Protein AF-A0A3M1SMJ6-F1 (afdb_monomer_lite)

pLDDT: mean 77.77, std 19.12, range [27.77, 97.88]

Structure (mmCIF, N/CA/C/O backbone):
data_AF-A0A3M1SMJ6-F1
#
_entry.id   AF-A0A3M1SMJ6-F1
#
loop_
_atom_site.group_PDB
_atom_site.id
_atom_site.type_symbol
_atom_site.label_atom_id
_atom_site.label_alt_id
_atom_site.label_comp_id
_atom_site.label_asym_id
_atom_site.label_entity_id
_atom_site.label_seq_id
_atom_site.pdbx_PDB_ins_code
_atom_site.Cartn_x
_atom_site.Cartn_y
_atom_site.Cartn_z
_atom_site.occupancy
_atom_site.B_iso_or_equiv
_atom_site.auth_seq_id
_atom_site.auth_comp_id
_atom_site.auth_asym_id
_atom_site.auth_atom_id
_atom_site.pdbx_PDB_model_num
ATOM 1 N N . MET A 1 1 ? 0.626 -76.929 36.426 1.00 35.59 1 MET A N 1
ATOM 2 C CA . MET A 1 1 ? 2.002 -77.373 36.125 1.00 35.59 1 MET A CA 1
ATOM 3 C C . MET A 1 1 ? 2.353 -76.855 34.733 1.00 35.59 1 MET A C 1
ATOM 5 O O . MET A 1 1 ? 1.593 -77.122 33.821 1.00 35.59 1 MET A O 1
ATOM 9 N N . LEU A 1 2 ? 3.442 -76.086 34.631 1.00 34.38 2 LEU A N 1
ATOM 10 C CA . LEU A 1 2 ? 4.240 -75.743 33.435 1.00 34.38 2 LEU A CA 1
ATOM 11 C C . LEU A 1 2 ? 3.667 -74.936 32.231 1.00 34.38 2 LEU A C 1
ATOM 13 O O . LEU A 1 2 ? 2.905 -75.424 31.413 1.00 34.38 2 LEU A O 1
ATOM 17 N N . ARG A 1 3 ? 4.197 -73.700 32.164 1.00 37.91 3 ARG A N 1
ATOM 18 C CA . ARG A 1 3 ? 4.734 -72.826 31.086 1.00 37.91 3 ARG A CA 1
ATOM 19 C C . ARG A 1 3 ? 4.827 -73.254 29.591 1.00 37.91 3 ARG A C 1
ATOM 21 O O . ARG A 1 3 ? 5.002 -74.424 29.286 1.00 37.91 3 ARG A O 1
ATOM 28 N N . LEU A 1 4 ? 5.032 -72.183 28.783 1.00 33.09 4 LEU A N 1
ATOM 29 C CA . LEU A 1 4 ? 5.666 -71.989 27.445 1.00 33.09 4 LEU A CA 1
ATOM 30 C C . LEU A 1 4 ? 4.659 -71.783 26.285 1.00 33.09 4 LEU A C 1
ATOM 32 O O . LEU A 1 4 ? 3.707 -72.534 26.190 1.00 33.09 4 LEU A O 1
ATOM 36 N N . ALA A 1 5 ? 4.769 -70.815 25.361 1.00 33.12 5 ALA A N 1
ATOM 37 C CA . ALA A 1 5 ? 5.815 -69.848 25.009 1.00 33.12 5 ALA A CA 1
ATOM 38 C C . ALA A 1 5 ? 5.204 -68.622 24.277 1.00 33.12 5 ALA A C 1
ATOM 40 O O . ALA A 1 5 ? 4.214 -68.747 23.560 1.00 33.12 5 ALA A O 1
ATOM 41 N N . PHE A 1 6 ? 5.820 -67.449 24.453 1.00 33.47 6 PHE A N 1
ATOM 42 C CA . PHE A 1 6 ? 5.532 -66.186 23.761 1.00 33.47 6 PHE A CA 1
ATOM 43 C C . PHE A 1 6 ? 6.417 -66.077 22.506 1.00 33.47 6 PHE A C 1
ATOM 45 O O . PHE A 1 6 ? 7.632 -66.230 22.624 1.00 33.47 6 PHE A O 1
ATOM 52 N N . TYR A 1 7 ? 5.843 -65.746 21.344 1.00 33.38 7 TYR A N 1
ATOM 53 C CA . TYR A 1 7 ? 6.586 -65.274 20.168 1.00 33.38 7 TYR A CA 1
ATOM 54 C C . TYR A 1 7 ? 5.977 -63.970 19.629 1.00 33.38 7 TYR A C 1
ATOM 56 O O . TYR A 1 7 ? 4.842 -63.931 19.171 1.00 33.38 7 TYR A O 1
ATOM 64 N N . SER A 1 8 ? 6.784 -62.915 19.758 1.00 31.23 8 SER A N 1
ATOM 65 C CA . SER A 1 8 ? 6.988 -61.750 18.886 1.00 31.23 8 SER A CA 1
ATOM 66 C C . SER A 1 8 ? 6.019 -61.498 17.715 1.00 31.23 8 SER A C 1
ATOM 68 O O . SER A 1 8 ? 6.020 -62.236 16.732 1.00 31.23 8 SER A O 1
ATOM 70 N N . LEU A 1 9 ? 5.365 -60.330 17.736 1.00 29.20 9 LEU A N 1
ATOM 71 C CA . LEU A 1 9 ? 5.218 -59.497 16.539 1.00 29.20 9 LEU A CA 1
ATOM 72 C C . LEU A 1 9 ? 5.309 -58.015 16.941 1.00 29.20 9 LEU A C 1
ATOM 74 O O . LEU A 1 9 ? 4.413 -57.463 17.576 1.00 29.20 9 LEU A O 1
ATOM 78 N N . VAL A 1 10 ? 6.435 -57.385 16.611 1.00 29.53 10 VAL A N 1
ATOM 79 C CA . VAL A 1 10 ? 6.681 -55.949 16.790 1.00 29.53 10 VAL A CA 1
ATOM 80 C C . VAL A 1 10 ? 5.998 -55.205 15.643 1.00 29.53 10 VAL A C 1
ATOM 82 O O . VAL A 1 10 ? 6.420 -55.322 14.496 1.00 29.53 10 VAL A O 1
ATOM 85 N N . PHE A 1 11 ? 4.956 -54.430 15.948 1.00 28.05 11 PHE A N 1
ATOM 86 C CA . PHE A 1 11 ? 4.379 -53.452 15.026 1.00 28.05 11 PHE A CA 1
ATOM 87 C C . PHE A 1 11 ? 4.959 -52.076 15.376 1.00 28.05 11 PHE A C 1
ATOM 89 O O . PHE A 1 11 ? 4.617 -51.480 16.396 1.00 28.05 11 PHE A O 1
ATOM 96 N N . ILE A 1 12 ? 5.893 -51.592 14.556 1.00 31.84 12 ILE A N 1
ATOM 97 C CA . ILE A 1 12 ? 6.416 -50.226 14.646 1.00 31.84 12 ILE A CA 1
ATOM 98 C C . ILE A 1 12 ? 5.337 -49.301 14.075 1.00 31.84 12 ILE A C 1
ATOM 100 O O . ILE A 1 12 ? 5.213 -49.148 12.862 1.00 31.84 12 ILE A O 1
ATOM 104 N N . CYS A 1 13 ? 4.530 -48.695 14.948 1.00 27.77 13 CYS A N 1
ATOM 105 C CA . CYS A 1 13 ? 3.693 -47.561 14.571 1.00 27.77 13 CYS A CA 1
ATOM 106 C C . CYS A 1 13 ? 4.581 -46.322 14.421 1.00 27.77 13 CYS A C 1
ATOM 108 O O . CYS A 1 13 ? 4.999 -45.704 15.399 1.00 27.77 13 CYS A O 1
ATOM 110 N N . LEU A 1 14 ? 4.860 -45.975 13.166 1.00 28.61 14 LEU A N 1
ATOM 111 C CA . LEU A 1 14 ? 5.422 -44.700 12.748 1.00 28.61 14 LEU A CA 1
ATOM 112 C C . LEU A 1 14 ? 4.406 -43.593 13.095 1.00 28.61 14 LEU A C 1
ATOM 114 O O . LEU A 1 14 ? 3.403 -43.424 12.402 1.00 28.61 14 LEU A O 1
ATOM 118 N N . VAL A 1 15 ? 4.619 -42.872 14.197 1.00 28.95 15 VAL A N 1
ATOM 119 C CA . VAL A 1 15 ? 3.814 -41.690 14.531 1.00 28.95 15 VAL A CA 1
ATOM 120 C C . VAL A 1 15 ? 4.232 -40.575 13.580 1.00 28.95 15 VAL A C 1
ATOM 122 O O . VAL A 1 15 ? 5.287 -39.966 13.736 1.00 28.95 15 VAL A O 1
ATOM 125 N N . ALA A 1 16 ? 3.411 -40.335 12.559 1.00 30.50 16 ALA A N 1
ATOM 126 C CA . ALA A 1 16 ? 3.499 -39.133 11.751 1.00 30.50 16 ALA A CA 1
ATOM 127 C C . ALA A 1 16 ? 3.252 -37.921 12.661 1.00 30.50 16 ALA A C 1
ATOM 129 O O . ALA A 1 16 ? 2.170 -37.771 13.232 1.00 30.50 16 ALA A O 1
ATOM 130 N N . SER A 1 17 ? 4.266 -37.071 12.811 1.00 28.66 17 SER A N 1
ATOM 131 C CA . SER A 1 17 ? 4.164 -35.780 13.485 1.00 28.66 17 SER A CA 1
ATOM 132 C C . SER A 1 17 ? 3.227 -34.869 12.694 1.00 28.66 17 SER A C 1
ATOM 134 O O . SER A 1 17 ? 3.645 -34.151 11.789 1.00 28.66 17 SER A O 1
ATOM 136 N N . ILE A 1 18 ? 1.938 -34.916 13.024 1.00 31.45 18 ILE A N 1
ATOM 137 C CA . ILE A 1 18 ? 0.978 -33.892 12.623 1.00 31.45 18 ILE A CA 1
ATOM 138 C C . ILE A 1 18 ? 1.419 -32.606 13.336 1.00 31.45 18 ILE A C 1
ATOM 140 O O . ILE A 1 18 ? 1.542 -32.629 14.565 1.00 31.45 18 ILE A O 1
ATOM 144 N N . PRO A 1 19 ? 1.688 -31.493 12.629 1.00 28.81 19 PRO A N 1
ATOM 145 C CA . PRO A 1 19 ? 1.978 -30.234 13.291 1.00 28.81 19 PRO A CA 1
ATOM 146 C C . PRO A 1 19 ? 0.753 -29.862 14.125 1.00 28.81 19 PRO A C 1
ATOM 148 O O . PRO A 1 19 ? -0.332 -29.617 13.598 1.00 28.81 19 PRO A O 1
ATOM 151 N N . SER A 1 20 ? 0.917 -29.872 15.445 1.00 29.42 20 SER A N 1
ATOM 152 C CA . SER A 1 20 ? -0.087 -29.388 16.378 1.00 29.42 20 SER A CA 1
ATOM 153 C C . SER A 1 20 ? -0.352 -27.923 16.051 1.00 29.42 20 SER A C 1
ATOM 155 O O . SER A 1 20 ? 0.459 -27.055 16.378 1.00 29.42 20 SER A O 1
ATOM 157 N N . GLN A 1 21 ? -1.476 -27.641 15.390 1.00 34.31 21 GLN A N 1
ATOM 158 C CA . GLN A 1 21 ? -2.043 -26.301 15.385 1.00 34.31 21 GLN A CA 1
ATOM 159 C C . GLN A 1 21 ? -2.190 -25.889 16.849 1.00 34.31 21 GLN A C 1
ATOM 161 O O . GLN A 1 21 ? -2.944 -26.507 17.603 1.00 34.31 21 GLN A O 1
ATOM 166 N N . VAL A 1 22 ? -1.430 -24.877 17.266 1.00 34.28 22 VAL A N 1
ATOM 167 C CA . VAL A 1 22 ? -1.629 -24.216 18.554 1.00 34.28 22 VAL A CA 1
ATOM 168 C C . VAL A 1 22 ? -3.014 -23.583 18.484 1.00 34.28 22 VAL A C 1
ATOM 170 O O . VAL A 1 22 ? -3.205 -22.520 17.901 1.00 34.28 22 VAL A O 1
ATOM 173 N N . ARG A 1 23 ? -4.019 -24.301 18.985 1.00 36.84 23 ARG A N 1
ATOM 174 C CA . ARG A 1 23 ? -5.397 -23.827 19.043 1.00 36.84 23 ARG A CA 1
ATOM 175 C C . ARG A 1 23 ? -5.422 -22.735 20.108 1.00 36.84 23 ARG A C 1
ATOM 177 O O . ARG A 1 23 ? -5.239 -23.041 21.285 1.00 36.84 23 ARG A O 1
ATOM 184 N N . ALA A 1 24 ? -5.580 -21.476 19.697 1.00 47.72 24 ALA A N 1
ATOM 185 C CA . ALA A 1 24 ? -5.833 -20.382 20.629 1.00 47.72 24 ALA A CA 1
ATOM 186 C C . ALA A 1 24 ? -7.001 -20.796 21.537 1.00 47.72 24 ALA A C 1
ATOM 188 O O . ALA A 1 24 ? -8.055 -21.205 21.045 1.00 47.72 24 ALA A O 1
ATOM 189 N N . GLN A 1 25 ? -6.785 -20.789 22.852 1.00 59.69 25 GLN A N 1
ATOM 190 C CA . GLN A 1 25 ? -7.841 -21.134 23.798 1.00 59.69 25 GLN A CA 1
ATOM 191 C C . GLN A 1 25 ? -8.764 -19.925 23.942 1.00 59.69 25 GLN A C 1
ATOM 193 O O . GLN A 1 25 ? -8.299 -18.792 24.088 1.00 59.69 25 GLN A O 1
ATOM 198 N N . GLN A 1 26 ? -10.069 -20.174 23.845 1.00 69.50 26 GLN A N 1
ATOM 199 C CA . GLN A 1 26 ? -11.104 -19.147 23.824 1.00 69.50 26 GLN A CA 1
ATOM 200 C C . GLN A 1 26 ? -12.073 -19.381 24.982 1.00 69.50 26 GLN A C 1
ATOM 202 O O . GLN A 1 26 ? -12.584 -20.488 25.153 1.00 69.50 26 GLN A O 1
ATOM 207 N N . LEU A 1 27 ? -12.329 -18.336 25.766 1.00 72.75 27 LEU A N 1
ATOM 208 C CA . LEU A 1 27 ? -13.382 -18.317 26.777 1.00 72.75 27 LEU A CA 1
ATOM 209 C C . LEU A 1 27 ? -14.567 -17.534 26.214 1.00 72.75 27 LEU A C 1
ATOM 211 O O . LEU A 1 27 ? -14.405 -16.375 25.839 1.00 72.75 27 LEU A O 1
ATOM 215 N N . GLN A 1 28 ? -15.745 -18.155 26.167 1.00 78.56 28 GLN A N 1
ATOM 216 C CA . GLN A 1 28 ? -16.986 -17.481 25.787 1.00 78.56 28 GLN A CA 1
ATOM 217 C C . GLN A 1 28 ? -17.879 -17.306 27.012 1.00 78.56 28 GLN A C 1
ATOM 219 O O . GLN A 1 28 ? -18.221 -18.280 27.683 1.00 78.56 28 GLN A O 1
ATOM 224 N N . ILE A 1 29 ? -18.296 -16.074 27.287 1.00 77.88 29 ILE A N 1
ATOM 225 C CA . ILE A 1 29 ? -19.291 -15.759 28.313 1.00 77.88 29 ILE A CA 1
ATOM 226 C C . ILE A 1 29 ? -20.512 -15.185 27.604 1.00 77.88 29 ILE A C 1
ATOM 228 O O . ILE A 1 29 ? -20.439 -14.125 26.985 1.00 77.88 29 ILE A O 1
ATOM 232 N N . LYS A 1 30 ? -21.644 -15.884 27.714 1.00 80.62 30 LYS A N 1
ATOM 233 C CA . LYS A 1 30 ? -22.942 -15.431 27.206 1.00 80.62 30 LYS A CA 1
ATOM 234 C C . LYS A 1 30 ? -23.867 -15.131 28.375 1.00 80.62 30 LYS A C 1
ATOM 236 O O . LYS A 1 30 ? -24.077 -15.992 29.229 1.00 80.62 30 LYS A O 1
ATOM 241 N N . LYS A 1 31 ? -24.431 -13.925 28.415 1.00 77.50 31 LYS A N 1
ATOM 242 C CA . LYS A 1 31 ? -25.447 -13.563 29.409 1.00 77.50 31 LYS A CA 1
ATOM 243 C C . LYS A 1 31 ? -26.421 -12.533 28.858 1.00 77.50 31 LYS A C 1
ATOM 245 O O . LYS A 1 31 ? -26.033 -11.693 28.051 1.00 77.50 31 LYS A O 1
ATOM 250 N N . GLU A 1 32 ? -27.656 -12.578 29.337 1.00 73.19 32 GLU A N 1
ATOM 251 C CA . GLU A 1 32 ? -28.673 -11.599 28.965 1.00 73.19 32 GLU A CA 1
ATOM 252 C C . GLU A 1 32 ? -28.319 -10.208 29.502 1.00 73.19 32 GLU A C 1
ATOM 254 O O . GLU A 1 32 ? -27.952 -10.042 30.671 1.00 73.19 32 GLU A O 1
ATOM 259 N N . LEU A 1 33 ? -28.450 -9.211 28.634 1.00 73.62 33 LEU A N 1
ATOM 260 C CA . LEU A 1 33 ? -28.314 -7.799 28.943 1.00 73.62 33 LEU A CA 1
ATOM 261 C C . LEU A 1 33 ? -29.363 -7.024 28.117 1.00 73.62 33 LEU A C 1
ATOM 263 O O . LEU A 1 33 ? -29.384 -7.148 26.892 1.00 73.62 33 LEU A O 1
ATOM 267 N N . PRO A 1 34 ? -30.239 -6.226 28.745 1.00 67.88 34 PRO A N 1
ATOM 268 C CA . PRO A 1 34 ? -31.211 -5.399 28.034 1.00 67.88 34 PRO A CA 1
ATOM 269 C C . PRO A 1 34 ? -30.559 -4.380 27.087 1.00 67.88 34 PRO A C 1
ATOM 271 O O . PRO A 1 34 ? -29.404 -3.988 27.273 1.00 67.88 34 PRO A O 1
ATOM 274 N N . GLU A 1 35 ? -31.330 -3.877 26.120 1.00 66.38 35 GLU A N 1
ATOM 275 C CA . GLU A 1 35 ? -30.943 -2.705 25.320 1.00 66.38 35 GLU A CA 1
ATOM 276 C C . GLU A 1 35 ? -30.608 -1.496 26.211 1.00 66.38 35 GLU A C 1
ATOM 278 O O . GLU A 1 35 ? -31.182 -1.325 27.286 1.00 66.38 35 GLU A O 1
ATOM 283 N N . ALA A 1 36 ? -29.692 -0.640 25.747 1.00 66.06 36 ALA A N 1
ATOM 284 C CA . ALA A 1 36 ? -29.244 0.566 26.458 1.00 66.06 36 ALA A CA 1
ATOM 285 C C . ALA A 1 36 ? -28.570 0.334 27.831 1.00 66.06 36 ALA A C 1
ATOM 287 O O . ALA A 1 36 ? -28.514 1.240 28.668 1.00 66.06 36 ALA A O 1
ATOM 288 N N . SER A 1 37 ? -28.015 -0.856 28.051 1.00 80.25 37 SER A N 1
ATOM 289 C CA . SER A 1 37 ? -27.259 -1.190 29.262 1.00 80.25 37 SER A CA 1
ATOM 290 C C . SER A 1 37 ? -25.849 -0.587 29.281 1.00 80.25 37 SER A C 1
ATOM 292 O O . SER A 1 37 ? -25.329 -0.137 28.258 1.00 80.25 37 SER A O 1
ATOM 294 N N . GLU A 1 38 ? -25.219 -0.571 30.459 1.00 87.69 38 GLU A N 1
ATOM 295 C CA . GLU A 1 38 ? -23.864 -0.039 30.649 1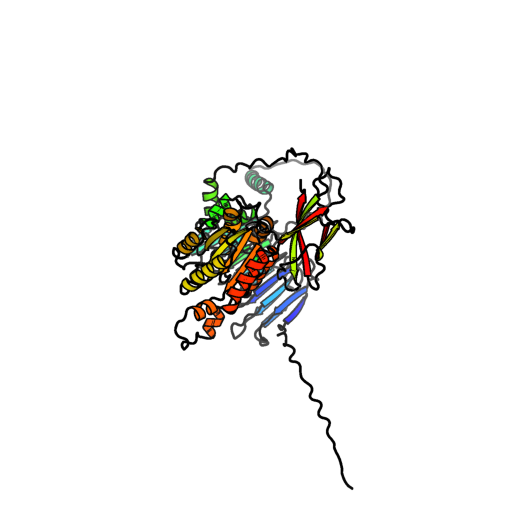.00 87.69 38 GLU A CA 1
ATOM 296 C C . GLU A 1 38 ? -22.808 -1.153 30.617 1.00 87.69 38 GLU A C 1
ATOM 298 O O . GLU A 1 38 ? -22.949 -2.182 31.278 1.00 87.69 38 GLU A O 1
ATOM 303 N N . VAL A 1 39 ? -21.734 -0.946 29.860 1.00 89.75 39 VAL A N 1
ATOM 304 C CA . VAL A 1 39 ? -20.641 -1.906 29.690 1.00 89.75 39 VAL A CA 1
ATOM 305 C C . VAL A 1 39 ? -19.322 -1.223 30.018 1.00 89.75 39 VAL A C 1
ATOM 307 O O . VAL A 1 39 ? -18.928 -0.267 29.355 1.00 89.75 39 VAL A O 1
ATOM 310 N N . GLU A 1 40 ? -18.634 -1.709 31.044 1.00 93.12 40 GLU A N 1
ATOM 311 C CA . GLU A 1 40 ? -17.325 -1.214 31.462 1.00 93.12 40 GLU A CA 1
ATOM 312 C C . GLU A 1 40 ? -16.253 -2.268 31.201 1.00 93.12 40 GLU A C 1
ATOM 314 O O . GLU A 1 40 ? -16.401 -3.426 31.590 1.00 93.12 40 GLU A O 1
ATOM 319 N N . ILE A 1 41 ? -15.179 -1.873 30.524 1.00 92.75 41 ILE A N 1
ATOM 320 C CA . ILE A 1 41 ? -14.096 -2.762 30.115 1.00 92.75 41 ILE A CA 1
ATOM 321 C C . ILE A 1 41 ? -12.769 -2.143 30.537 1.00 92.75 41 ILE A C 1
ATOM 323 O O . ILE A 1 41 ? -12.451 -1.016 30.161 1.00 92.75 41 ILE A O 1
ATOM 327 N N . GLU A 1 42 ? -11.965 -2.899 31.271 1.00 92.25 42 GLU A N 1
ATOM 328 C CA . GLU A 1 42 ? -10.582 -2.557 31.581 1.00 92.25 42 GLU A CA 1
ATOM 329 C C . GLU A 1 42 ? -9.676 -3.669 31.058 1.00 92.25 42 GLU A C 1
ATOM 331 O O . GLU A 1 42 ? -9.690 -4.786 31.571 1.00 92.25 42 GLU A O 1
ATOM 336 N N . ASN A 1 43 ? -8.896 -3.374 30.019 1.00 90.06 43 ASN A N 1
ATOM 337 C CA . ASN A 1 43 ? -7.865 -4.276 29.517 1.00 90.06 43 ASN A CA 1
ATOM 338 C C . ASN A 1 43 ? -6.654 -3.465 29.062 1.00 90.06 43 ASN A C 1
ATOM 340 O O . ASN A 1 43 ? -6.696 -2.734 28.072 1.00 90.06 43 ASN A O 1
ATOM 344 N N . PHE A 1 44 ? -5.565 -3.586 29.814 1.00 86.81 44 PHE A N 1
ATOM 345 C CA . PHE A 1 44 ? -4.384 -2.755 29.621 1.00 86.81 44 PHE A CA 1
ATOM 346 C C . PHE A 1 44 ? -3.476 -3.218 28.476 1.00 86.81 44 PHE A C 1
ATOM 348 O O . PHE A 1 44 ? -2.702 -2.396 27.984 1.00 86.81 44 PHE A O 1
ATOM 355 N N . TYR A 1 45 ? -3.557 -4.488 28.060 1.00 84.56 45 TYR A N 1
ATOM 356 C CA . TYR A 1 45 ? -2.639 -5.075 27.081 1.00 84.56 45 TYR A CA 1
ATOM 357 C C . TYR A 1 45 ? -3.375 -5.974 26.083 1.00 84.56 45 TYR A C 1
ATOM 359 O O . TYR A 1 45 ? -3.819 -7.067 26.428 1.00 84.56 45 TYR A O 1
ATOM 367 N N . GLY A 1 46 ? -3.417 -5.552 24.821 1.00 84.69 46 GLY A N 1
ATOM 368 C CA . GLY A 1 46 ? -3.968 -6.337 23.716 1.00 84.69 46 GLY A CA 1
ATOM 369 C C . GLY A 1 46 ? -5.086 -5.611 22.988 1.00 84.69 46 GLY A C 1
ATOM 370 O O . GLY A 1 46 ? -5.170 -4.384 23.021 1.00 84.69 46 GLY A O 1
ATOM 371 N N . LYS A 1 47 ? -5.912 -6.364 22.267 1.00 90.19 47 LYS A N 1
ATOM 372 C CA . LYS A 1 47 ? -7.011 -5.798 21.481 1.00 90.19 47 LYS A CA 1
ATOM 373 C C . LYS A 1 47 ? -8.322 -5.818 22.257 1.00 90.19 47 LYS A C 1
ATOM 375 O O . LYS A 1 47 ? -8.599 -6.753 22.998 1.00 90.19 47 LYS A O 1
ATOM 380 N N . ILE A 1 48 ? -9.150 -4.801 22.063 1.00 92.88 48 ILE A N 1
ATOM 381 C CA . ILE A 1 48 ? -10.525 -4.729 22.553 1.00 92.88 48 ILE A CA 1
ATOM 382 C C . ILE A 1 48 ? -11.400 -4.389 21.354 1.00 92.88 48 ILE A C 1
ATOM 384 O O . ILE A 1 48 ? -11.406 -3.249 20.907 1.00 92.88 48 ILE A O 1
ATOM 388 N N . ALA A 1 49 ? -12.131 -5.358 20.822 1.00 92.62 49 ALA A N 1
ATOM 389 C CA . ALA A 1 49 ? -13.126 -5.134 19.785 1.00 92.62 49 ALA A CA 1
ATOM 390 C C . ALA A 1 49 ? -14.520 -5.184 20.411 1.00 92.62 49 ALA A C 1
ATOM 392 O O . ALA A 1 49 ? -14.885 -6.195 21.006 1.00 92.62 49 ALA A O 1
ATOM 393 N N . ILE A 1 50 ? -15.298 -4.111 20.291 1.00 93.19 50 ILE A N 1
ATOM 394 C CA . ILE A 1 50 ? -16.685 -4.060 20.743 1.00 93.19 50 ILE A CA 1
ATOM 395 C C . ILE A 1 50 ? -17.638 -3.787 19.581 1.00 93.19 50 ILE A C 1
ATOM 397 O O . ILE A 1 50 ? -17.417 -2.877 18.781 1.00 93.19 50 ILE A O 1
ATOM 401 N N . PHE A 1 51 ? -18.710 -4.571 19.514 1.00 91.94 51 PHE A N 1
ATOM 402 C CA . PHE A 1 51 ? -19.710 -4.530 18.454 1.00 91.94 51 PHE A CA 1
ATOM 403 C C . PHE A 1 51 ? -21.099 -4.270 19.042 1.00 91.94 51 PHE A C 1
ATOM 405 O O . PHE A 1 51 ? -21.571 -5.059 19.858 1.00 91.94 51 PHE A O 1
ATOM 412 N N . GLY A 1 52 ? -21.736 -3.167 18.649 1.00 88.56 52 GLY A N 1
ATOM 413 C CA . GLY A 1 52 ? -23.108 -2.814 19.015 1.00 88.56 52 GLY A CA 1
ATOM 414 C C . GLY A 1 52 ? -24.078 -3.287 17.938 1.00 88.56 52 GLY A C 1
ATOM 415 O O . GLY A 1 52 ? -24.238 -2.613 16.921 1.00 88.56 52 GLY A O 1
ATOM 416 N N . ASP A 1 53 ? -24.702 -4.442 18.147 1.00 82.06 53 ASP A N 1
ATOM 417 C CA . ASP A 1 53 ? -25.495 -5.135 17.128 1.00 82.06 53 ASP A CA 1
ATOM 418 C C . ASP A 1 53 ? -27.006 -4.929 17.350 1.00 82.06 53 ASP A C 1
ATOM 420 O O . ASP A 1 53 ? -27.489 -4.934 18.487 1.00 82.06 53 ASP A O 1
ATOM 424 N N . ARG A 1 54 ? -27.764 -4.730 16.264 1.00 74.31 54 ARG A N 1
ATOM 425 C CA . ARG A 1 54 ? -29.236 -4.644 16.306 1.00 74.31 54 ARG A CA 1
ATOM 426 C C . ARG A 1 54 ? -29.881 -6.028 16.383 1.00 74.31 54 ARG A C 1
ATOM 428 O O . ARG A 1 54 ? -30.949 -6.144 16.972 1.00 74.31 54 ARG A O 1
ATOM 435 N N . ASP A 1 55 ? -29.205 -7.055 15.866 1.00 66.44 55 ASP A N 1
ATOM 436 C CA . ASP A 1 55 ? -29.754 -8.407 15.709 1.00 66.44 55 ASP A CA 1
ATOM 437 C C . ASP A 1 55 ? -29.390 -9.351 16.867 1.00 66.44 55 ASP A C 1
ATOM 439 O O . ASP A 1 55 ? -29.740 -10.531 16.869 1.00 66.44 55 ASP A O 1
ATOM 443 N N . THR A 1 56 ? -28.691 -8.861 17.894 1.00 61.41 56 THR A N 1
ATOM 444 C CA . THR A 1 56 ? -28.448 -9.657 19.105 1.00 61.41 56 THR A CA 1
ATOM 445 C C . THR A 1 56 ? -29.740 -9.896 19.892 1.00 61.41 56 THR A C 1
ATOM 447 O O . THR A 1 56 ? -30.434 -8.943 20.238 1.00 61.41 56 THR A O 1
ATOM 450 N N . ASP A 1 57 ? -29.988 -11.155 20.289 1.00 61.22 57 ASP A N 1
ATOM 451 C CA . ASP A 1 57 ? -31.082 -11.620 21.171 1.00 61.22 57 ASP A CA 1
ATOM 452 C C . ASP A 1 57 ? -31.017 -11.044 22.612 1.00 61.22 57 ASP A C 1
ATOM 454 O O . ASP A 1 57 ? -31.096 -11.791 23.588 1.00 61.22 57 ASP A O 1
ATOM 458 N N . LYS A 1 58 ? -30.774 -9.738 22.797 1.00 65.50 58 LYS A N 1
ATOM 459 C CA . LYS A 1 58 ? -30.555 -9.089 24.108 1.00 65.50 58 LYS A CA 1
ATOM 460 C C . LYS A 1 58 ? -29.489 -9.802 24.950 1.00 65.50 58 LYS A C 1
ATOM 462 O O . LYS A 1 58 ? -29.595 -9.912 26.168 1.00 65.50 58 LYS A O 1
ATOM 467 N N . ASN A 1 59 ? -28.466 -10.334 24.289 1.00 69.94 59 ASN A N 1
ATOM 468 C CA . ASN A 1 59 ? -27.371 -11.058 24.916 1.00 69.94 59 ASN A CA 1
ATOM 469 C C . ASN A 1 59 ? -26.070 -10.289 24.727 1.00 69.94 59 ASN A C 1
ATOM 471 O O . ASN A 1 59 ? -25.784 -9.802 23.636 1.00 69.94 59 ASN A O 1
ATOM 475 N N . VAL A 1 60 ? -25.254 -10.250 25.775 1.00 72.88 60 VAL A N 1
ATOM 476 C CA . VAL A 1 60 ? -23.838 -9.915 25.655 1.00 72.88 60 VAL A CA 1
ATOM 477 C C . VAL A 1 60 ? -23.071 -11.198 25.411 1.00 72.88 60 VAL A C 1
ATOM 479 O O . VAL A 1 60 ? -23.226 -12.177 26.149 1.00 72.88 60 VAL A O 1
ATOM 482 N N . LEU A 1 61 ? -22.230 -11.166 24.385 1.00 77.94 61 LEU A N 1
ATOM 483 C CA . LEU A 1 61 ? -21.262 -12.212 24.089 1.00 77.94 61 LEU A CA 1
ATOM 484 C C . LEU A 1 61 ? -19.875 -11.638 24.331 1.00 77.94 61 LEU A C 1
ATOM 486 O O . LEU A 1 61 ? -19.481 -10.680 23.675 1.00 77.94 61 LEU A O 1
ATOM 490 N N . ILE A 1 62 ? -19.156 -12.201 25.292 1.00 78.38 62 ILE A N 1
ATOM 491 C CA . ILE A 1 62 ? -17.766 -11.853 25.579 1.00 78.38 62 ILE A CA 1
ATOM 492 C C . ILE A 1 62 ? -16.927 -13.038 25.128 1.00 78.38 62 ILE A C 1
ATOM 494 O O . ILE A 1 62 ? -16.924 -14.085 25.772 1.00 78.38 62 ILE A O 1
ATOM 498 N N . ASP A 1 63 ? -16.233 -12.855 24.019 1.00 76.25 63 ASP A N 1
ATOM 499 C CA . ASP A 1 63 ? -15.221 -13.751 23.494 1.00 76.25 63 ASP A CA 1
ATOM 500 C C . ASP A 1 63 ? -13.852 -13.260 23.951 1.00 76.25 63 ASP A C 1
ATOM 502 O O . ASP A 1 63 ? -13.447 -12.138 23.643 1.00 76.25 63 ASP A O 1
ATOM 506 N N . ILE A 1 64 ? -13.120 -14.096 24.682 1.00 78.00 64 ILE A N 1
ATOM 507 C CA . ILE A 1 64 ? -11.768 -13.761 25.119 1.00 78.00 64 ILE A CA 1
ATOM 508 C C . ILE A 1 64 ? -10.777 -14.764 24.552 1.00 78.00 64 ILE A C 1
ATOM 510 O O . ILE A 1 64 ? -10.902 -15.966 24.787 1.00 78.00 64 ILE A O 1
ATOM 514 N N . ALA A 1 65 ? -9.796 -14.251 23.814 1.00 71.88 65 ALA A N 1
ATOM 515 C CA . ALA A 1 65 ? -8.721 -15.015 23.207 1.00 71.88 65 ALA A CA 1
ATOM 516 C C . ALA A 1 65 ? -7.386 -14.699 23.895 1.00 71.88 65 ALA A C 1
ATOM 518 O O . ALA A 1 65 ? -7.027 -13.536 24.106 1.00 71.88 65 ALA A O 1
ATOM 519 N N . PHE A 1 66 ? -6.634 -15.751 24.223 1.00 71.31 66 PHE A N 1
ATOM 520 C CA . PHE A 1 66 ? -5.362 -15.644 24.936 1.00 71.31 66 PHE A CA 1
ATOM 521 C C . PHE A 1 66 ? -4.268 -16.455 24.245 1.00 71.31 66 PHE A C 1
ATOM 523 O O . PHE A 1 66 ? -4.508 -17.559 23.754 1.00 71.31 66 PHE A O 1
ATOM 530 N N . GLU A 1 67 ? -3.042 -15.931 24.261 1.00 59.84 67 GLU A N 1
ATOM 531 C CA . GLU A 1 67 ? -1.863 -16.613 23.708 1.00 59.84 67 GLU A CA 1
ATOM 532 C C . GLU A 1 67 ? -1.375 -17.762 24.621 1.00 59.84 67 GLU A C 1
ATOM 534 O O . GLU A 1 67 ? -0.807 -18.747 24.152 1.00 59.84 67 GLU A O 1
ATOM 539 N N . LYS A 1 68 ? -1.635 -17.664 25.935 1.00 59.34 68 LYS A N 1
ATOM 540 C CA . LYS A 1 68 ? -1.403 -18.700 26.960 1.00 59.34 68 LYS A CA 1
ATOM 541 C C . LYS A 1 68 ? -2.512 -18.652 28.011 1.00 59.34 68 LYS A C 1
ATOM 543 O O . LYS A 1 68 ? -3.033 -17.570 28.270 1.00 59.34 68 LYS A O 1
ATOM 548 N N . ASN A 1 69 ? -2.817 -19.789 28.645 1.00 59.47 69 ASN A N 1
ATOM 549 C CA . ASN A 1 69 ? -3.910 -19.882 29.616 1.00 59.47 69 ASN A CA 1
ATOM 550 C C . ASN A 1 69 ? -3.756 -18.859 30.748 1.00 59.47 69 ASN A C 1
ATOM 552 O O . ASN A 1 69 ? -2.747 -18.903 31.462 1.00 59.47 69 ASN A O 1
ATOM 556 N N . PRO A 1 70 ? -4.724 -17.941 30.900 1.00 64.25 70 PRO A N 1
ATOM 557 C CA . PRO A 1 70 ? -4.765 -17.041 32.039 1.00 64.25 70 PRO A CA 1
ATOM 558 C C . PRO A 1 70 ? -5.067 -17.834 33.317 1.00 64.25 70 PRO A C 1
ATOM 560 O O . PRO A 1 70 ? -5.681 -18.900 33.271 1.00 64.25 70 PRO A O 1
ATOM 563 N N . SER A 1 71 ? -4.630 -17.316 34.461 1.00 65.00 71 SER A N 1
ATOM 564 C CA . SER A 1 71 ? -5.103 -17.780 35.767 1.00 65.00 71 SER A CA 1
ATOM 565 C C . SER A 1 71 ? -6.557 -17.335 35.966 1.00 65.00 71 SER A C 1
ATOM 567 O O . SER A 1 71 ? -6.928 -16.263 35.488 1.00 65.00 71 SER A O 1
ATOM 569 N N . ASP A 1 72 ? -7.358 -18.080 36.734 1.00 61.12 72 ASP A N 1
ATOM 570 C CA . ASP A 1 72 ? -8.748 -17.699 37.069 1.00 61.12 72 ASP A CA 1
ATOM 571 C C . ASP A 1 72 ? -8.846 -16.306 37.733 1.00 61.12 72 ASP A C 1
ATOM 573 O O . ASP A 1 72 ? -9.869 -15.633 37.653 1.00 61.12 72 ASP A O 1
ATOM 577 N N . ASP A 1 73 ? -7.755 -15.834 38.343 1.00 65.94 73 ASP A N 1
ATOM 578 C CA . ASP A 1 73 ? -7.647 -14.496 38.939 1.00 65.94 73 ASP A CA 1
ATOM 579 C C . ASP A 1 73 ? -7.417 -13.354 37.931 1.00 65.94 73 ASP A C 1
ATOM 581 O O . ASP A 1 73 ? -7.612 -12.188 38.289 1.00 65.94 73 ASP A O 1
ATOM 585 N N . ASP A 1 74 ? -6.965 -13.657 36.709 1.00 73.19 74 ASP A N 1
ATOM 586 C CA . ASP A 1 74 ? -6.531 -12.652 35.727 1.00 73.19 74 ASP A CA 1
ATOM 587 C C . ASP A 1 74 ? -7.718 -11.984 35.010 1.00 73.19 74 ASP A C 1
ATOM 589 O O . ASP A 1 74 ? -7.575 -10.873 34.490 1.00 73.19 74 ASP A O 1
ATOM 593 N N . ILE A 1 75 ? -8.890 -12.633 34.980 1.00 78.00 75 ILE A N 1
ATOM 594 C CA . ILE A 1 75 ? -10.102 -12.127 34.323 1.00 78.00 75 ILE A CA 1
ATOM 595 C C . ILE A 1 75 ? -11.266 -12.134 35.299 1.00 78.00 75 ILE A C 1
ATOM 597 O O . ILE A 1 75 ? -11.654 -13.165 35.839 1.00 78.00 75 ILE A O 1
ATOM 601 N N . ARG A 1 76 ? -11.896 -10.974 35.460 1.00 81.12 76 ARG A N 1
ATOM 602 C CA . ARG A 1 76 ? -13.116 -10.818 36.247 1.00 81.12 76 ARG A CA 1
ATOM 603 C C . ARG A 1 76 ? -14.206 -10.246 35.360 1.00 81.12 76 ARG A C 1
ATOM 605 O O . ARG A 1 76 ? -14.169 -9.071 35.004 1.00 81.12 76 ARG A O 1
ATOM 612 N N . ALA A 1 77 ? -15.176 -11.084 35.012 1.00 79.62 77 ALA A N 1
ATOM 613 C CA . ALA A 1 77 ? -16.344 -10.689 34.240 1.00 79.62 77 ALA A CA 1
ATOM 614 C C . ALA A 1 77 ? -17.601 -10.796 35.110 1.00 79.62 77 ALA A C 1
ATOM 616 O O . ALA A 1 77 ? -18.005 -11.884 35.523 1.00 79.62 77 ALA A O 1
ATOM 617 N N . PHE A 1 78 ? -18.233 -9.658 35.380 1.00 80.19 78 PHE A N 1
ATOM 618 C CA . PHE 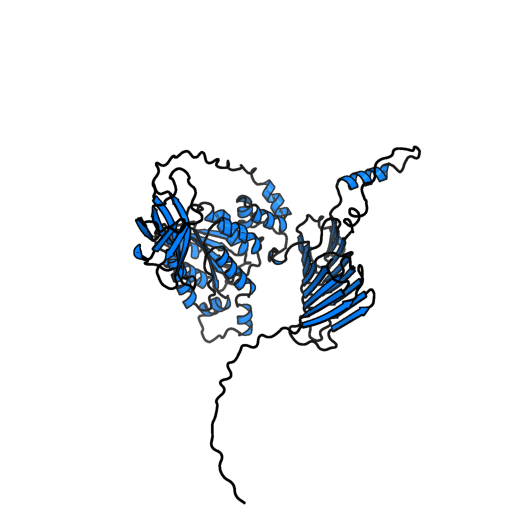A 1 78 ? -19.478 -9.572 36.129 1.00 80.19 78 PHE A CA 1
ATOM 619 C C . PHE A 1 78 ? -20.568 -9.028 35.224 1.00 80.19 78 PHE A C 1
ATOM 621 O O . PHE A 1 78 ? -20.424 -7.963 34.635 1.00 80.19 78 PHE A O 1
ATOM 628 N N . VAL A 1 79 ? -21.686 -9.738 35.143 1.00 77.56 79 VAL A N 1
ATOM 629 C CA . VAL A 1 79 ? -22.858 -9.263 34.407 1.00 77.56 79 VAL A CA 1
ATOM 630 C C . VAL A 1 79 ? -24.071 -9.353 35.322 1.00 77.56 79 VAL A C 1
ATOM 632 O O . VAL A 1 79 ? -24.423 -10.443 35.796 1.00 77.56 79 VAL A O 1
ATOM 635 N N . ASN A 1 80 ? -24.663 -8.188 35.583 1.00 77.00 80 ASN A N 1
ATOM 636 C CA . ASN A 1 80 ? -25.909 -7.976 36.315 1.00 77.00 80 ASN A CA 1
ATOM 637 C C . ASN A 1 80 ? -26.972 -7.400 35.357 1.00 77.00 80 ASN A C 1
ATOM 639 O O . ASN A 1 80 ? -26.645 -7.003 34.243 1.00 77.00 80 ASN A O 1
ATOM 643 N N . LYS A 1 81 ? -28.233 -7.305 35.799 1.00 71.88 81 LYS A N 1
ATOM 644 C CA . LYS A 1 81 ? -29.410 -6.984 34.970 1.00 71.88 81 LYS A CA 1
ATOM 645 C C . LYS A 1 81 ? -29.279 -5.769 34.044 1.00 71.88 81 LYS A C 1
ATOM 647 O O . LYS A 1 81 ? -29.997 -5.735 33.062 1.00 71.88 81 LYS A O 1
ATOM 652 N N . ASN A 1 82 ? -28.437 -4.780 34.351 1.00 80.38 82 ASN A N 1
ATOM 653 C CA . ASN A 1 82 ? -28.287 -3.570 33.529 1.00 80.38 82 ASN A CA 1
ATOM 654 C C . ASN A 1 82 ? -26.827 -3.114 33.354 1.00 80.38 82 ASN A C 1
ATOM 656 O O . ASN A 1 82 ? -26.575 -2.006 32.879 1.00 80.38 82 ASN A O 1
ATOM 660 N N . ARG A 1 83 ? -25.862 -3.925 33.813 1.00 85.19 83 ARG A N 1
ATOM 661 C CA . ARG A 1 83 ? -24.440 -3.568 33.794 1.00 85.19 83 ARG A CA 1
ATOM 662 C C . ARG A 1 83 ? -23.564 -4.794 33.581 1.00 85.19 83 ARG A C 1
ATOM 664 O O . ARG A 1 83 ? -23.681 -5.770 34.326 1.00 85.19 83 ARG A O 1
ATOM 671 N N . ALA A 1 84 ? -22.658 -4.704 32.617 1.00 85.56 84 ALA A N 1
ATOM 672 C CA . ALA A 1 84 ? -21.567 -5.646 32.410 1.00 85.56 84 ALA A CA 1
ATOM 673 C C . ALA A 1 84 ? -20.235 -4.967 32.752 1.00 85.56 84 ALA A C 1
ATOM 675 O O . ALA A 1 84 ? -19.997 -3.828 32.364 1.00 85.56 84 ALA A O 1
ATOM 676 N N . VAL A 1 85 ? -19.374 -5.655 33.493 1.00 86.94 85 VAL A N 1
ATOM 677 C CA . VAL A 1 85 ? -18.033 -5.193 33.859 1.00 86.94 85 VAL A CA 1
ATOM 678 C C . VAL A 1 85 ? -17.045 -6.298 33.521 1.00 86.94 85 VAL A C 1
ATOM 680 O O . VAL A 1 85 ? -17.195 -7.421 33.999 1.00 86.94 85 VAL A O 1
ATOM 683 N N . VAL A 1 86 ? -16.042 -5.982 32.709 1.00 87.06 86 VAL A N 1
ATOM 684 C CA . VAL A 1 86 ? -14.975 -6.898 32.301 1.00 87.06 86 VAL A CA 1
ATOM 685 C C . VAL A 1 86 ? -13.643 -6.276 32.684 1.00 87.06 86 VAL A C 1
ATOM 687 O O . VAL A 1 86 ? -13.246 -5.264 32.119 1.00 87.06 86 VAL A O 1
ATOM 690 N N . ILE A 1 87 ? -12.951 -6.875 33.646 1.00 85.88 87 ILE A N 1
ATOM 691 C CA . ILE A 1 87 ? -11.631 -6.427 34.093 1.00 85.88 87 ILE A CA 1
ATOM 692 C C . ILE A 1 87 ? -10.629 -7.529 33.781 1.00 85.88 87 ILE A C 1
ATOM 694 O O . ILE A 1 87 ? -10.779 -8.663 34.239 1.00 85.88 87 ILE A O 1
ATOM 698 N N . VAL A 1 88 ? -9.601 -7.178 33.019 1.00 84.75 88 VAL A N 1
ATOM 699 C CA . VAL A 1 88 ? -8.492 -8.046 32.636 1.00 84.75 88 VAL A CA 1
ATOM 700 C C . VAL A 1 88 ? -7.210 -7.470 33.227 1.00 84.75 88 VAL A C 1
ATOM 702 O O . VAL A 1 88 ? -6.747 -6.399 32.829 1.00 84.75 88 VAL A O 1
ATOM 705 N N . ASN A 1 89 ? -6.639 -8.177 34.202 1.00 79.62 89 ASN A N 1
ATOM 706 C CA . ASN A 1 89 ? -5.427 -7.768 34.907 1.00 79.62 89 ASN A CA 1
ATOM 707 C C . ASN A 1 89 ? -4.418 -8.927 34.976 1.00 79.62 89 ASN A C 1
ATOM 709 O O . ASN A 1 89 ? -4.279 -9.565 36.022 1.00 79.62 89 ASN A O 1
ATOM 713 N N . PRO A 1 90 ? -3.717 -9.226 33.870 1.00 69.44 90 PRO A N 1
ATOM 714 C CA . PRO A 1 90 ? -2.803 -10.353 33.813 1.00 69.44 90 PRO A CA 1
ATOM 715 C C . PRO A 1 90 ? -1.540 -10.055 34.626 1.00 69.44 90 PRO A C 1
ATOM 717 O O . PRO A 1 90 ? -0.864 -9.049 34.387 1.00 69.44 90 PRO A O 1
ATOM 720 N N . ARG A 1 91 ? -1.159 -10.969 35.530 1.00 66.75 91 ARG A N 1
ATOM 721 C CA . ARG A 1 91 ? 0.024 -10.817 36.411 1.00 66.75 91 ARG A CA 1
ATOM 722 C C . ARG A 1 91 ? 1.343 -10.520 35.673 1.00 66.75 91 ARG A C 1
ATOM 724 O O . ARG A 1 91 ? 2.225 -9.881 36.235 1.00 66.75 91 ARG A O 1
ATOM 731 N N . GLU A 1 92 ? 1.478 -10.945 34.415 1.00 66.75 92 GLU A N 1
ATOM 732 C CA . GLU A 1 92 ? 2.718 -10.849 33.619 1.00 66.75 92 GLU A CA 1
ATOM 733 C C . GLU A 1 92 ? 2.637 -9.873 32.423 1.00 66.75 92 GLU A C 1
ATOM 735 O O . GLU A 1 92 ? 3.404 -10.014 31.475 1.00 66.75 92 GLU A O 1
ATOM 740 N N . LYS A 1 93 ? 1.714 -8.893 32.412 1.00 68.06 93 LYS A N 1
ATOM 741 C CA . LYS A 1 93 ? 1.483 -8.001 31.242 1.00 68.06 93 LYS A CA 1
ATOM 742 C C . LYS A 1 93 ? 1.281 -8.769 29.921 1.00 68.06 93 LYS A C 1
ATOM 744 O O . LYS A 1 93 ? 1.710 -8.334 28.853 1.00 68.06 93 LYS A O 1
ATOM 749 N N . LYS A 1 94 ? 0.659 -9.946 29.999 1.00 73.88 94 LYS A N 1
ATOM 750 C CA . LYS A 1 94 ? 0.376 -10.788 28.832 1.00 73.88 94 LYS A CA 1
ATOM 751 C C . LYS A 1 94 ? -0.668 -10.129 27.941 1.00 73.88 94 LYS A C 1
ATOM 753 O O . LYS A 1 94 ? -1.583 -9.481 28.444 1.00 73.88 94 LYS A O 1
ATOM 758 N N . ARG A 1 95 ? -0.543 -10.337 26.629 1.00 81.38 95 ARG A N 1
ATOM 759 C CA . ARG A 1 95 ? -1.533 -9.890 25.650 1.00 81.38 95 ARG A CA 1
ATOM 760 C C . ARG A 1 95 ? -2.824 -10.693 25.807 1.00 81.38 95 ARG A C 1
ATOM 762 O O . ARG A 1 95 ? -2.798 -11.923 25.750 1.00 81.38 95 ARG A O 1
ATOM 769 N N . VAL A 1 96 ? -3.935 -9.980 25.961 1.00 82.38 96 VAL A N 1
ATOM 770 C CA . VAL A 1 96 ? -5.286 -10.539 25.991 1.00 82.38 96 VAL A CA 1
ATOM 771 C C . VAL A 1 96 ? -6.130 -9.815 24.957 1.00 82.38 96 VAL A C 1
ATOM 773 O O . VAL A 1 96 ? -6.291 -8.597 25.038 1.00 82.38 96 VAL A O 1
ATOM 776 N N . ASP A 1 97 ? -6.683 -10.562 24.007 1.00 86.75 97 ASP A N 1
ATOM 777 C CA . ASP A 1 97 ? -7.559 -10.001 22.988 1.00 86.75 97 ASP A CA 1
ATOM 778 C C . ASP A 1 97 ? -9.022 -10.269 23.380 1.00 86.75 97 ASP A C 1
ATOM 780 O O . ASP A 1 97 ? -9.442 -11.408 23.590 1.00 86.75 97 ASP A O 1
ATOM 784 N N . LEU A 1 98 ? -9.799 -9.197 23.504 1.00 87.75 98 LEU A N 1
ATOM 785 C CA . LEU A 1 98 ? -11.217 -9.202 23.841 1.00 87.75 98 LEU A CA 1
ATOM 786 C C . LEU A 1 98 ? -12.046 -8.895 22.599 1.00 87.75 98 LEU A C 1
ATOM 788 O O . LEU A 1 98 ? -11.785 -7.921 21.897 1.00 87.75 98 LEU A O 1
ATOM 792 N N . THR A 1 99 ? -13.086 -9.684 22.370 1.00 89.94 99 THR A N 1
ATOM 793 C CA . THR A 1 99 ? -14.159 -9.398 21.421 1.00 89.94 99 THR A CA 1
ATOM 794 C C . THR A 1 99 ? -15.483 -9.426 22.170 1.00 89.94 99 THR A C 1
ATOM 796 O O . THR A 1 99 ? -15.826 -10.411 22.809 1.00 89.94 99 THR A O 1
ATOM 799 N N . ILE A 1 100 ? -16.225 -8.325 22.147 1.00 89.00 100 ILE A N 1
ATOM 800 C CA . ILE A 1 100 ? -17.428 -8.146 22.955 1.00 89.00 100 ILE A CA 1
ATOM 801 C C . ILE A 1 100 ? -18.557 -7.706 22.034 1.00 89.00 100 ILE A C 1
ATOM 803 O O . ILE A 1 100 ? -18.475 -6.661 21.400 1.00 89.00 100 ILE A O 1
ATOM 807 N N . LYS A 1 101 ? -19.632 -8.482 21.961 1.00 88.88 101 LYS A N 1
ATOM 808 C CA . LYS A 1 101 ? -20.871 -8.072 21.296 1.00 88.88 101 LYS A CA 1
ATOM 809 C C . LYS A 1 101 ? -21.868 -7.626 22.349 1.00 88.88 101 LYS A C 1
ATOM 811 O O . LYS A 1 101 ? -22.083 -8.339 23.330 1.00 88.88 101 LYS A O 1
ATOM 816 N N . VAL A 1 102 ? -22.452 -6.454 22.149 1.00 88.94 102 VAL A N 1
ATOM 817 C CA . VAL A 1 102 ? -23.419 -5.838 23.057 1.00 88.94 102 VAL A CA 1
ATOM 818 C C . VAL A 1 102 ? -24.682 -5.452 22.291 1.00 88.94 102 VAL A C 1
ATOM 820 O O . VAL A 1 102 ? -24.597 -5.166 21.095 1.00 88.94 102 VAL A O 1
ATOM 823 N N . PRO A 1 103 ? -25.840 -5.387 22.969 1.00 86.31 103 PRO A N 1
ATOM 824 C CA . PRO A 1 103 ? -27.057 -4.866 22.362 1.00 86.31 103 PRO A CA 1
ATOM 825 C C . PRO A 1 103 ? -26.864 -3.442 21.834 1.00 86.31 103 PRO A C 1
ATOM 827 O O . PRO A 1 103 ? -26.163 -2.630 22.455 1.00 86.31 103 PRO A O 1
ATOM 830 N N . ALA A 1 104 ? -27.538 -3.114 20.734 1.00 86.00 104 ALA A N 1
ATOM 831 C CA . ALA A 1 104 ? -27.553 -1.769 20.178 1.00 86.00 104 ALA A CA 1
ATOM 832 C C . ALA A 1 104 ? -27.895 -0.698 21.231 1.00 86.00 104 ALA A C 1
ATOM 834 O O . ALA A 1 104 ? -28.670 -0.904 22.172 1.00 86.00 104 ALA A O 1
ATOM 835 N N . TYR A 1 105 ? -27.304 0.483 21.053 1.00 87.38 105 TYR A N 1
ATOM 836 C CA . TYR A 1 105 ? -27.483 1.663 21.904 1.00 87.38 105 TYR A CA 1
ATOM 837 C C . TYR A 1 105 ? -26.979 1.513 23.346 1.00 87.38 105 TYR A C 1
ATOM 839 O O . TYR A 1 105 ? -27.259 2.372 24.186 1.00 87.38 105 TYR A O 1
ATOM 847 N N . SER A 1 106 ? -26.191 0.479 23.641 1.00 90.06 106 SER A N 1
ATOM 848 C CA . SER A 1 106 ? -25.489 0.355 24.922 1.00 90.06 106 SER A CA 1
ATOM 849 C C . SER A 1 106 ? -24.537 1.534 25.164 1.00 90.06 106 SER A C 1
ATOM 851 O O . SER A 1 106 ? -24.045 2.169 24.224 1.00 90.06 106 SER A O 1
ATOM 853 N N . LYS A 1 107 ? -24.294 1.837 26.442 1.00 93.31 107 LYS A N 1
ATOM 854 C CA . LYS A 1 107 ? -23.270 2.792 26.882 1.00 93.31 107 LYS A CA 1
ATOM 855 C C . LYS A 1 107 ? -22.004 2.031 27.213 1.00 93.31 107 LYS A C 1
ATOM 857 O O . LYS A 1 107 ? -22.059 1.067 27.969 1.00 93.31 107 LYS A O 1
ATOM 862 N N . VAL A 1 108 ? -20.873 2.474 26.689 1.00 94.50 108 VAL A N 1
ATOM 863 C CA . VAL A 1 108 ? -19.610 1.753 26.813 1.00 94.50 108 VAL A CA 1
ATOM 864 C C . VAL A 1 108 ? -18.552 2.662 27.419 1.00 94.50 108 VAL A C 1
ATOM 866 O O . VAL A 1 108 ? -18.381 3.796 26.978 1.00 94.50 108 VAL A O 1
ATOM 869 N N . ARG A 1 109 ? -17.824 2.147 28.409 1.00 96.94 109 ARG A N 1
ATOM 870 C CA . ARG A 1 109 ? -16.641 2.767 29.005 1.00 96.94 109 ARG A CA 1
ATOM 871 C C . ARG A 1 109 ? -15.469 1.801 28.886 1.00 96.94 109 ARG A C 1
ATOM 873 O O . ARG A 1 109 ? -15.524 0.705 29.432 1.00 96.94 109 ARG A O 1
ATOM 880 N N . ILE A 1 110 ? -14.409 2.201 28.197 1.00 96.31 110 ILE A N 1
ATOM 881 C CA . ILE A 1 110 ? -13.228 1.369 27.959 1.00 96.31 110 ILE A CA 1
ATOM 882 C C . ILE A 1 110 ? -11.994 2.073 28.506 1.00 96.31 110 ILE A C 1
ATOM 884 O O . ILE A 1 110 ? -11.735 3.235 28.189 1.00 96.31 110 ILE A O 1
ATOM 888 N N . LYS A 1 111 ? -11.197 1.354 29.292 1.00 95.75 111 LYS A N 1
ATOM 889 C CA . LYS A 1 111 ? -9.849 1.766 29.673 1.00 95.75 111 LYS A CA 1
ATOM 890 C C . LYS A 1 111 ? -8.842 0.759 29.155 1.00 95.75 111 LYS A C 1
ATOM 892 O O . LYS A 1 111 ? -8.964 -0.445 29.377 1.00 95.75 111 LYS A O 1
ATOM 897 N N . SER A 1 112 ? -7.822 1.283 28.501 1.00 93.12 112 SER A N 1
ATOM 898 C CA . SER A 1 112 ? -6.671 0.523 28.055 1.00 93.12 112 SER A CA 1
ATOM 899 C C . SER A 1 112 ? -5.397 1.331 28.279 1.00 93.12 112 SER A C 1
ATOM 901 O O . SER A 1 112 ? -5.442 2.532 28.541 1.00 93.12 112 SER A O 1
ATOM 903 N N . ARG A 1 113 ? -4.241 0.676 28.210 1.00 89.06 113 ARG A N 1
ATOM 904 C CA . ARG A 1 113 ? -2.941 1.354 28.181 1.00 89.06 113 ARG A CA 1
ATOM 905 C C . ARG A 1 113 ? -2.429 1.349 26.747 1.00 89.06 113 ARG A C 1
ATOM 907 O O . ARG A 1 113 ? -2.227 2.424 26.182 1.00 89.06 113 ARG A O 1
ATOM 914 N N . ASP A 1 114 ? -2.299 0.164 26.162 1.00 83.50 114 ASP A N 1
ATOM 915 C CA . ASP A 1 114 ? -1.740 -0.046 24.830 1.00 83.50 114 ASP A CA 1
ATOM 916 C C . ASP A 1 114 ? -2.562 -1.052 24.008 1.00 83.50 114 ASP A C 1
ATOM 918 O O . ASP A 1 114 ? -3.404 -1.767 24.549 1.00 83.50 114 ASP A O 1
ATOM 922 N N . GLY A 1 115 ? -2.298 -1.119 22.703 1.00 85.94 115 GLY A N 1
ATOM 923 C CA . GLY A 1 115 ? -2.994 -1.995 21.763 1.00 85.94 115 GLY A CA 1
ATOM 924 C C . GLY A 1 115 ? -4.060 -1.270 20.945 1.00 85.94 115 GLY A C 1
ATOM 925 O O . GLY A 1 115 ? -3.895 -0.105 20.585 1.00 85.94 115 GLY A O 1
ATOM 926 N N . GLU A 1 116 ? -5.136 -1.970 20.599 1.00 90.31 116 GLU A N 1
ATOM 927 C CA . GLU A 1 116 ? -6.193 -1.465 19.715 1.00 90.31 116 GLU A CA 1
ATOM 928 C C . GLU A 1 116 ? -7.546 -1.544 20.422 1.00 90.31 116 GLU A C 1
ATOM 930 O O . GLU A 1 116 ? -7.929 -2.611 20.894 1.00 90.31 116 GLU A O 1
ATOM 935 N N . VAL A 1 117 ? -8.284 -0.437 20.463 1.00 94.44 117 VAL A N 1
ATOM 936 C CA . VAL A 1 117 ? -9.683 -0.389 20.888 1.00 94.44 117 VAL A CA 1
ATOM 937 C C . VAL A 1 117 ? -10.537 -0.107 19.662 1.00 94.44 117 VAL A C 1
ATOM 939 O O . VAL A 1 117 ? -10.563 1.021 19.181 1.00 94.44 117 VAL A O 1
ATOM 942 N N . ARG A 1 118 ? -11.231 -1.126 19.160 1.00 94.88 118 ARG A N 1
ATOM 943 C CA . ARG A 1 118 ? -12.126 -1.036 18.008 1.00 94.88 118 ARG A CA 1
ATOM 944 C C . ARG A 1 118 ? -13.577 -0.993 18.463 1.00 94.88 118 ARG A C 1
ATOM 946 O O . ARG A 1 118 ? -14.032 -1.907 19.142 1.00 94.88 118 ARG A O 1
ATOM 953 N N . ILE A 1 119 ? -14.306 0.036 18.055 1.00 94.56 119 ILE A N 1
ATOM 954 C CA . ILE A 1 119 ? -15.735 0.220 18.331 1.00 94.56 119 ILE A CA 1
ATOM 955 C C . ILE A 1 119 ? -16.487 0.181 17.006 1.00 94.56 119 ILE A C 1
ATOM 957 O O . ILE A 1 119 ? -16.205 0.988 16.128 1.00 94.56 119 ILE A O 1
ATOM 961 N N . SER A 1 120 ? -17.454 -0.719 16.851 1.00 93.56 120 SER A N 1
ATOM 962 C CA . SER A 1 120 ? -18.231 -0.825 15.611 1.00 93.56 120 SER A CA 1
ATOM 963 C C . SER A 1 120 ? -19.719 -1.040 15.878 1.00 93.56 120 SER A C 1
ATOM 965 O O . SER A 1 120 ? -20.088 -1.758 16.806 1.00 93.56 120 SER A O 1
ATOM 967 N N . GLY A 1 121 ? -20.582 -0.402 15.089 1.00 90.88 121 GLY A N 1
ATOM 968 C CA . GLY A 1 121 ? -22.037 -0.539 15.186 1.00 90.88 121 GLY A CA 1
ATOM 969 C C . GLY A 1 121 ? -22.730 0.570 15.984 1.00 90.88 121 GLY A C 1
ATOM 970 O O . GLY A 1 121 ? -22.300 1.723 15.997 1.00 90.88 121 GLY A O 1
ATOM 971 N N . TYR A 1 122 ? -23.856 0.234 16.616 1.00 89.88 122 TYR A N 1
ATOM 972 C CA . TYR A 1 122 ? -24.796 1.205 17.184 1.00 89.88 122 TYR A CA 1
ATOM 973 C C . TYR A 1 122 ? -24.632 1.354 18.699 1.00 89.88 122 TYR A C 1
ATOM 975 O O . TYR A 1 122 ? -24.933 0.436 19.462 1.00 89.88 122 TYR A O 1
ATOM 983 N N . PHE A 1 123 ? -24.260 2.551 19.155 1.00 91.94 123 PHE A N 1
ATOM 984 C CA . PHE A 1 123 ? -24.077 2.874 20.575 1.00 91.94 123 PHE A CA 1
ATOM 985 C C . PHE A 1 123 ? -24.790 4.173 20.947 1.00 91.94 123 PHE A C 1
ATOM 987 O O . PHE A 1 123 ? -25.026 5.018 20.091 1.00 91.94 123 PHE A O 1
ATOM 994 N N . SER A 1 124 ? -25.127 4.352 22.228 1.00 92.12 124 SER A N 1
ATOM 995 C CA . SER A 1 124 ? -25.611 5.654 22.720 1.00 92.12 124 SER A CA 1
ATOM 996 C C . SER A 1 124 ? -24.459 6.542 23.188 1.00 92.12 124 SER A C 1
ATOM 998 O O . SER A 1 124 ? -24.454 7.748 22.937 1.00 92.12 124 SER A O 1
ATOM 1000 N N . SER A 1 125 ? -23.455 5.955 23.841 1.00 94.81 125 SER A N 1
ATOM 1001 C CA . SER A 1 125 ? -22.210 6.644 24.171 1.00 94.81 125 SER A CA 1
ATOM 1002 C C . SER A 1 125 ? -21.032 5.685 24.270 1.00 94.81 125 SER A C 1
ATOM 1004 O O . SER A 1 125 ? -21.168 4.629 24.888 1.00 94.81 125 SER A O 1
ATOM 1006 N N . CYS A 1 126 ? -19.874 6.097 23.769 1.00 96.75 126 CYS A N 1
ATOM 1007 C CA . CYS A 1 126 ? -18.610 5.385 23.896 1.00 96.75 126 CYS A CA 1
ATOM 1008 C C . CYS A 1 126 ? -17.561 6.306 24.517 1.00 96.75 126 CYS A C 1
ATOM 1010 O O . CYS A 1 126 ? -17.124 7.265 23.885 1.00 96.75 126 CYS A O 1
ATOM 1012 N N . GLU A 1 127 ? -17.144 5.993 25.739 1.00 97.88 127 GLU A N 1
ATOM 1013 C CA . GLU A 1 127 ? -16.048 6.659 26.434 1.00 97.88 127 GLU A CA 1
ATOM 1014 C C . GLU A 1 127 ? -14.814 5.754 26.404 1.00 97.88 127 GLU A C 1
ATOM 1016 O O . GLU A 1 127 ? -14.850 4.642 26.931 1.00 97.88 127 GLU A O 1
ATOM 1021 N N . VAL A 1 128 ? -13.716 6.204 25.797 1.00 97.38 128 VAL A N 1
ATOM 1022 C CA . VAL A 1 128 ? -12.483 5.409 25.679 1.00 97.38 128 VAL A CA 1
ATOM 1023 C C . VAL A 1 128 ? -11.303 6.190 26.222 1.00 97.38 128 VAL A C 1
ATOM 1025 O O . VAL A 1 128 ? -11.066 7.325 25.821 1.00 97.38 128 VAL A O 1
ATOM 1028 N N . THR A 1 129 ? -10.527 5.572 27.110 1.00 97.06 129 THR A N 1
ATOM 1029 C CA . THR A 1 129 ? -9.267 6.126 27.612 1.00 97.06 129 THR A CA 1
ATOM 1030 C C . THR A 1 129 ? -8.103 5.188 27.301 1.00 97.06 129 THR A C 1
ATOM 1032 O O . THR A 1 129 ? -8.132 4.032 27.719 1.00 97.06 129 THR A O 1
ATOM 1035 N N . THR A 1 130 ? -7.073 5.685 26.609 1.00 94.94 130 THR A N 1
ATOM 1036 C CA . THR A 1 130 ? -5.824 4.950 26.320 1.00 94.94 130 THR A CA 1
ATOM 1037 C C . THR A 1 130 ? -4.569 5.748 26.704 1.00 94.94 130 THR A C 1
ATOM 1039 O O . THR A 1 130 ? -4.617 6.971 26.830 1.00 94.94 130 THR A O 1
ATOM 1042 N N . GLU A 1 131 ? -3.416 5.095 26.897 1.00 92.00 131 GLU A N 1
ATOM 1043 C CA . GLU A 1 131 ? -2.125 5.801 26.990 1.00 92.00 131 GLU A CA 1
ATOM 1044 C C . GLU A 1 131 ? -1.499 5.929 25.592 1.00 92.00 131 GLU A C 1
ATOM 1046 O O . GLU A 1 131 ? -1.368 7.037 25.071 1.00 92.00 131 GLU A O 1
ATOM 1051 N N . THR A 1 132 ? -1.150 4.804 24.964 1.00 89.69 132 THR A N 1
ATOM 1052 C CA . THR A 1 132 ? -0.500 4.729 23.639 1.00 89.69 132 THR A CA 1
ATOM 1053 C C . THR A 1 132 ? -1.333 4.006 22.586 1.00 89.69 132 THR A C 1
ATOM 1055 O O . THR A 1 132 ? -1.001 4.088 21.406 1.00 89.69 132 THR A O 1
ATOM 1058 N N . GLY A 1 133 ? -2.409 3.328 22.994 1.00 86.38 133 GLY A N 1
ATOM 1059 C CA . GLY A 1 133 ? -3.223 2.503 22.104 1.00 86.38 133 GLY A CA 1
ATOM 1060 C C . GLY A 1 133 ? -3.981 3.285 21.026 1.00 86.38 133 GLY A C 1
ATOM 1061 O O . GLY A 1 133 ? -4.322 4.458 21.203 1.00 86.38 133 GLY A O 1
ATOM 1062 N N . THR A 1 134 ? -4.273 2.603 19.920 1.00 91.62 134 THR A N 1
ATOM 1063 C CA . THR A 1 134 ? -5.088 3.109 18.806 1.00 91.62 134 THR A CA 1
ATOM 1064 C C . THR A 1 134 ? -6.568 2.921 19.113 1.00 91.62 134 THR A C 1
ATOM 1066 O O . THR A 1 134 ? -6.981 1.831 19.495 1.00 91.62 134 THR A O 1
ATOM 1069 N N . ILE A 1 135 ? -7.371 3.964 18.931 1.00 94.44 135 ILE A N 1
ATOM 1070 C CA . ILE A 1 135 ? -8.828 3.922 19.044 1.00 94.44 135 ILE A CA 1
ATOM 1071 C C . ILE A 1 135 ? -9.381 3.968 17.623 1.00 94.44 135 ILE A C 1
ATOM 1073 O O . ILE A 1 135 ? -9.217 4.978 16.945 1.00 94.44 135 ILE A O 1
ATOM 1077 N N . SER A 1 136 ? -10.007 2.892 17.158 1.00 94.38 136 SER A N 1
ATOM 1078 C CA . SER A 1 136 ? -10.658 2.823 15.851 1.00 94.38 136 SER A CA 1
ATOM 1079 C C . SER A 1 136 ? -12.170 2.737 16.009 1.00 94.38 136 SER A C 1
ATOM 1081 O O . SER A 1 136 ? -12.692 2.094 16.921 1.00 94.38 136 SER A O 1
ATOM 1083 N N . THR A 1 137 ? -12.889 3.419 15.128 1.00 94.69 137 THR A N 1
ATOM 1084 C CA . THR A 1 137 ? -14.352 3.450 15.143 1.00 94.69 137 THR A CA 1
ATOM 1085 C C . THR A 1 137 ? -14.917 3.173 13.768 1.00 94.69 137 THR A C 1
ATOM 1087 O O . THR A 1 137 ? -14.295 3.505 12.762 1.00 94.69 137 THR A O 1
ATOM 1090 N N . ASP A 1 138 ? -16.090 2.562 13.764 1.00 93.44 138 ASP A N 1
ATOM 1091 C CA . ASP A 1 138 ? -16.912 2.297 12.595 1.00 93.44 138 ASP A CA 1
ATOM 1092 C C . ASP A 1 138 ? -18.383 2.396 13.022 1.00 93.44 138 ASP A C 1
ATOM 1094 O O . ASP A 1 138 ? -19.030 1.405 13.374 1.00 93.44 138 ASP A O 1
ATOM 1098 N N . VAL A 1 139 ? -18.857 3.635 13.153 1.00 92.25 139 VAL A N 1
ATOM 1099 C CA . VAL A 1 139 ? -20.182 3.978 13.681 1.00 92.25 139 VAL A CA 1
ATOM 1100 C C . VAL A 1 139 ? -20.971 4.829 12.681 1.00 92.25 139 VAL A C 1
ATOM 1102 O O . VAL A 1 139 ? -20.374 5.598 11.928 1.00 92.25 139 VAL A O 1
ATOM 1105 N N . PRO A 1 140 ? -22.310 4.755 12.682 1.00 90.31 140 PRO A N 1
ATOM 1106 C CA . PRO A 1 140 ? -23.147 5.607 11.834 1.00 90.31 140 PRO A CA 1
ATOM 1107 C C . PRO A 1 140 ? -22.896 7.108 12.076 1.00 90.31 140 PRO A C 1
ATOM 1109 O O . PRO A 1 140 ? -22.624 7.508 13.210 1.00 90.31 140 PRO A O 1
ATOM 1112 N N . THR A 1 141 ? -22.955 7.940 11.029 1.00 87.81 141 THR A N 1
ATOM 1113 C CA . THR A 1 141 ? -22.568 9.371 11.067 1.00 87.81 141 THR A CA 1
ATOM 1114 C C . THR A 1 141 ? -23.743 10.352 11.041 1.00 87.81 141 THR A C 1
ATOM 1116 O O . THR A 1 141 ? -23.524 11.563 11.019 1.00 87.81 141 THR A O 1
ATOM 1119 N N . GLU A 1 142 ? -24.986 9.869 11.078 1.00 87.12 142 GLU A N 1
ATOM 1120 C CA . GLU A 1 142 ? -26.196 10.676 10.864 1.00 87.12 142 GLU A CA 1
ATOM 1121 C C . GLU A 1 142 ? -26.518 11.623 12.027 1.00 87.12 142 GLU A C 1
ATOM 1123 O O . GLU A 1 142 ? -27.217 12.613 11.831 1.00 87.12 142 GLU A O 1
ATOM 1128 N N . ASN A 1 143 ? -26.062 11.321 13.246 1.00 89.81 143 ASN A N 1
ATOM 1129 C CA . ASN A 1 143 ? -26.198 12.199 14.411 1.00 89.81 143 ASN A CA 1
ATOM 1130 C C . ASN A 1 143 ? -25.129 11.856 15.456 1.00 89.81 143 ASN A C 1
ATOM 1132 O O . ASN A 1 143 ? -25.384 11.126 16.418 1.00 89.81 143 ASN A O 1
ATOM 1136 N N . VAL A 1 144 ? -23.908 12.352 15.253 1.00 93.31 144 VAL A N 1
ATOM 1137 C CA . VAL A 1 144 ? -22.763 12.044 16.123 1.00 93.31 144 VAL A CA 1
ATOM 1138 C C . VAL A 1 144 ? -22.253 13.306 16.786 1.00 93.31 144 VAL A C 1
ATOM 1140 O O . VAL A 1 144 ? -21.944 14.287 16.117 1.00 93.31 144 VAL A O 1
ATOM 1143 N N . ARG A 1 145 ? -22.077 13.260 18.104 1.00 95.81 145 ARG A N 1
ATOM 1144 C CA . ARG A 1 145 ? -21.301 14.242 18.861 1.00 95.81 145 ARG A CA 1
ATOM 1145 C C . ARG A 1 145 ? -19.984 13.609 19.274 1.00 95.81 145 ARG A C 1
ATOM 1147 O O . ARG A 1 145 ? -19.993 12.572 19.932 1.00 95.81 145 ARG A O 1
ATOM 1154 N N . TYR A 1 146 ? -18.871 14.246 18.938 1.00 96.69 146 TYR A N 1
ATOM 1155 C CA . TYR A 1 146 ? -17.544 13.706 19.221 1.00 96.69 146 TYR A CA 1
ATOM 1156 C C . TYR A 1 146 ? -16.675 14.682 20.024 1.00 96.69 146 TYR A C 1
ATOM 1158 O O . TYR A 1 146 ? -16.766 15.903 19.866 1.00 96.69 146 TYR A O 1
ATOM 1166 N N . SER A 1 147 ? -15.820 14.131 20.885 1.00 97.38 147 SER A N 1
ATOM 1167 C CA . SER A 1 147 ? -14.802 14.833 21.662 1.00 97.38 147 SER A CA 1
ATOM 1168 C C . SER A 1 147 ? -13.555 13.960 21.797 1.00 97.38 147 SER A C 1
ATOM 1170 O O . SER A 1 147 ? -13.565 12.949 22.494 1.00 97.38 147 SER A O 1
ATOM 1172 N N . PHE A 1 148 ? -12.473 14.335 21.120 1.00 97.38 148 PHE A N 1
ATOM 1173 C CA . PHE A 1 148 ? -11.208 13.602 21.103 1.00 97.38 148 PHE A CA 1
ATOM 1174 C C . PHE A 1 148 ? -10.105 14.449 21.737 1.00 97.38 148 PHE A C 1
ATOM 1176 O O . PHE A 1 148 ? -9.804 15.548 21.266 1.00 97.38 148 PHE A O 1
ATOM 1183 N N . LEU A 1 149 ? -9.507 13.947 22.815 1.00 96.81 149 LEU A N 1
ATOM 1184 C CA . LEU A 1 149 ? -8.534 14.663 23.632 1.00 96.81 149 LEU A CA 1
ATOM 1185 C C . LEU A 1 149 ? -7.188 13.932 23.665 1.00 96.81 149 LEU A C 1
ATOM 1187 O O . LEU A 1 149 ? -7.092 12.829 24.204 1.00 96.81 149 LEU A O 1
ATOM 1191 N N . TRP A 1 150 ? -6.134 14.607 23.209 1.00 96.50 150 TRP A N 1
ATOM 1192 C CA . TRP A 1 150 ? -4.747 14.190 23.411 1.00 96.50 150 TRP A CA 1
ATOM 1193 C C . TRP A 1 150 ? -4.135 14.936 24.592 1.00 96.50 150 TRP A C 1
ATOM 1195 O O . TRP A 1 150 ? -4.257 16.160 24.682 1.00 96.50 150 TRP A O 1
ATOM 1205 N N . THR A 1 151 ? -3.480 14.222 25.513 1.00 95.50 151 THR A N 1
ATOM 1206 C CA . THR A 1 151 ? -2.927 14.839 26.734 1.00 95.50 151 THR A CA 1
ATOM 1207 C C . THR A 1 151 ? -1.411 14.973 26.774 1.00 95.50 151 THR A C 1
ATOM 1209 O O . THR A 1 151 ? -0.899 15.604 27.696 1.00 95.50 151 THR A O 1
ATOM 1212 N N . SER A 1 152 ? -0.676 14.332 25.864 1.00 90.94 152 SER A N 1
ATOM 1213 C CA . SER A 1 152 ? 0.795 14.280 25.916 1.00 90.94 152 SER A CA 1
ATOM 1214 C C . SER A 1 152 ? 1.472 14.201 24.541 1.00 90.94 152 SER A C 1
ATOM 1216 O O . SER A 1 152 ? 2.670 13.910 24.464 1.00 90.94 152 SER A O 1
ATOM 1218 N N . SER A 1 153 ? 0.728 14.440 23.460 1.00 88.69 153 SER A N 1
ATOM 1219 C CA . SER A 1 153 ? 1.246 14.588 22.099 1.00 88.69 153 SER A CA 1
ATOM 1220 C C . SER A 1 153 ? 0.336 15.494 21.278 1.00 88.69 153 SER A C 1
ATOM 1222 O O . SER A 1 153 ? -0.849 15.620 21.586 1.00 88.69 153 SER A O 1
ATOM 1224 N N . TYR A 1 154 ? 0.870 16.046 20.189 1.00 87.94 154 TYR A N 1
ATOM 1225 C CA . TYR A 1 154 ? 0.032 16.580 19.116 1.00 87.94 154 TYR A CA 1
ATOM 1226 C C . TYR A 1 154 ? -0.924 15.478 18.605 1.00 87.94 154 TYR A C 1
ATOM 1228 O O . TYR A 1 154 ? -0.535 14.298 18.646 1.00 87.94 154 TYR A O 1
ATOM 1236 N N . PRO A 1 155 ? -2.156 15.805 18.169 1.00 88.88 155 PRO A N 1
ATOM 1237 C CA . PRO A 1 155 ? -3.109 14.806 17.708 1.00 88.88 155 PRO A CA 1
ATOM 1238 C C . PRO A 1 155 ? -2.563 13.982 16.553 1.00 88.88 155 PRO A C 1
ATOM 1240 O O . PRO A 1 155 ? -1.989 14.514 15.606 1.00 88.88 155 PRO A O 1
ATOM 1243 N N . ARG A 1 156 ? -2.779 12.671 16.632 1.00 89.06 156 ARG A N 1
ATOM 1244 C CA . ARG A 1 156 ? -2.539 11.731 15.537 1.00 89.06 156 ARG A CA 1
ATOM 1245 C C . ARG A 1 156 ? -3.866 11.074 15.222 1.00 89.06 156 ARG A C 1
ATOM 1247 O O . ARG A 1 156 ? -4.356 10.277 16.022 1.00 89.06 156 ARG A O 1
ATOM 1254 N N . PHE A 1 157 ? -4.479 11.456 14.113 1.00 90.62 157 PHE A N 1
ATOM 1255 C CA . PHE A 1 157 ? -5.802 10.970 13.759 1.00 90.62 157 PHE A CA 1
ATOM 1256 C C . PHE A 1 157 ? -5.986 10.899 12.251 1.00 90.62 157 PHE A C 1
ATOM 1258 O O . PHE A 1 157 ? -5.286 11.570 11.500 1.00 90.62 157 PHE A O 1
ATOM 1265 N N . LEU A 1 158 ? -6.948 10.088 11.830 1.00 88.50 158 LEU A N 1
ATOM 1266 C CA . LEU A 1 158 ? -7.424 10.032 10.456 1.00 88.50 158 LEU A CA 1
ATOM 1267 C C . LEU A 1 158 ? -8.943 9.863 10.504 1.00 88.50 158 LEU A C 1
ATOM 1269 O O . LEU A 1 158 ? -9.450 9.140 11.362 1.00 88.50 158 LEU A O 1
ATOM 1273 N N . SER A 1 159 ? -9.671 10.533 9.614 1.00 88.31 159 SER A N 1
ATOM 1274 C CA . SER A 1 159 ? -11.136 10.511 9.600 1.00 88.31 159 SER A CA 1
ATOM 1275 C C . SER A 1 159 ? -11.680 10.454 8.178 1.00 88.31 159 SER A C 1
ATOM 1277 O O . SER A 1 159 ? -11.164 11.151 7.305 1.00 88.31 159 SER A O 1
ATOM 1279 N N . SER A 1 160 ? -12.694 9.619 7.936 1.00 84.25 160 SER A N 1
ATOM 1280 C CA . SER A 1 160 ? -13.379 9.551 6.633 1.00 84.25 160 SER A CA 1
ATOM 1281 C C . SER A 1 160 ? -14.368 10.696 6.428 1.00 84.25 160 SER A C 1
ATOM 1283 O O . SER A 1 160 ? -14.797 10.958 5.308 1.00 84.25 160 SER A O 1
ATOM 1285 N N . VAL A 1 161 ? -14.701 11.410 7.503 1.00 85.56 161 VAL A N 1
ATOM 1286 C CA . VAL A 1 161 ? -15.531 12.615 7.485 1.00 85.56 161 VAL A CA 1
ATOM 1287 C C . VAL A 1 161 ? -14.721 13.832 7.929 1.00 85.56 161 VAL A C 1
ATOM 1289 O O . VAL A 1 161 ? -13.794 13.690 8.734 1.00 85.56 161 VAL A O 1
ATOM 1292 N N . PRO A 1 162 ? -15.042 15.039 7.438 1.00 82.19 162 PRO A N 1
ATOM 1293 C CA . PRO A 1 162 ? -14.358 16.246 7.877 1.00 82.19 162 PRO A CA 1
ATOM 1294 C C . PRO A 1 162 ? -14.558 16.451 9.382 1.00 82.19 162 PRO A C 1
ATOM 1296 O O . PRO A 1 162 ? -15.681 16.399 9.883 1.00 82.19 162 PRO A O 1
ATOM 1299 N N . LEU A 1 163 ? -13.456 16.679 10.096 1.00 88.00 163 LEU A N 1
ATOM 1300 C CA . LEU A 1 163 ? -13.464 17.047 11.508 1.00 88.00 163 LEU A CA 1
ATOM 1301 C C . LEU A 1 163 ? -13.107 18.525 11.662 1.00 88.00 163 LEU A C 1
ATOM 1303 O O . LEU A 1 163 ? -12.348 19.085 10.875 1.00 88.00 163 LEU A O 1
ATOM 1307 N N . GLU A 1 164 ? -13.642 19.125 12.719 1.00 89.62 164 GLU A N 1
ATOM 1308 C CA . GLU A 1 164 ? -13.257 20.450 13.212 1.00 89.62 164 GLU A CA 1
ATOM 1309 C C . GLU A 1 164 ? -11.746 20.579 13.470 1.00 89.62 164 GLU A C 1
ATOM 1311 O O . GLU A 1 164 ? -11.059 19.605 13.790 1.00 89.62 164 GLU A O 1
ATOM 1316 N N . GLU A 1 165 ? -11.240 21.811 13.396 1.00 87.31 165 GLU A N 1
ATOM 1317 C CA . GLU A 1 165 ? -9.824 22.107 13.612 1.00 87.31 165 GLU A CA 1
ATOM 1318 C C . GLU A 1 165 ? -9.342 21.745 15.028 1.00 87.31 165 GLU A C 1
ATOM 1320 O O . GLU A 1 165 ? -10.072 21.830 16.026 1.00 87.31 165 GLU A O 1
ATOM 1325 N N . VAL A 1 166 ? -8.058 21.388 15.122 1.00 91.12 166 VAL A N 1
ATOM 1326 C CA . VAL A 1 166 ? -7.389 21.073 16.386 1.00 91.12 166 VAL A CA 1
ATOM 1327 C C . VAL A 1 166 ? -7.309 22.319 17.269 1.00 91.12 166 VAL A C 1
ATOM 1329 O O . VAL A 1 166 ? -6.652 23.301 16.932 1.00 91.12 166 VAL A O 1
ATOM 1332 N N . LYS A 1 167 ? -7.910 22.252 18.460 1.00 92.62 167 LYS A N 1
ATOM 1333 C CA . LYS A 1 167 ? -7.841 23.309 19.477 1.00 92.62 167 LYS A CA 1
ATOM 1334 C C . LYS A 1 167 ? -6.784 22.964 20.520 1.00 92.62 167 LYS A C 1
ATOM 1336 O O . LYS A 1 167 ? -6.978 22.046 21.321 1.00 92.62 167 LYS A O 1
ATOM 1341 N N . GLU A 1 168 ? -5.693 23.724 20.553 1.00 92.81 168 GLU A N 1
ATOM 1342 C CA . GLU A 1 168 ? -4.687 23.628 21.615 1.00 92.81 168 GLU A CA 1
ATOM 1343 C C . GLU A 1 168 ? -5.240 24.172 22.947 1.00 92.81 168 GLU A C 1
ATOM 1345 O O . GLU A 1 168 ? -5.971 25.165 23.007 1.00 92.81 168 GLU A O 1
ATOM 1350 N N . LYS A 1 169 ? -4.937 23.472 24.039 1.00 91.31 169 LYS A N 1
ATOM 1351 C CA . LYS A 1 169 ? -5.359 23.761 25.412 1.00 91.31 169 LYS A CA 1
ATOM 1352 C C . LYS A 1 169 ? -4.128 23.841 26.317 1.00 91.31 169 LYS A C 1
ATOM 1354 O O . LYS A 1 169 ? -3.045 23.369 25.982 1.00 91.31 169 LYS A O 1
ATOM 1359 N N . ALA A 1 170 ? -4.316 24.398 27.513 1.00 87.38 170 ALA A N 1
ATOM 1360 C CA . ALA A 1 170 ? -3.254 24.510 28.510 1.00 87.38 170 ALA A CA 1
ATOM 1361 C C . ALA A 1 170 ? -2.575 23.156 28.812 1.00 87.38 170 ALA A C 1
ATOM 1363 O O . ALA A 1 170 ? -3.225 22.105 28.812 1.00 87.38 170 ALA A O 1
ATOM 1364 N N . ALA A 1 171 ? -1.279 23.219 29.133 1.00 85.38 171 ALA A N 1
ATOM 1365 C CA . ALA A 1 171 ? -0.418 22.071 29.433 1.00 85.38 171 ALA A CA 1
ATOM 1366 C C . ALA A 1 171 ? -0.217 21.085 28.261 1.00 85.38 171 ALA A C 1
ATOM 1368 O O . ALA A 1 171 ? -0.102 19.883 28.491 1.00 85.38 171 ALA A O 1
ATOM 1369 N N . GLY A 1 172 ? -0.181 21.584 27.017 1.00 85.31 172 GLY A N 1
ATOM 1370 C CA . GLY A 1 172 ? 0.121 20.770 25.831 1.00 85.31 172 GLY A CA 1
ATOM 1371 C C . GLY A 1 172 ? -0.959 19.734 25.509 1.00 85.31 172 GLY A C 1
ATOM 1372 O O . GLY A 1 172 ? -0.652 18.642 25.033 1.00 85.31 172 GLY A O 1
ATOM 1373 N N . LYS A 1 173 ? -2.220 20.051 25.829 1.00 92.38 173 LYS A N 1
ATOM 1374 C CA . LYS A 1 173 ? -3.381 19.210 25.519 1.00 92.38 173 LYS A CA 1
ATOM 1375 C C . LYS A 1 173 ? -4.015 19.679 24.216 1.00 92.38 173 LYS A C 1
ATOM 1377 O O . LYS A 1 173 ? -4.089 20.877 23.972 1.00 92.38 173 LYS A O 1
ATOM 1382 N N . PHE A 1 174 ? -4.548 18.761 23.423 1.00 94.88 174 PHE A N 1
ATOM 1383 C CA . PHE A 1 174 ? -5.148 19.080 22.128 1.00 94.88 174 PHE A CA 1
ATOM 1384 C C . PHE A 1 174 ? -6.527 18.444 22.010 1.00 94.88 174 PHE A C 1
ATOM 1386 O O . PHE A 1 174 ? -6.697 17.274 22.349 1.00 94.88 174 PHE A O 1
ATOM 1393 N N . LEU A 1 175 ? -7.509 19.222 21.559 1.00 95.62 175 LEU A N 1
ATOM 1394 C CA . LEU A 1 175 ? -8.913 18.827 21.504 1.00 95.62 175 LEU A CA 1
ATOM 1395 C C . LEU A 1 175 ? -9.466 18.974 20.087 1.00 95.62 175 LEU A C 1
ATOM 1397 O O . LEU A 1 175 ? -9.373 20.049 19.500 1.00 95.62 175 LEU A O 1
ATOM 1401 N N . ILE A 1 176 ? -10.135 17.931 19.608 1.00 94.94 176 ILE A N 1
ATOM 1402 C CA . ILE A 1 176 ? -10.981 17.956 18.412 1.00 94.94 176 ILE A CA 1
ATOM 1403 C C . ILE A 1 176 ? -12.398 17.617 18.868 1.00 94.94 176 ILE A C 1
ATOM 1405 O O . ILE A 1 176 ? -12.618 16.560 19.454 1.00 94.94 176 ILE A O 1
ATOM 1409 N N . ALA A 1 177 ? -13.359 18.516 18.673 1.00 95.44 177 ALA A N 1
ATOM 1410 C CA . ALA A 1 177 ? -14.733 18.292 19.120 1.00 95.44 177 ALA A CA 1
ATOM 1411 C C . ALA A 1 177 ? -15.734 18.995 18.208 1.00 95.44 177 ALA A C 1
ATOM 1413 O O . ALA A 1 177 ? -15.487 20.128 17.795 1.00 95.44 177 ALA A O 1
ATOM 1414 N N . GLY A 1 178 ? -16.865 18.343 17.946 1.00 94.00 178 GLY A N 1
ATOM 1415 C CA . GLY A 1 178 ? -17.885 18.834 17.025 1.00 94.00 178 GLY A CA 1
ATOM 1416 C C . GLY A 1 178 ? -19.108 17.924 16.947 1.00 94.00 178 GLY A C 1
ATOM 1417 O O . GLY A 1 178 ? -19.338 17.078 17.822 1.00 94.00 178 GLY A O 1
ATOM 1418 N N . ARG A 1 179 ? -19.912 18.134 15.903 1.00 93.00 179 ARG A N 1
ATOM 1419 C CA . ARG A 1 179 ? -21.109 17.350 15.593 1.00 93.00 179 ARG A CA 1
ATOM 1420 C C . ARG A 1 179 ? -21.182 17.024 14.107 1.00 93.00 179 ARG A C 1
ATOM 1422 O O . ARG A 1 179 ? -20.709 17.802 13.289 1.00 93.00 179 ARG A O 1
ATOM 1429 N N . LEU A 1 180 ? -21.801 15.896 13.782 1.00 88.56 180 LEU A N 1
ATOM 1430 C CA . LEU A 1 180 ? -22.053 15.427 12.420 1.00 88.56 180 LEU A CA 1
ATOM 1431 C C . LEU A 1 180 ? -23.541 15.142 12.231 1.00 88.56 180 LEU A C 1
ATOM 1433 O O . LEU A 1 180 ? -24.207 14.716 13.177 1.00 88.56 180 LEU A O 1
ATOM 1437 N N . GLY A 1 181 ? -24.029 15.360 11.007 1.00 76.88 181 GLY A N 1
ATOM 1438 C CA . GLY A 1 181 ? -25.405 15.048 10.618 1.00 76.88 181 GLY A CA 1
ATOM 1439 C C . GLY A 1 181 ? -26.459 16.100 10.991 1.00 76.88 181 GLY A C 1
ATOM 1440 O O . GLY A 1 181 ? -27.657 15.823 10.939 1.00 76.88 181 GLY A O 1
ATOM 1441 N N . GLU A 1 182 ? -26.048 17.326 11.336 1.00 62.59 182 GLU A N 1
ATOM 1442 C CA . GLU A 1 182 ? -26.985 18.453 11.409 1.00 62.59 182 GLU A CA 1
ATOM 1443 C C . GLU A 1 182 ? -27.415 18.856 9.982 1.00 62.59 182 GLU A C 1
ATOM 1445 O O . GLU A 1 182 ? -26.596 19.273 9.164 1.00 62.59 182 GLU A O 1
ATOM 1450 N N . ASP A 1 183 ? -28.712 18.731 9.675 1.00 51.56 183 ASP A N 1
ATOM 1451 C CA . ASP A 1 183 ? -29.317 19.310 8.471 1.00 51.56 183 ASP A CA 1
ATOM 1452 C C . ASP A 1 183 ? -29.045 20.826 8.462 1.00 51.56 183 ASP A C 1
ATOM 1454 O O . ASP A 1 183 ? -29.454 21.534 9.388 1.00 51.56 183 ASP A O 1
ATOM 1458 N N . GLU A 1 184 ? -28.466 21.372 7.385 1.00 45.38 184 GLU A N 1
ATOM 1459 C CA . GLU A 1 184 ? -28.248 22.826 7.211 1.00 45.38 184 GLU A CA 1
ATOM 1460 C C . GLU A 1 184 ? -29.540 23.659 7.400 1.00 45.38 184 GLU A C 1
ATOM 1462 O O . GLU A 1 184 ? -29.509 24.862 7.677 1.00 45.38 184 GLU A O 1
ATOM 1467 N N . ARG A 1 185 ? -30.711 23.013 7.293 1.00 45.28 185 ARG A N 1
ATOM 1468 C CA . ARG A 1 185 ? -32.033 23.608 7.533 1.00 45.28 185 ARG A CA 1
ATOM 1469 C C . ARG A 1 185 ? -32.362 23.813 9.019 1.00 45.28 185 ARG A C 1
ATOM 1471 O O . ARG A 1 185 ? -33.126 24.728 9.333 1.00 45.28 185 ARG A O 1
ATOM 1478 N N . GLU A 1 186 ? -31.805 23.022 9.938 1.00 45.62 186 GLU A N 1
ATOM 1479 C CA . GLU A 1 186 ? -32.013 23.202 11.385 1.00 45.62 186 GLU A CA 1
ATOM 1480 C C . GLU A 1 186 ? -31.141 24.313 11.977 1.00 45.62 186 GLU A C 1
ATOM 1482 O O . GLU A 1 186 ? -31.593 25.011 12.887 1.00 45.62 186 GLU A O 1
ATOM 1487 N N . VAL A 1 187 ? -29.963 24.574 11.400 1.00 46.47 187 VAL A N 1
ATOM 1488 C CA . VAL A 1 187 ? -29.095 25.697 11.799 1.00 46.47 187 VAL A CA 1
ATOM 1489 C C . VAL A 1 187 ? -29.817 27.037 11.599 1.00 46.47 187 VAL A C 1
ATOM 1491 O O . VAL A 1 187 ? -29.842 27.864 12.512 1.00 46.47 187 VAL A O 1
ATOM 1494 N N . LYS A 1 188 ? -30.518 27.209 10.465 1.00 41.28 188 LYS A N 1
ATOM 1495 C CA . LYS A 1 188 ? -31.354 28.398 10.201 1.00 41.28 188 LYS A CA 1
ATOM 1496 C C . LYS A 1 188 ? -32.589 28.482 11.103 1.00 41.28 188 LYS A C 1
ATOM 1498 O O . LYS A 1 188 ? -32.960 29.565 11.549 1.00 41.28 188 LYS A O 1
ATOM 1503 N N . LYS A 1 189 ? -33.223 27.350 11.432 1.00 43.41 189 LYS A N 1
ATOM 1504 C CA . LYS A 1 189 ? -34.384 27.328 12.343 1.00 43.41 189 LYS A CA 1
ATOM 1505 C C . LYS A 1 189 ? -34.006 27.645 13.791 1.00 43.41 189 LYS A C 1
ATOM 1507 O O . LYS A 1 189 ? -34.798 28.281 14.484 1.00 43.41 189 LYS A O 1
ATOM 1512 N N . ASN A 1 190 ? -32.824 27.230 14.249 1.00 42.59 190 ASN A N 1
ATOM 1513 C CA . ASN A 1 190 ? -32.332 27.565 15.585 1.00 42.59 190 ASN A CA 1
ATOM 1514 C C . ASN A 1 190 ? -31.820 29.007 15.674 1.00 42.59 190 ASN A C 1
ATOM 1516 O O . ASN A 1 190 ? -32.088 29.653 16.685 1.00 42.59 190 ASN A O 1
ATOM 1520 N N . SER A 1 191 ? -31.194 29.552 14.623 1.00 45.00 191 SER A N 1
ATOM 1521 C CA . SER A 1 191 ? -30.860 30.983 14.586 1.00 45.00 191 SER A CA 1
ATOM 1522 C C . SER A 1 191 ? -32.119 31.860 14.565 1.00 45.00 191 SER A C 1
ATOM 1524 O O . SER A 1 191 ? -32.207 32.824 15.316 1.00 45.00 191 SER A O 1
ATOM 1526 N N . GLU A 1 192 ? -33.156 31.478 13.811 1.00 46.34 192 GLU A N 1
ATOM 1527 C CA . GLU A 1 192 ? -34.425 32.222 13.772 1.00 46.34 192 GLU A CA 1
ATOM 1528 C C . GLU A 1 192 ? -35.297 32.047 15.029 1.00 46.34 192 GLU A C 1
ATOM 1530 O O . GLU A 1 192 ? -36.116 32.915 15.337 1.00 46.34 192 GLU A O 1
ATOM 1535 N N . ARG A 1 193 ? -35.156 30.944 15.780 1.00 44.31 193 ARG A N 1
ATOM 1536 C CA . ARG A 1 193 ? -35.851 30.755 17.070 1.00 44.31 193 ARG A CA 1
ATOM 1537 C C . ARG A 1 193 ? -35.265 31.612 18.190 1.00 44.31 193 ARG A C 1
ATOM 1539 O O . ARG A 1 193 ? -36.008 31.979 19.097 1.00 44.31 193 ARG A O 1
ATOM 1546 N N . ILE A 1 194 ? -33.978 31.955 18.120 1.00 47.28 194 ILE A N 1
ATOM 1547 C CA . ILE A 1 194 ? -33.335 32.855 19.088 1.00 47.28 194 ILE A CA 1
ATOM 1548 C C . ILE A 1 194 ? -33.834 34.300 18.896 1.00 47.28 194 ILE A C 1
ATOM 1550 O O . ILE A 1 194 ? -34.062 34.992 19.888 1.00 47.28 194 ILE A O 1
ATOM 1554 N N . ASP A 1 195 ? -34.151 34.709 17.663 1.00 45.19 195 ASP A N 1
ATOM 1555 C CA . ASP A 1 195 ? -34.679 36.053 17.372 1.00 45.19 195 ASP A CA 1
ATOM 1556 C C . ASP A 1 195 ? -36.197 36.213 17.592 1.00 45.19 195 ASP A C 1
ATOM 1558 O O . ASP A 1 195 ? -36.681 37.325 17.813 1.00 45.19 195 ASP A O 1
ATOM 1562 N N . ARG A 1 196 ? -36.981 35.125 17.611 1.00 40.66 196 ARG A N 1
ATOM 1563 C CA . ARG A 1 196 ? -38.453 35.193 17.769 1.00 40.66 196 ARG A CA 1
ATOM 1564 C C . ARG A 1 196 ? -38.968 35.203 19.213 1.00 40.66 196 ARG A C 1
ATOM 1566 O O . ARG A 1 196 ? -40.168 35.365 19.415 1.00 40.66 196 ARG A O 1
ATOM 1573 N N . ASN A 1 197 ? -38.104 35.116 20.229 1.00 39.38 197 ASN A N 1
ATOM 1574 C CA . ASN A 1 197 ? -38.528 35.216 21.638 1.00 39.38 197 ASN A CA 1
ATOM 1575 C C . ASN A 1 197 ? -38.767 36.662 22.136 1.00 39.38 197 ASN A C 1
ATOM 1577 O O . ASN A 1 197 ? -39.027 36.877 23.320 1.00 39.38 197 ASN A O 1
ATOM 1581 N N . LYS A 1 198 ? -38.767 37.654 21.236 1.00 41.31 198 LYS A N 1
ATOM 1582 C CA . LYS A 1 198 ? -39.338 38.993 21.456 1.00 41.31 198 LYS A CA 1
ATOM 1583 C C . LYS A 1 198 ? -40.566 39.210 20.563 1.00 41.31 198 LYS A C 1
ATOM 1585 O O . LYS A 1 198 ? -40.476 39.954 19.599 1.00 41.31 198 LYS A O 1
ATOM 1590 N N . SER A 1 199 ? -41.693 38.561 20.871 1.00 32.38 199 SER A N 1
ATOM 1591 C CA . SER A 1 199 ? -43.066 39.033 20.573 1.00 32.38 199 SER A CA 1
ATOM 1592 C C . SER A 1 199 ? -44.087 37.900 20.793 1.00 32.38 199 SER A C 1
ATOM 1594 O O . SER A 1 199 ? -44.035 36.874 20.121 1.00 32.38 199 SER A O 1
ATOM 1596 N N . LYS A 1 200 ? -45.023 38.080 21.737 1.00 32.75 200 LYS A N 1
ATOM 1597 C CA . LYS A 1 200 ? -46.330 37.376 21.777 1.00 32.75 200 LYS A CA 1
ATOM 1598 C C . LYS A 1 200 ? -47.254 38.092 20.762 1.00 32.75 200 LYS A C 1
ATOM 1600 O O . LYS A 1 200 ? -47.109 39.298 20.616 1.00 32.75 200 LYS A O 1
ATOM 1605 N N . THR A 1 201 ? -48.249 37.523 20.069 1.00 29.02 201 THR A N 1
ATOM 1606 C CA . THR A 1 201 ? -49.392 36.675 20.487 1.00 29.02 201 THR A CA 1
ATOM 1607 C C . THR A 1 201 ? -50.240 36.324 19.232 1.00 29.02 201 THR A C 1
ATOM 1609 O O . THR A 1 201 ? -50.194 37.110 18.291 1.00 29.02 201 THR A O 1
ATOM 1612 N N . THR A 1 202 ? -51.059 35.247 19.291 1.00 31.56 202 THR A N 1
ATOM 1613 C CA . THR A 1 202 ? -52.253 34.872 18.450 1.00 31.56 202 THR A CA 1
ATOM 1614 C C . THR A 1 202 ? -52.038 34.703 16.928 1.00 31.56 202 THR A C 1
ATOM 1616 O O . THR A 1 202 ? -51.397 35.528 16.304 1.00 31.56 202 THR A O 1
ATOM 1619 N N . ASP A 1 203 ? -52.493 33.651 16.236 1.00 29.23 203 ASP A N 1
ATOM 1620 C CA . ASP A 1 203 ? -53.860 33.109 16.170 1.00 29.23 203 ASP A CA 1
ATOM 1621 C C . ASP A 1 203 ? -53.899 31.659 15.607 1.00 29.23 203 ASP A C 1
ATOM 1623 O O . ASP A 1 203 ? -52.879 31.125 15.167 1.00 29.23 203 ASP A O 1
ATOM 1627 N N . LYS A 1 204 ? -55.076 31.023 15.666 1.00 33.03 204 LYS A N 1
ATOM 1628 C CA . LYS A 1 204 ? -55.370 29.613 15.327 1.00 33.03 204 LYS A CA 1
ATOM 1629 C C . LYS A 1 204 ? -55.630 29.321 13.830 1.00 33.03 204 LYS A C 1
ATOM 1631 O O . LYS A 1 204 ? -55.970 30.207 13.060 1.00 33.03 204 LYS A O 1
ATOM 1636 N N . ASP A 1 205 ? -55.588 28.011 13.542 1.00 28.30 205 ASP A N 1
ATOM 1637 C CA . ASP A 1 205 ? -56.217 27.229 12.455 1.00 28.30 205 ASP A CA 1
ATOM 1638 C C . ASP A 1 205 ? -55.475 27.031 11.116 1.00 28.30 205 ASP A C 1
ATOM 1640 O O . ASP A 1 205 ? -55.363 27.935 10.297 1.00 28.30 205 ASP A O 1
ATOM 1644 N N . ALA A 1 206 ? -55.075 25.773 10.853 1.00 30.02 206 ALA A N 1
ATOM 1645 C CA . ALA A 1 206 ? -55.407 25.027 9.628 1.00 30.02 206 ALA A CA 1
ATOM 1646 C C . ALA A 1 206 ? -54.959 23.549 9.714 1.00 30.02 206 ALA A C 1
ATOM 1648 O O . ALA A 1 206 ? -53.895 23.214 10.230 1.00 30.02 206 ALA A O 1
ATOM 1649 N N . ILE A 1 207 ? -55.826 22.683 9.191 1.00 33.22 207 ILE A N 1
ATOM 1650 C CA . ILE A 1 207 ? -55.799 21.215 9.143 1.00 33.22 207 ILE A CA 1
ATOM 1651 C C . ILE A 1 207 ? -54.872 20.718 8.019 1.00 33.22 207 ILE A C 1
ATOM 1653 O O . ILE A 1 207 ? -54.863 21.301 6.939 1.00 33.22 207 ILE A O 1
ATOM 1657 N N . GLY A 1 208 ? -54.167 19.596 8.224 1.00 28.05 208 GLY A N 1
ATOM 1658 C CA . GLY A 1 208 ? -53.395 18.947 7.157 1.00 28.05 208 GLY A CA 1
ATOM 1659 C C . GLY A 1 208 ? -52.802 17.584 7.523 1.00 28.05 208 GLY A C 1
ATOM 1660 O O . GLY A 1 208 ? -51.666 17.522 7.965 1.00 28.05 208 GLY A O 1
ATOM 1661 N N . VAL A 1 209 ? -53.616 16.541 7.323 1.00 31.31 209 VAL A N 1
ATOM 1662 C CA . VAL A 1 209 ? -53.320 15.148 6.909 1.00 31.31 209 VAL A CA 1
ATOM 1663 C C . VAL A 1 209 ? -52.160 14.396 7.584 1.00 31.31 209 VAL A C 1
ATOM 1665 O O . VAL A 1 209 ? -50.989 14.736 7.471 1.00 31.31 209 VAL A O 1
ATOM 1668 N N . SER A 1 210 ? -52.529 13.290 8.234 1.00 33.28 210 SER A N 1
ATOM 1669 C CA . SER A 1 210 ? -51.633 12.338 8.881 1.00 33.28 210 SER A CA 1
ATOM 1670 C C . SER A 1 210 ? -50.887 11.471 7.862 1.00 33.28 210 SER A C 1
ATOM 1672 O O . SER A 1 210 ? -51.519 10.741 7.099 1.00 33.28 210 SER A O 1
ATOM 1674 N N . GLU A 1 211 ? -49.563 11.446 7.947 1.00 36.66 211 GLU A N 1
ATOM 1675 C CA . GLU A 1 211 ? -48.756 10.301 7.525 1.00 36.66 211 GLU A CA 1
ATOM 1676 C C . GLU A 1 211 ? -48.106 9.708 8.779 1.00 36.66 211 GLU A C 1
ATOM 1678 O O . GLU A 1 211 ? -47.655 10.436 9.666 1.00 36.66 211 GLU A O 1
ATOM 1683 N N . ASN A 1 212 ? -48.172 8.381 8.899 1.00 33.16 212 ASN A N 1
ATOM 1684 C CA . ASN A 1 212 ? -47.784 7.604 10.076 1.00 33.16 212 ASN A CA 1
ATOM 1685 C C . ASN A 1 212 ? -46.412 8.033 10.649 1.00 33.16 212 ASN A C 1
ATOM 1687 O O . ASN A 1 212 ? -45.390 7.774 10.016 1.00 33.16 212 ASN A O 1
ATOM 1691 N N . PRO A 1 213 ? -46.340 8.604 11.870 1.00 35.75 213 PRO A N 1
ATOM 1692 C CA . PRO A 1 213 ? -45.078 9.093 12.440 1.00 35.75 213 PRO A CA 1
ATOM 1693 C C . PRO A 1 213 ? -44.154 7.982 12.964 1.00 35.75 213 PRO A C 1
ATOM 1695 O O . PRO A 1 213 ? -43.042 8.261 13.404 1.00 35.75 213 PRO A O 1
ATOM 1698 N N . THR A 1 214 ? -44.615 6.733 13.008 1.00 36.69 214 THR A N 1
ATOM 1699 C CA . THR A 1 214 ? -44.035 5.738 13.921 1.00 36.69 214 THR A CA 1
ATOM 1700 C C . THR A 1 214 ? -42.756 5.074 13.392 1.00 36.69 214 THR A C 1
ATOM 1702 O O . THR A 1 214 ? -41.952 4.620 14.201 1.00 36.69 214 THR A O 1
ATOM 1705 N N . GLU A 1 215 ? -42.504 5.084 12.079 1.00 32.59 215 GLU A N 1
ATOM 1706 C CA . GLU A 1 215 ? -41.280 4.502 11.490 1.00 32.59 215 GLU A CA 1
ATOM 1707 C C . GLU A 1 215 ? -40.170 5.546 11.253 1.00 32.59 215 GLU A C 1
ATOM 1709 O O . GLU A 1 215 ? -39.005 5.273 11.527 1.00 32.59 215 GLU A O 1
ATOM 1714 N N . ALA A 1 216 ? -40.513 6.790 10.894 1.00 34.19 216 ALA A N 1
ATOM 1715 C CA . ALA A 1 216 ? -39.536 7.860 10.634 1.00 34.19 216 ALA A CA 1
ATOM 1716 C C . ALA A 1 216 ? -38.875 8.457 11.902 1.00 34.19 216 ALA A C 1
ATOM 1718 O O . ALA A 1 216 ? -37.897 9.198 11.818 1.00 34.19 216 ALA A O 1
ATOM 1719 N N . LEU A 1 217 ? -39.395 8.159 13.100 1.00 39.56 217 LEU A N 1
ATOM 1720 C CA . LEU A 1 217 ? -38.891 8.705 14.371 1.00 39.56 217 LEU A CA 1
ATOM 1721 C C . LEU A 1 217 ? -37.814 7.837 15.048 1.00 39.56 217 LEU A C 1
ATOM 1723 O O . LEU A 1 217 ? -37.213 8.278 16.031 1.00 39.56 217 LEU A O 1
ATOM 1727 N N . GLN A 1 218 ? -37.532 6.627 14.551 1.00 40.94 218 GLN A N 1
ATOM 1728 C CA . GLN A 1 218 ? -36.481 5.770 15.122 1.00 40.94 218 GLN A CA 1
ATOM 1729 C C . GLN A 1 218 ? -35.063 6.100 14.609 1.00 40.94 218 GLN A C 1
ATOM 1731 O O . GLN A 1 218 ? -34.085 5.666 15.219 1.00 40.94 218 GLN A O 1
ATOM 1736 N N . GLU A 1 219 ? -34.928 6.927 13.565 1.00 49.38 219 GLU A N 1
ATOM 1737 C CA . GLU A 1 219 ? -33.676 7.108 12.806 1.00 49.38 219 GLU A CA 1
ATOM 1738 C C . GLU A 1 219 ? -32.723 8.224 13.289 1.00 49.38 219 GLU A C 1
ATOM 1740 O O . GLU A 1 219 ? -31.624 8.342 12.760 1.00 49.38 219 GLU A O 1
ATOM 1745 N N . LYS A 1 220 ? -33.051 9.018 14.322 1.00 56.28 220 LYS A N 1
ATOM 1746 C CA . LYS A 1 220 ? -32.190 10.141 14.785 1.00 56.28 220 LYS A CA 1
ATOM 1747 C C . LYS A 1 220 ? -31.739 10.045 16.251 1.00 56.28 220 LYS A C 1
ATOM 1749 O O . LYS A 1 220 ? -31.828 11.018 17.001 1.00 56.28 220 LYS A O 1
ATOM 1754 N N . ARG A 1 221 ? -31.242 8.891 16.706 1.00 76.31 221 ARG A N 1
ATOM 1755 C CA . ARG A 1 221 ? -30.622 8.791 18.047 1.00 76.31 221 ARG A CA 1
ATOM 1756 C C . ARG A 1 221 ? -29.183 9.323 18.014 1.00 76.31 221 ARG A C 1
ATOM 1758 O O . ARG A 1 221 ? -28.380 8.840 17.229 1.00 76.31 221 ARG A O 1
ATOM 1765 N N . GLU A 1 222 ? -28.874 10.302 18.870 1.00 88.12 222 GLU A N 1
ATOM 1766 C CA . GLU A 1 222 ? -27.521 10.877 18.999 1.00 88.12 222 GLU A CA 1
ATOM 1767 C C . GLU A 1 222 ? -26.533 9.836 19.555 1.00 88.12 222 GLU A C 1
ATOM 1769 O O . GLU A 1 222 ? -26.784 9.244 20.608 1.00 88.12 222 GLU A O 1
ATOM 1774 N N . ILE A 1 223 ? -25.393 9.669 18.882 1.00 92.62 223 ILE A N 1
ATOM 1775 C CA . ILE A 1 223 ? -24.245 8.876 19.340 1.00 92.62 223 ILE A CA 1
ATOM 1776 C C . ILE A 1 223 ? -23.211 9.826 19.951 1.00 92.62 223 ILE A C 1
ATOM 1778 O O . ILE A 1 223 ? -22.795 10.791 19.310 1.00 92.62 223 ILE A O 1
ATOM 1782 N N . LYS A 1 224 ? -22.765 9.560 21.183 1.00 96.31 224 LYS A N 1
ATOM 1783 C CA . LYS A 1 224 ? -21.706 10.344 21.847 1.00 96.31 224 LYS A CA 1
ATOM 1784 C C . LYS A 1 224 ? -20.380 9.593 21.857 1.00 96.31 224 LYS A C 1
ATOM 1786 O O . LYS A 1 224 ? -20.316 8.486 22.379 1.00 96.31 224 LYS A O 1
ATOM 1791 N N . LEU A 1 225 ? -19.322 10.192 21.325 1.00 97.25 225 LEU A N 1
ATOM 1792 C CA . LEU A 1 225 ? -17.978 9.615 21.303 1.00 97.25 225 LEU A CA 1
ATOM 1793 C C . LEU A 1 225 ? -17.024 10.499 22.104 1.00 97.25 225 LEU A C 1
ATOM 1795 O O . LEU A 1 225 ? -16.712 11.606 21.676 1.00 97.25 225 LEU A O 1
ATOM 1799 N N . ASP A 1 226 ? -16.544 10.002 23.238 1.00 97.88 226 ASP A N 1
ATOM 1800 C CA . ASP A 1 226 ? -15.634 10.722 24.130 1.00 97.88 226 ASP A CA 1
ATOM 1801 C C . ASP A 1 226 ? -14.325 9.936 24.268 1.00 97.88 226 ASP A C 1
ATOM 1803 O O . ASP A 1 226 ? -14.220 8.978 25.037 1.00 97.88 226 ASP A O 1
ATOM 1807 N N . PHE A 1 227 ? -13.308 10.320 23.498 1.00 97.88 227 PHE A N 1
ATOM 1808 C CA . PHE A 1 227 ? -12.020 9.631 23.468 1.00 97.88 227 PHE A CA 1
ATOM 1809 C C . PHE A 1 227 ? -10.929 10.465 24.110 1.00 97.88 227 PHE A C 1
ATOM 1811 O O . PHE A 1 227 ? -10.770 11.655 23.842 1.00 97.88 227 PHE A O 1
ATOM 1818 N N . LYS A 1 228 ? -10.120 9.811 24.933 1.00 97.25 228 LYS A N 1
ATOM 1819 C CA . LYS A 1 228 ? -8.977 10.409 25.602 1.00 97.25 228 LYS A CA 1
ATOM 1820 C C . LYS A 1 228 ? -7.764 9.521 25.413 1.00 97.25 228 LYS A C 1
ATOM 1822 O O . LYS A 1 228 ? -7.786 8.349 25.771 1.00 97.25 228 LYS A O 1
ATOM 1827 N N . THR A 1 229 ? -6.679 10.087 24.909 1.00 95.94 229 THR A N 1
ATOM 1828 C CA . THR A 1 229 ? -5.419 9.363 24.786 1.00 95.94 229 THR A CA 1
ATOM 1829 C C . THR A 1 229 ? -4.227 10.222 25.186 1.00 95.94 229 THR A C 1
ATOM 1831 O O . THR A 1 229 ? -4.257 11.442 25.042 1.00 95.94 229 THR A O 1
ATOM 1834 N N . ALA A 1 230 ? -3.167 9.625 25.735 1.00 92.94 230 ALA A N 1
ATOM 1835 C CA . ALA A 1 230 ? -1.957 10.390 26.033 1.00 92.94 230 ALA A CA 1
ATOM 1836 C C . ALA A 1 230 ? -1.170 10.665 24.752 1.00 92.94 230 ALA A C 1
ATOM 1838 O O . ALA A 1 230 ? -0.881 11.820 24.438 1.00 92.94 230 ALA A O 1
ATOM 1839 N N . ARG A 1 231 ? -0.848 9.597 24.019 1.00 90.81 231 ARG A N 1
ATOM 1840 C CA . ARG A 1 231 ? -0.090 9.632 22.769 1.00 90.81 231 ARG A CA 1
ATOM 1841 C C . ARG A 1 231 ? -0.707 8.781 21.665 1.00 90.81 231 ARG A C 1
ATOM 1843 O O . ARG A 1 231 ? -0.103 8.707 20.610 1.00 90.81 231 ARG A O 1
ATOM 1850 N N . GLY A 1 232 ? -1.834 8.111 21.871 1.00 89.62 232 GLY A N 1
ATOM 1851 C CA . GLY A 1 232 ? -2.415 7.175 20.905 1.00 89.62 232 GLY A CA 1
ATOM 1852 C C . GLY A 1 232 ? -2.906 7.804 19.599 1.00 89.62 232 GLY A C 1
ATOM 1853 O O . GLY A 1 232 ? -2.800 9.012 19.373 1.00 89.62 232 GLY A O 1
ATOM 1854 N N . ILE A 1 233 ? -3.436 6.947 18.730 1.00 91.94 233 ILE A N 1
ATOM 1855 C CA . ILE A 1 233 ? -3.991 7.310 17.420 1.00 91.94 233 ILE A CA 1
ATOM 1856 C C . ILE A 1 233 ? -5.517 7.196 17.480 1.00 91.94 233 ILE A C 1
ATOM 1858 O O . ILE A 1 233 ? -6.023 6.256 18.088 1.00 91.94 233 ILE A O 1
ATOM 1862 N N . VAL A 1 234 ? -6.252 8.114 16.849 1.00 93.44 234 VAL A N 1
ATOM 1863 C CA . VAL A 1 234 ? -7.715 8.009 16.690 1.00 93.44 234 VAL A CA 1
ATOM 1864 C C . VAL A 1 234 ? -8.069 7.846 15.212 1.00 93.44 234 VAL A C 1
ATOM 1866 O O . VAL A 1 234 ? -7.769 8.714 14.401 1.00 93.44 234 VAL A O 1
ATOM 1869 N N . LEU A 1 235 ? -8.718 6.741 14.858 1.00 93.12 235 LEU A N 1
ATOM 1870 C CA . LEU A 1 235 ? -9.209 6.448 13.514 1.00 93.12 235 LEU A CA 1
ATOM 1871 C C . LEU A 1 235 ? -10.735 6.548 13.519 1.00 93.12 235 LEU A C 1
ATOM 1873 O O . LEU A 1 235 ? -11.420 5.715 14.125 1.00 93.12 235 LEU A O 1
ATOM 1877 N N . PHE A 1 236 ? -11.268 7.585 12.879 1.00 93.00 236 PHE A N 1
ATOM 1878 C CA . PHE A 1 236 ? -12.699 7.849 12.844 1.00 93.00 236 PHE A CA 1
ATOM 1879 C C . PHE A 1 236 ? -13.329 7.357 11.537 1.00 93.00 236 PHE A C 1
ATOM 1881 O O . PHE A 1 236 ? -13.114 7.952 10.483 1.00 93.00 236 PHE A O 1
ATOM 1888 N N . ASN A 1 237 ? -14.073 6.246 11.607 1.00 90.44 237 ASN A N 1
ATOM 1889 C CA . ASN A 1 237 ? -14.705 5.581 10.461 1.00 90.44 237 ASN A CA 1
ATOM 1890 C C . ASN A 1 237 ? -13.748 5.307 9.295 1.00 90.44 237 ASN A C 1
ATOM 1892 O O . ASN A 1 237 ? -14.089 5.508 8.130 1.00 90.44 237 ASN A O 1
ATOM 1896 N N . ILE A 1 238 ? -12.532 4.871 9.621 1.00 86.88 238 ILE A N 1
ATOM 1897 C CA . ILE A 1 238 ? -11.520 4.448 8.656 1.00 86.88 238 ILE A CA 1
ATOM 1898 C C . ILE A 1 238 ? -11.057 3.051 9.017 1.00 86.88 238 ILE A C 1
ATOM 1900 O O . ILE A 1 238 ? -10.784 2.750 10.183 1.00 86.88 238 ILE A O 1
ATOM 1904 N N . ASN A 1 239 ? -10.914 2.212 7.996 1.00 79.88 239 ASN A N 1
ATOM 1905 C CA . ASN A 1 239 ? -10.316 0.905 8.156 1.00 79.88 239 ASN A CA 1
ATOM 1906 C C . ASN A 1 239 ? -8.824 1.048 8.520 1.00 79.88 239 ASN A C 1
ATOM 1908 O O . ASN A 1 239 ? -8.086 1.683 7.768 1.00 79.88 239 ASN A O 1
ATOM 1912 N N . PRO A 1 240 ? -8.335 0.435 9.615 1.00 78.75 240 PRO A N 1
ATOM 1913 C CA . PRO A 1 240 ? -6.918 0.468 9.979 1.00 78.75 240 PRO A CA 1
ATOM 1914 C C . PRO A 1 240 ? -5.950 0.048 8.862 1.00 78.75 240 PRO A C 1
ATOM 1916 O O . PRO A 1 240 ? -4.796 0.459 8.881 1.00 78.75 240 PRO A O 1
ATOM 1919 N N . SER A 1 241 ? -6.392 -0.751 7.884 1.00 74.31 241 SER A N 1
ATOM 1920 C CA . SER A 1 241 ? -5.561 -1.136 6.736 1.00 74.31 241 SER A CA 1
ATOM 1921 C C . SER A 1 241 ? -5.376 -0.034 5.683 1.00 74.31 241 SER A C 1
ATOM 1923 O O . SER A 1 241 ? -4.534 -0.182 4.804 1.00 74.31 241 SER A O 1
ATOM 1925 N N . GLU A 1 242 ? -6.167 1.037 5.728 1.00 77.94 242 GLU A N 1
ATOM 1926 C CA . GLU A 1 242 ? -6.034 2.236 4.876 1.00 77.94 242 GLU A CA 1
ATOM 1927 C C . GLU A 1 242 ? -5.193 3.329 5.546 1.00 77.94 242 GLU A C 1
ATOM 1929 O O . GLU A 1 242 ? -5.077 4.450 5.055 1.00 77.94 242 GLU A O 1
ATOM 1934 N N . VAL A 1 243 ? -4.650 3.037 6.726 1.00 83.94 243 VAL A N 1
ATOM 1935 C CA . VAL A 1 243 ? -3.894 4.004 7.509 1.00 83.94 243 VAL A CA 1
ATOM 1936 C C . VAL A 1 243 ? -2.429 3.904 7.098 1.00 83.94 243 VAL A C 1
ATOM 1938 O O . VAL A 1 243 ? -1.852 2.816 7.192 1.00 83.94 243 VAL A O 1
ATOM 1941 N N . PRO A 1 244 ? -1.808 5.006 6.647 1.00 81.19 244 PRO A N 1
ATOM 1942 C CA . PRO A 1 244 ? -0.383 5.009 6.358 1.00 81.19 244 PR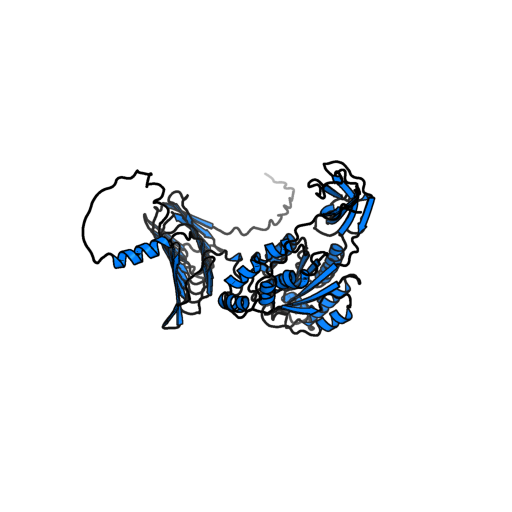O A CA 1
ATOM 1943 C C . PRO A 1 244 ? 0.419 4.804 7.643 1.00 81.19 244 PRO A C 1
ATOM 1945 O O . PRO A 1 244 ? -0.044 5.075 8.755 1.00 81.19 244 PRO A O 1
ATOM 1948 N N . SER A 1 245 ? 1.663 4.367 7.491 1.00 77.56 245 SER A N 1
ATOM 1949 C CA . SER A 1 245 ? 2.543 4.090 8.625 1.00 77.56 245 SER A CA 1
ATOM 1950 C C . SER A 1 245 ? 2.885 5.343 9.451 1.00 77.56 245 SER A C 1
ATOM 1952 O O . SER A 1 245 ? 3.125 5.238 10.656 1.00 77.56 245 SER A O 1
ATOM 1954 N N . ASP A 1 246 ? 2.866 6.533 8.837 1.00 79.69 246 ASP A N 1
ATOM 1955 C CA . ASP A 1 246 ? 3.105 7.820 9.500 1.00 79.69 246 ASP A CA 1
ATOM 1956 C C . ASP A 1 246 ? 1.914 8.772 9.309 1.00 79.69 246 ASP A C 1
ATOM 1958 O O . ASP A 1 246 ? 1.638 9.250 8.212 1.00 79.69 246 ASP A O 1
ATOM 1962 N N . LEU A 1 247 ? 1.222 9.077 10.409 1.00 81.25 247 LEU A N 1
ATOM 1963 C CA . LEU A 1 247 ? 0.057 9.972 10.446 1.00 81.25 247 LEU A CA 1
ATOM 1964 C C . LEU A 1 247 ? 0.401 11.425 10.784 1.00 81.25 247 LEU A C 1
ATOM 1966 O O . LEU A 1 247 ? -0.492 12.238 11.024 1.00 81.25 247 LEU A O 1
ATOM 1970 N N . ARG A 1 248 ? 1.686 11.766 10.897 1.00 79.56 248 ARG A N 1
ATOM 1971 C CA . ARG A 1 248 ? 2.075 13.150 11.164 1.00 79.56 248 ARG A CA 1
ATOM 1972 C C . ARG A 1 248 ? 1.860 13.978 9.908 1.00 79.56 248 ARG A C 1
ATOM 1974 O O . ARG A 1 248 ? 2.444 13.691 8.863 1.00 79.56 248 ARG A O 1
ATOM 1981 N N . GLU A 1 249 ? 1.098 15.056 10.048 1.00 79.94 249 GLU A N 1
ATOM 1982 C CA . GLU A 1 249 ? 1.032 16.065 9.002 1.00 79.94 249 GLU A CA 1
ATOM 1983 C C . GLU A 1 249 ? 2.443 16.626 8.751 1.00 79.94 249 GLU A C 1
ATOM 1985 O O . GLU A 1 249 ? 3.158 17.020 9.679 1.00 79.94 249 GLU A O 1
ATOM 1990 N N . ARG A 1 250 ? 2.871 16.621 7.487 1.00 86.62 250 ARG A N 1
ATOM 1991 C CA . ARG A 1 250 ? 4.240 16.962 7.082 1.00 86.62 250 ARG A CA 1
ATOM 1992 C C . ARG A 1 250 ? 4.278 17.515 5.652 1.00 86.62 250 ARG A C 1
ATOM 1994 O O . ARG A 1 250 ? 3.345 17.253 4.884 1.00 86.62 250 ARG A O 1
ATOM 2001 N N . PRO A 1 251 ? 5.344 18.250 5.279 1.00 91.94 251 PRO A N 1
ATOM 2002 C CA . PRO A 1 251 ? 5.515 18.752 3.920 1.00 91.94 251 PRO A CA 1
ATOM 2003 C C . PRO A 1 251 ? 5.462 17.630 2.883 1.00 91.94 251 PRO A C 1
ATOM 2005 O O . PRO A 1 251 ? 5.994 16.547 3.122 1.00 91.94 251 PRO A O 1
ATOM 2008 N N . LEU A 1 252 ? 4.837 17.907 1.737 1.00 93.81 252 LEU A N 1
ATOM 2009 C CA . LEU A 1 252 ? 4.761 16.959 0.627 1.00 93.81 252 LEU A CA 1
ATOM 2010 C C . LEU A 1 252 ? 6.152 16.693 0.046 1.00 93.81 252 LEU A C 1
ATOM 2012 O O . LEU A 1 252 ? 6.892 17.636 -0.251 1.00 93.81 252 LEU A O 1
ATOM 2016 N N . THR A 1 253 ? 6.447 15.415 -0.158 1.00 94.88 253 THR A N 1
ATOM 2017 C CA . THR A 1 253 ? 7.596 14.920 -0.921 1.00 94.88 253 THR A CA 1
ATOM 2018 C C . THR A 1 253 ? 7.448 15.245 -2.409 1.00 94.88 253 THR A C 1
ATOM 2020 O O . THR A 1 253 ? 6.350 15.563 -2.882 1.00 94.88 253 THR A O 1
ATOM 2023 N N . GLU A 1 254 ? 8.536 15.170 -3.173 1.00 94.25 254 GLU A N 1
ATOM 2024 C CA . GLU A 1 254 ? 8.476 15.323 -4.629 1.00 94.25 254 GLU A CA 1
ATOM 2025 C C . GLU A 1 254 ? 7.644 14.207 -5.272 1.00 94.25 254 GLU A C 1
ATOM 2027 O O . GLU A 1 254 ? 6.861 14.484 -6.187 1.00 94.25 254 GLU A O 1
ATOM 2032 N N . ALA A 1 255 ? 7.701 12.986 -4.729 1.00 95.25 255 ALA A N 1
ATOM 2033 C CA . ALA A 1 255 ? 6.794 11.905 -5.108 1.00 95.25 255 ALA A CA 1
ATOM 2034 C C . ALA A 1 255 ? 5.319 12.258 -4.883 1.00 95.25 255 ALA A C 1
ATOM 2036 O O . ALA A 1 255 ? 4.517 12.163 -5.813 1.00 95.25 255 ALA A O 1
ATOM 2037 N N . ALA A 1 256 ? 4.953 12.728 -3.685 1.00 95.31 256 ALA A N 1
ATOM 2038 C CA . ALA A 1 256 ? 3.575 13.110 -3.381 1.00 95.31 256 ALA A CA 1
ATOM 2039 C C . ALA A 1 256 ? 3.092 14.243 -4.300 1.00 95.31 256 ALA A C 1
ATOM 2041 O O . ALA A 1 256 ? 1.982 14.192 -4.829 1.00 95.31 256 ALA A O 1
ATOM 2042 N N . LYS A 1 257 ? 3.941 15.242 -4.569 1.00 95.62 257 LYS A N 1
ATOM 2043 C CA . LYS A 1 257 ? 3.635 16.310 -5.533 1.00 95.62 257 LYS A CA 1
ATOM 2044 C C . LYS A 1 257 ? 3.424 15.763 -6.943 1.00 95.62 257 LYS A C 1
ATOM 2046 O O . LYS A 1 257 ? 2.481 16.182 -7.611 1.00 95.62 257 LYS A O 1
ATOM 2051 N N . ALA A 1 258 ? 4.264 14.836 -7.404 1.00 93.88 258 ALA A N 1
ATOM 2052 C CA . ALA A 1 258 ? 4.112 14.191 -8.708 1.00 93.88 258 ALA A CA 1
ATOM 2053 C C . ALA A 1 258 ? 2.805 13.397 -8.811 1.00 93.88 258 ALA A C 1
ATOM 2055 O O . ALA A 1 258 ? 2.067 13.554 -9.781 1.00 93.88 258 ALA A O 1
ATOM 2056 N N . ILE A 1 259 ? 2.452 12.645 -7.768 1.00 94.31 259 ILE A N 1
ATOM 2057 C CA . ILE A 1 259 ? 1.179 11.926 -7.683 1.00 94.31 259 ILE A CA 1
ATOM 2058 C C . ILE A 1 259 ? 0.002 12.904 -7.785 1.00 94.31 259 ILE A C 1
ATOM 2060 O O . ILE A 1 259 ? -0.912 12.682 -8.578 1.00 94.31 259 ILE A O 1
ATOM 2064 N N . ILE A 1 260 ? 0.050 14.041 -7.084 1.00 93.75 260 ILE A N 1
ATOM 2065 C CA . ILE A 1 260 ? -0.993 15.074 -7.183 1.00 93.75 260 ILE A CA 1
ATOM 2066 C C . ILE A 1 260 ? -1.062 15.678 -8.594 1.00 93.75 260 ILE A C 1
ATOM 2068 O O . ILE A 1 260 ? -2.153 15.868 -9.140 1.00 93.75 260 ILE A O 1
ATOM 2072 N N . ARG A 1 261 ? 0.088 15.953 -9.223 1.00 91.94 261 ARG A N 1
ATOM 2073 C CA . ARG A 1 261 ? 0.157 16.437 -10.613 1.00 91.94 261 ARG A CA 1
ATOM 2074 C C . ARG A 1 261 ? -0.392 15.422 -11.614 1.00 91.94 261 ARG A C 1
ATOM 2076 O O . ARG A 1 261 ? -0.964 15.831 -12.623 1.00 91.94 261 ARG A O 1
ATOM 2083 N N . SER A 1 262 ? -0.238 14.125 -11.342 1.00 88.75 262 SER A N 1
ATOM 2084 C CA . SER A 1 262 ? -0.653 13.045 -12.243 1.00 88.75 262 SER A CA 1
ATOM 2085 C C . SER A 1 262 ? -2.161 13.026 -12.507 1.00 88.75 262 SER A C 1
ATOM 2087 O O . SER A 1 262 ? -2.591 12.584 -13.579 1.00 88.75 262 SER A O 1
ATOM 2089 N N . GLY A 1 263 ? -2.943 13.538 -11.551 1.00 86.88 263 GLY A N 1
ATOM 2090 C CA . GLY A 1 263 ? -4.393 13.627 -11.615 1.00 86.88 263 GLY A CA 1
ATOM 2091 C C . GLY A 1 263 ? -5.149 12.408 -11.083 1.00 86.88 263 GLY A C 1
ATOM 2092 O O . GLY A 1 263 ? -6.379 12.463 -11.077 1.00 86.88 263 GLY A O 1
ATOM 2093 N N . ASP A 1 264 ? -4.451 11.359 -10.632 1.00 88.69 264 ASP A N 1
ATOM 2094 C CA . ASP A 1 264 ? -5.054 10.146 -10.062 1.00 88.69 264 ASP A CA 1
ATOM 2095 C C . ASP A 1 264 ? -5.907 10.490 -8.830 1.00 88.69 264 ASP A C 1
ATOM 2097 O O . ASP A 1 264 ? -5.401 10.967 -7.813 1.00 88.69 264 ASP A O 1
ATOM 2101 N N . SER A 1 265 ? -7.225 10.298 -8.934 1.00 86.19 265 SER A N 1
ATOM 2102 C CA . SER A 1 265 ? -8.169 10.700 -7.890 1.00 86.19 265 SER A CA 1
ATOM 2103 C C . SER A 1 265 ? -8.028 9.890 -6.607 1.00 86.19 265 SER A C 1
ATOM 2105 O O . SER A 1 265 ? -8.216 10.454 -5.531 1.00 86.19 265 SER A O 1
ATOM 2107 N N . PHE A 1 266 ? -7.704 8.598 -6.710 1.00 87.19 266 PHE A N 1
ATOM 2108 C CA . PHE A 1 266 ? -7.609 7.716 -5.549 1.00 87.19 266 PHE A CA 1
ATOM 2109 C C . PHE A 1 266 ? -6.388 8.085 -4.713 1.00 87.19 266 PHE A C 1
ATOM 2111 O O . PHE A 1 266 ? -6.508 8.372 -3.521 1.00 87.19 266 PHE A O 1
ATOM 2118 N N . LEU A 1 267 ? -5.229 8.188 -5.363 1.00 92.31 267 LEU A N 1
ATOM 2119 C CA . LEU A 1 267 ? -3.980 8.519 -4.683 1.00 92.31 267 LEU A CA 1
ATOM 2120 C C . LEU A 1 267 ? -3.977 9.955 -4.145 1.00 92.31 267 LEU A C 1
ATOM 2122 O O . LEU A 1 267 ? -3.453 10.226 -3.065 1.00 92.31 267 LEU A O 1
ATOM 2126 N N . MET A 1 268 ? -4.593 10.892 -4.871 1.00 91.69 268 MET A N 1
ATOM 2127 C CA . MET A 1 268 ? -4.730 12.270 -4.402 1.00 91.69 268 MET A CA 1
ATOM 2128 C C . MET A 1 268 ? -5.576 12.387 -3.144 1.00 91.69 268 MET A C 1
ATOM 2130 O O . MET A 1 268 ? -5.202 13.133 -2.239 1.00 91.69 268 MET A O 1
ATOM 2134 N N . GLU A 1 269 ? -6.704 11.681 -3.085 1.00 88.62 269 GLU A N 1
ATOM 2135 C CA . GLU A 1 269 ? -7.565 11.714 -1.907 1.00 88.62 269 GLU A CA 1
ATOM 2136 C C . GLU A 1 269 ? -6.866 11.081 -0.698 1.00 88.62 269 GLU A C 1
ATOM 2138 O O . GLU A 1 269 ? -6.950 11.620 0.406 1.00 88.62 269 GLU A O 1
ATOM 2143 N N . ALA A 1 270 ? -6.091 10.011 -0.907 1.00 89.75 270 ALA A N 1
ATOM 2144 C CA . ALA A 1 270 ? -5.255 9.423 0.136 1.00 89.75 270 ALA A CA 1
ATOM 2145 C C . ALA A 1 270 ? -4.233 10.436 0.692 1.00 89.75 270 ALA A C 1
ATOM 2147 O O . ALA A 1 270 ? -4.197 10.676 1.899 1.00 89.75 270 ALA A O 1
ATOM 2148 N N . ILE A 1 271 ? -3.479 11.133 -0.171 1.00 91.38 271 ILE A N 1
ATOM 2149 C CA . ILE A 1 271 ? -2.517 12.164 0.270 1.00 91.38 271 ILE A CA 1
ATOM 2150 C C . ILE A 1 271 ? -3.226 13.331 0.975 1.00 91.38 271 ILE A C 1
ATOM 2152 O O . ILE A 1 271 ? -2.759 13.808 2.015 1.00 91.38 271 ILE A O 1
ATOM 2156 N N . ARG A 1 272 ? -4.366 13.789 0.440 1.00 89.69 272 ARG A N 1
ATOM 2157 C CA . ARG A 1 272 ? -5.175 14.862 1.035 1.00 89.69 272 ARG A CA 1
ATOM 2158 C C . ARG A 1 272 ? -5.625 14.507 2.450 1.00 89.69 272 ARG A C 1
ATOM 2160 O O . ARG A 1 272 ? -5.609 15.376 3.317 1.00 89.69 272 ARG A O 1
ATOM 2167 N N . ARG A 1 273 ? -6.018 13.255 2.686 1.00 85.81 273 ARG A N 1
ATOM 2168 C CA . ARG A 1 273 ? -6.476 12.772 3.994 1.00 85.81 273 ARG A CA 1
ATOM 2169 C C . ARG A 1 273 ? -5.378 12.853 5.055 1.00 85.81 273 ARG A C 1
ATOM 2171 O O . ARG A 1 273 ? -5.663 13.156 6.209 1.00 85.81 273 ARG A O 1
ATOM 2178 N N . VAL A 1 274 ? -4.134 12.596 4.657 1.00 85.94 274 VAL A N 1
ATOM 2179 C CA . VAL A 1 274 ? -2.972 12.520 5.556 1.00 85.94 274 VAL A CA 1
ATOM 2180 C C . VAL A 1 274 ? -2.348 13.889 5.809 1.00 85.94 274 VAL A C 1
ATOM 2182 O O . VAL A 1 274 ? -1.904 14.169 6.920 1.00 85.94 274 VAL A O 1
ATOM 2185 N N . SER A 1 275 ? -2.305 14.753 4.790 1.00 87.38 275 SER A N 1
ATOM 2186 C CA . SER A 1 275 ? -1.667 16.072 4.878 1.00 87.38 275 SER A CA 1
ATOM 2187 C C . SER A 1 275 ? -2.530 17.174 4.244 1.00 87.38 275 SER A C 1
ATOM 2189 O O . SER A 1 275 ? -2.150 17.762 3.224 1.00 87.38 275 SER A O 1
ATOM 2191 N N . PRO A 1 276 ? -3.720 17.459 4.810 1.00 86.00 276 PRO A N 1
ATOM 2192 C CA . PRO A 1 276 ? -4.729 18.304 4.174 1.00 86.00 276 PRO A CA 1
ATOM 2193 C C . PRO A 1 276 ? -4.259 19.741 3.947 1.00 86.00 276 PRO A C 1
ATOM 2195 O O . PRO A 1 276 ? -4.558 20.313 2.895 1.00 86.00 276 PRO A O 1
ATOM 2198 N N . ARG A 1 277 ? -3.495 20.331 4.879 1.00 86.88 277 ARG A N 1
ATOM 2199 C CA . ARG A 1 277 ? -3.009 21.710 4.736 1.00 86.88 277 ARG A CA 1
ATOM 2200 C C . ARG A 1 277 ? -2.012 21.822 3.589 1.00 86.88 277 ARG A C 1
ATOM 2202 O O . ARG A 1 277 ? -2.191 22.639 2.690 1.00 86.88 277 ARG A O 1
ATOM 2209 N N . PHE A 1 278 ? -0.993 20.962 3.590 1.00 89.38 278 PHE A N 1
ATOM 2210 C CA . PHE A 1 278 ? 0.053 20.981 2.568 1.00 89.38 278 PHE A CA 1
ATOM 2211 C C . PHE A 1 278 ? -0.481 20.577 1.189 1.00 89.38 278 PHE A C 1
ATOM 2213 O O . PHE A 1 278 ? -0.064 21.152 0.183 1.00 89.38 278 PHE A O 1
ATOM 2220 N N . PHE A 1 279 ? -1.442 19.649 1.136 1.00 90.62 279 PHE A N 1
ATOM 2221 C CA . PHE A 1 279 ? -2.183 19.343 -0.085 1.00 90.62 279 PHE A CA 1
ATOM 2222 C C . PHE A 1 279 ? -2.933 20.572 -0.600 1.00 90.62 279 PHE A C 1
ATOM 2224 O O . PHE A 1 279 ? -2.796 20.923 -1.769 1.00 90.62 279 PHE A O 1
ATOM 2231 N N . GLY A 1 280 ? -3.704 21.244 0.261 1.00 87.19 280 GLY A N 1
ATOM 2232 C CA . GLY A 1 280 ? -4.490 22.418 -0.115 1.00 87.19 280 GLY A CA 1
ATOM 2233 C C . GLY A 1 280 ? -3.625 23.565 -0.632 1.00 87.19 280 GLY A C 1
ATOM 2234 O O . GLY A 1 280 ? -3.971 24.194 -1.632 1.00 87.19 280 GLY A O 1
ATOM 2235 N N . ASP A 1 281 ? -2.485 23.816 0.007 1.00 90.81 281 ASP A N 1
ATOM 2236 C CA . ASP A 1 281 ? -1.548 24.854 -0.421 1.00 90.81 281 ASP A CA 1
ATOM 2237 C C . ASP A 1 281 ? -0.880 24.511 -1.751 1.00 90.81 281 ASP A C 1
ATOM 2239 O O . ASP A 1 281 ? -0.810 25.368 -2.630 1.00 90.81 281 ASP A O 1
ATOM 2243 N N . TYR A 1 282 ? -0.473 23.255 -1.954 1.00 92.31 282 TYR A N 1
ATOM 2244 C CA . TYR A 1 282 ? 0.085 22.824 -3.233 1.00 92.31 282 TYR A CA 1
ATOM 2245 C C . TYR A 1 282 ? -0.958 22.839 -4.357 1.00 92.31 282 TYR A C 1
ATOM 2247 O O . TYR A 1 282 ? -0.684 23.353 -5.440 1.00 92.31 282 TYR A O 1
ATOM 2255 N N . ALA A 1 283 ? -2.178 22.360 -4.103 1.00 88.69 283 ALA A N 1
ATOM 2256 C CA . ALA A 1 283 ? -3.256 22.315 -5.089 1.00 88.69 283 ALA A CA 1
ATOM 2257 C C . ALA A 1 283 ? -3.612 23.705 -5.644 1.00 88.69 283 ALA A C 1
ATOM 2259 O O . ALA A 1 283 ? -3.917 23.822 -6.828 1.00 88.69 283 ALA A O 1
ATOM 2260 N N . LYS A 1 284 ? -3.507 24.766 -4.830 1.00 90.06 284 LYS A N 1
ATOM 2261 C CA . LYS A 1 284 ? -3.683 26.163 -5.277 1.00 90.06 284 LYS A CA 1
ATOM 2262 C C . LYS A 1 284 ? -2.608 26.624 -6.268 1.00 90.06 284 LYS A C 1
ATOM 2264 O O . LYS A 1 284 ? -2.858 27.553 -7.028 1.00 90.06 284 LYS A O 1
ATOM 2269 N N . THR A 1 285 ? -1.420 26.016 -6.245 1.00 91.19 285 THR A N 1
ATOM 2270 C CA . THR A 1 285 ? -0.319 26.351 -7.169 1.00 91.19 285 THR A CA 1
ATOM 2271 C C . THR A 1 285 ? -0.441 25.647 -8.518 1.00 91.19 285 THR A C 1
ATOM 2273 O O . THR A 1 285 ? 0.223 26.040 -9.477 1.00 91.19 285 THR A O 1
ATOM 2276 N N . LEU A 1 286 ? -1.278 24.610 -8.608 1.00 87.81 286 LEU A N 1
ATOM 2277 C CA . LEU A 1 286 ? -1.445 23.846 -9.834 1.00 87.81 286 LEU A CA 1
ATOM 2278 C C . LEU A 1 286 ? -2.297 24.622 -10.845 1.00 87.81 286 LEU A C 1
ATOM 2280 O O . LEU A 1 286 ? -3.284 25.259 -10.470 1.00 87.81 286 LEU A O 1
ATOM 2284 N N . PRO A 1 287 ? -1.956 24.553 -12.144 1.00 81.69 287 PRO A N 1
ATOM 2285 C CA . PRO A 1 287 ? -2.810 25.115 -13.176 1.00 81.69 287 PRO A CA 1
ATOM 2286 C C . PRO A 1 287 ? -4.189 24.435 -13.143 1.00 81.69 287 PRO A C 1
ATOM 2288 O O . PRO A 1 287 ? -4.280 23.253 -12.787 1.00 81.69 287 PRO A O 1
ATOM 2291 N N . PRO A 1 288 ? -5.270 25.138 -13.541 1.00 72.00 288 PRO A N 1
ATOM 2292 C CA . PRO A 1 288 ? -6.576 24.510 -13.672 1.00 72.00 288 PRO A CA 1
ATOM 2293 C C . PRO A 1 288 ? -6.433 23.294 -14.581 1.00 72.00 288 PRO A C 1
ATOM 2295 O O . PRO A 1 288 ? -5.827 23.388 -15.654 1.00 72.00 288 PRO A O 1
ATOM 2298 N N . ARG A 1 289 ? -6.960 22.146 -14.136 1.00 62.19 289 ARG A N 1
ATOM 2299 C CA . ARG A 1 289 ? -6.919 20.912 -14.919 1.00 62.19 289 ARG A CA 1
ATOM 2300 C C . ARG A 1 289 ? -7.528 21.209 -16.283 1.00 62.19 289 ARG A C 1
ATOM 2302 O O . ARG A 1 289 ? -8.737 21.401 -16.400 1.00 62.19 289 ARG A O 1
ATOM 2309 N N . LYS A 1 290 ? -6.692 21.231 -17.321 1.00 54.00 290 LYS A N 1
ATOM 2310 C CA . LYS A 1 290 ? -7.191 21.012 -18.670 1.00 54.00 290 LYS A CA 1
ATOM 2311 C C . LYS A 1 290 ? -7.721 19.591 -18.632 1.00 54.00 290 LYS A C 1
ATOM 2313 O O . LYS A 1 290 ? -6.929 18.661 -18.510 1.00 54.00 290 LYS A O 1
ATOM 2318 N N . ALA A 1 291 ? -9.043 19.433 -18.642 1.00 48.56 291 ALA A N 1
ATOM 2319 C CA . ALA A 1 291 ? -9.620 18.175 -19.066 1.00 48.56 291 ALA A CA 1
ATOM 2320 C C . ALA A 1 291 ? -8.956 17.890 -20.412 1.00 48.56 291 ALA A C 1
ATOM 2322 O O . ALA A 1 291 ? -9.139 18.660 -21.360 1.00 48.56 291 ALA A O 1
ATOM 2323 N N . GLU A 1 292 ? -8.081 16.885 -20.461 1.00 46.34 292 GLU A N 1
ATOM 2324 C CA . GLU A 1 292 ? -7.651 16.376 -21.751 1.00 46.34 292 GLU A CA 1
ATOM 2325 C C . GLU A 1 292 ? -8.952 16.081 -22.497 1.00 46.34 292 GLU A C 1
ATOM 2327 O O . GLU A 1 292 ? -9.850 15.475 -21.896 1.00 46.34 292 GLU A O 1
ATOM 2332 N N . PRO A 1 293 ? -9.143 16.615 -23.716 1.00 40.50 293 PRO A N 1
ATOM 2333 C CA . PRO A 1 293 ? -10.345 16.327 -24.469 1.00 40.50 293 PRO A CA 1
ATOM 2334 C C . PRO A 1 293 ? -10.488 14.813 -24.471 1.00 40.50 293 PRO A C 1
ATOM 2336 O O . PRO A 1 293 ? -9.600 14.103 -24.947 1.00 40.50 293 PRO A O 1
ATOM 2339 N N . GLY A 1 294 ? -11.570 14.329 -23.857 1.00 42.56 294 GLY A N 1
ATOM 2340 C CA . GLY A 1 294 ? -11.910 12.926 -23.940 1.00 42.56 294 GLY A CA 1
ATOM 2341 C C . GLY A 1 294 ? -11.915 12.601 -25.420 1.00 42.56 294 GLY A C 1
ATOM 2342 O O . GLY A 1 294 ? -12.586 13.286 -26.198 1.00 42.56 294 GLY A O 1
ATOM 2343 N N . LEU A 1 295 ? -11.103 11.627 -25.817 1.00 40.69 295 LEU A N 1
ATOM 2344 C CA . LEU A 1 295 ? -11.181 11.069 -27.151 1.00 40.69 295 LEU A CA 1
ATOM 2345 C C . LEU A 1 295 ? -12.610 10.543 -27.305 1.00 40.69 295 LEU A C 1
ATOM 2347 O O . LEU A 1 295 ? -12.934 9.430 -26.902 1.00 40.69 295 LEU A O 1
ATOM 2351 N N . SER A 1 296 ? -13.481 11.363 -27.894 1.00 35.97 296 SER A N 1
ATOM 2352 C CA . SER A 1 296 ? -14.527 10.829 -28.739 1.00 35.97 296 SER A CA 1
ATOM 2353 C C . SER A 1 296 ? -13.759 10.062 -29.794 1.00 35.97 296 SER A C 1
ATOM 2355 O O . SER A 1 296 ? -13.022 10.660 -30.584 1.00 35.97 296 SER A O 1
ATOM 2357 N N . TYR A 1 297 ? -13.834 8.736 -29.733 1.00 37.00 297 TYR A N 1
ATOM 2358 C CA . TYR A 1 297 ? -13.413 7.905 -30.839 1.00 37.00 297 TYR A CA 1
ATOM 2359 C C . TYR A 1 297 ? -14.284 8.313 -32.031 1.00 37.00 297 TYR A C 1
ATOM 2361 O O . TYR A 1 297 ? -15.338 7.735 -32.283 1.00 37.00 297 TYR A O 1
ATOM 2369 N N . LEU A 1 298 ? -13.845 9.329 -32.775 1.00 35.84 298 LEU A N 1
ATOM 2370 C CA . LEU A 1 298 ? -14.114 9.393 -34.193 1.00 35.84 298 LEU A CA 1
ATOM 2371 C C . LEU A 1 298 ? -13.460 8.137 -34.739 1.00 35.84 298 LEU A C 1
ATOM 2373 O O . LEU A 1 298 ? -12.248 8.059 -34.927 1.00 35.84 298 LEU A O 1
ATOM 2377 N N . GLN A 1 299 ? -14.292 7.116 -34.882 1.00 38.62 299 GLN A N 1
ATOM 2378 C CA . GLN A 1 299 ? -13.994 5.875 -35.556 1.00 38.62 299 GLN A CA 1
ATOM 2379 C C . GLN A 1 299 ? -13.783 6.223 -37.036 1.00 38.62 299 GLN A C 1
ATOM 2381 O O . GLN A 1 299 ? -14.657 6.044 -37.875 1.00 38.62 299 GLN A O 1
ATOM 2386 N N . GLN A 1 300 ? -12.643 6.835 -37.344 1.00 37.97 300 GLN A N 1
ATOM 2387 C CA . GLN A 1 300 ? -12.180 7.077 -38.698 1.00 37.97 300 GLN A CA 1
ATOM 2388 C C . GLN A 1 300 ? -11.011 6.143 -38.952 1.00 37.97 300 GLN A C 1
ATOM 2390 O O . GLN A 1 300 ? -9.919 6.291 -38.413 1.00 37.97 300 GLN A O 1
ATOM 2395 N N . GLY A 1 301 ? -11.329 5.130 -39.747 1.00 37.50 301 GLY A N 1
ATOM 2396 C CA . GLY A 1 301 ? -10.485 3.996 -40.061 1.00 37.50 301 GLY A CA 1
ATOM 2397 C C . GLY A 1 301 ? -11.361 2.763 -40.205 1.00 37.50 301 GLY A C 1
ATOM 2398 O O . GLY A 1 301 ? -11.276 1.849 -39.391 1.00 37.50 301 GLY A O 1
ATOM 2399 N N . LEU A 1 302 ? -12.241 2.758 -41.212 1.00 38.88 302 LEU A N 1
ATOM 2400 C CA . LEU A 1 302 ? -12.702 1.505 -41.803 1.00 38.88 302 LEU A CA 1
ATOM 2401 C C . LEU A 1 302 ? -11.439 0.787 -42.286 1.00 38.88 302 LEU A C 1
ATOM 2403 O O . LEU A 1 302 ? -10.902 1.125 -43.337 1.00 38.88 302 LEU A O 1
ATOM 2407 N N . SER A 1 303 ? -10.919 -0.125 -41.468 1.00 43.56 303 SER A N 1
ATOM 2408 C CA . SER A 1 303 ? -10.003 -1.134 -41.971 1.00 43.56 303 SER A CA 1
ATOM 2409 C C . SER A 1 303 ? -10.839 -2.101 -42.797 1.00 43.56 303 SER A C 1
ATOM 2411 O O . SER A 1 303 ? -11.861 -2.597 -42.314 1.00 43.56 303 SER A O 1
ATOM 2413 N N . GLU A 1 304 ? -10.451 -2.309 -44.051 1.00 43.22 304 GLU A N 1
ATOM 2414 C CA . GLU A 1 304 ? -11.003 -3.379 -44.872 1.00 43.22 304 GLU A CA 1
ATOM 2415 C C . GLU A 1 304 ? -10.889 -4.700 -44.100 1.00 43.22 304 GLU A C 1
ATOM 2417 O O . GLU A 1 304 ? -9.851 -5.021 -43.521 1.00 43.22 304 GLU A O 1
ATOM 2422 N N . GLY A 1 305 ? -12.007 -5.419 -44.015 1.00 49.84 305 GLY A N 1
ATOM 2423 C CA . GLY A 1 305 ? -12.185 -6.555 -43.123 1.00 49.84 305 GLY A CA 1
ATOM 2424 C C . GLY A 1 305 ? -11.190 -7.683 -43.372 1.00 49.84 305 GLY A C 1
ATOM 2425 O O . GLY A 1 305 ? -11.388 -8.511 -44.257 1.00 49.84 305 GLY A O 1
ATOM 2426 N N . SER A 1 306 ? -10.162 -7.757 -42.533 1.00 60.16 306 SER A N 1
ATOM 2427 C CA . SER A 1 306 ? -9.356 -8.958 -42.348 1.00 60.16 306 SER A CA 1
ATOM 2428 C C . SER A 1 306 ? -10.020 -9.837 -41.284 1.00 60.16 306 SER A C 1
ATOM 2430 O O . SER A 1 306 ? -10.317 -9.391 -40.173 1.00 60.16 306 SER A O 1
ATOM 2432 N N . ASP A 1 307 ? -10.254 -11.109 -41.619 1.00 77.06 307 ASP A N 1
ATOM 2433 C CA . ASP A 1 307 ? -10.719 -12.150 -40.692 1.00 77.06 307 ASP A CA 1
ATOM 2434 C C . ASP A 1 307 ? -9.656 -12.502 -39.634 1.00 77.06 307 ASP A C 1
ATOM 2436 O O . ASP A 1 307 ? -9.913 -13.272 -38.706 1.00 77.06 307 ASP A O 1
ATOM 2440 N N . LYS A 1 308 ? -8.451 -11.928 -39.739 1.00 84.62 308 LYS A N 1
ATOM 2441 C CA . LYS A 1 308 ? -7.322 -12.209 -38.859 1.00 84.62 308 LYS A CA 1
ATOM 2442 C C . LYS A 1 308 ? -7.369 -11.353 -37.600 1.00 84.62 308 LYS A C 1
ATOM 2444 O O . LYS A 1 308 ? -7.458 -10.125 -37.625 1.00 84.62 308 LYS A O 1
ATOM 2449 N N . ARG A 1 309 ? -7.226 -12.023 -36.465 1.00 85.25 309 ARG A N 1
ATOM 2450 C CA . ARG A 1 309 ? -7.042 -11.421 -35.145 1.00 85.25 309 ARG A CA 1
ATOM 2451 C C . ARG A 1 309 ? -5.713 -11.886 -34.567 1.00 85.25 309 ARG A C 1
ATOM 2453 O O . ARG A 1 309 ? -5.276 -13.002 -34.832 1.00 85.25 309 ARG A O 1
ATOM 2460 N N . GLN A 1 310 ? -5.089 -11.039 -33.765 1.00 85.38 310 GLN A N 1
ATOM 2461 C CA . GLN A 1 310 ? -3.873 -11.346 -33.024 1.00 85.38 310 GLN A CA 1
ATOM 2462 C C . GLN A 1 310 ? -4.176 -11.272 -31.535 1.00 85.38 310 GLN A C 1
ATOM 2464 O O . GLN A 1 310 ? -4.682 -10.259 -31.055 1.00 85.38 310 GLN A O 1
ATOM 2469 N N . ALA A 1 311 ? -3.891 -12.358 -30.822 1.00 83.69 311 ALA A N 1
ATOM 2470 C CA . ALA A 1 311 ? -4.019 -12.455 -29.379 1.00 83.69 311 ALA A CA 1
ATOM 2471 C C . ALA A 1 311 ? -2.640 -12.522 -28.722 1.00 83.69 311 ALA A C 1
ATOM 2473 O O . ALA A 1 311 ? -1.797 -13.311 -29.144 1.00 83.69 311 ALA A O 1
ATOM 2474 N N . ILE A 1 312 ? -2.431 -11.741 -27.664 1.00 83.00 312 ILE A N 1
ATOM 2475 C CA . ILE A 1 312 ? -1.271 -11.881 -26.784 1.00 83.00 312 ILE A CA 1
ATOM 2476 C C . ILE A 1 312 ? -1.632 -12.866 -25.678 1.00 83.00 312 ILE A C 1
ATOM 2478 O O . ILE A 1 312 ? -2.641 -12.700 -24.993 1.00 83.00 312 ILE A O 1
ATOM 2482 N N . VAL A 1 313 ? -0.832 -13.919 -25.532 1.00 83.06 313 VAL A N 1
ATOM 2483 C CA . VAL A 1 313 ? -1.109 -15.047 -24.642 1.00 83.06 313 VAL A CA 1
ATOM 2484 C C . VAL A 1 313 ? 0.092 -15.325 -23.753 1.00 83.06 313 VAL A C 1
ATOM 2486 O O . VAL A 1 313 ? 1.181 -15.618 -24.244 1.00 83.06 313 VAL A O 1
ATOM 2489 N N . LYS A 1 314 ? -0.111 -15.289 -22.438 1.00 81.88 314 LYS A N 1
ATOM 2490 C CA . LYS A 1 314 ? 0.879 -15.714 -21.445 1.00 81.88 314 LYS A CA 1
ATOM 2491 C C . LYS A 1 314 ? 0.706 -17.204 -21.169 1.00 81.88 314 LYS A C 1
ATOM 2493 O O . LYS A 1 314 ? -0.416 -17.647 -20.924 1.00 81.88 314 LYS A O 1
ATOM 2498 N N . VAL A 1 315 ? 1.797 -17.970 -21.187 1.00 83.06 315 VAL A N 1
ATOM 2499 C CA . VAL A 1 315 ? 1.767 -19.414 -20.898 1.00 83.06 315 VAL A CA 1
ATOM 2500 C C . VAL A 1 315 ? 2.553 -19.734 -19.637 1.00 83.06 315 VAL A C 1
ATOM 2502 O O . VAL A 1 315 ? 3.719 -19.362 -19.517 1.00 83.06 315 VAL A O 1
ATOM 2505 N N . MET A 1 316 ? 1.918 -20.448 -18.707 1.00 81.12 316 MET A N 1
ATOM 2506 C CA . MET A 1 316 ? 2.483 -20.780 -17.399 1.00 81.12 316 MET A CA 1
ATOM 2507 C C . MET A 1 316 ? 2.253 -22.250 -17.030 1.00 81.12 316 MET A C 1
ATOM 2509 O O . MET A 1 316 ? 1.341 -22.897 -17.549 1.00 81.12 316 MET A O 1
ATOM 2513 N N . ASP A 1 317 ? 3.084 -22.780 -16.134 1.00 80.69 317 ASP A N 1
ATOM 2514 C CA . ASP A 1 317 ? 2.882 -24.072 -15.475 1.00 80.69 317 ASP A CA 1
ATOM 2515 C C . ASP A 1 317 ? 2.045 -23.939 -14.189 1.00 80.69 317 ASP A C 1
ATOM 2517 O O . ASP A 1 317 ? 1.797 -22.837 -13.702 1.00 80.69 317 ASP A O 1
ATOM 2521 N N . PHE A 1 318 ? 1.649 -25.066 -13.586 1.00 75.75 318 PHE A N 1
ATOM 2522 C CA . PHE A 1 318 ? 0.899 -25.115 -12.315 1.00 75.75 318 PHE A CA 1
ATOM 2523 C C . PHE A 1 318 ? 1.559 -24.396 -11.122 1.00 75.75 318 PHE A C 1
ATOM 2525 O O . PHE A 1 318 ? 0.914 -24.214 -10.092 1.00 75.75 318 PHE A O 1
ATOM 2532 N N . ARG A 1 319 ? 2.835 -24.011 -11.230 1.00 69.56 319 ARG A N 1
ATOM 2533 C CA . ARG A 1 319 ? 3.575 -23.238 -10.223 1.00 69.56 319 ARG A CA 1
ATOM 2534 C C . ARG A 1 319 ? 3.665 -21.752 -10.587 1.00 69.56 319 ARG A C 1
ATOM 2536 O O . ARG A 1 319 ? 4.408 -21.028 -9.935 1.00 69.56 319 ARG A O 1
ATOM 2543 N N . GLY A 1 320 ? 2.955 -21.308 -11.626 1.00 67.06 320 GLY A N 1
ATOM 2544 C CA . GLY A 1 320 ? 2.977 -19.937 -12.135 1.00 67.06 320 GLY A CA 1
ATOM 2545 C C . GLY A 1 320 ? 4.220 -19.594 -12.960 1.00 67.06 320 GLY A C 1
ATOM 2546 O O . GLY A 1 320 ? 4.402 -18.436 -13.328 1.00 67.06 320 GLY A O 1
ATOM 2547 N N . ARG A 1 321 ? 5.084 -20.570 -13.274 1.00 70.56 321 ARG A N 1
ATOM 2548 C CA . ARG A 1 321 ? 6.322 -20.317 -14.020 1.00 70.56 321 ARG A CA 1
ATOM 2549 C C . ARG A 1 321 ? 6.043 -20.272 -15.507 1.00 70.56 321 ARG A C 1
ATOM 2551 O O . ARG A 1 321 ? 5.374 -21.142 -16.057 1.00 70.56 321 ARG A O 1
ATOM 2558 N N . ALA A 1 322 ? 6.615 -19.277 -16.157 1.00 73.75 322 ALA A N 1
ATOM 2559 C CA . ALA A 1 322 ? 6.517 -19.083 -17.586 1.00 73.75 322 ALA A CA 1
ATOM 2560 C C . ALA A 1 322 ? 7.119 -20.233 -18.407 1.00 73.75 322 ALA A C 1
ATOM 2562 O O . ALA A 1 322 ? 8.234 -20.687 -18.145 1.00 73.75 322 ALA A O 1
ATOM 2563 N N . ILE A 1 323 ? 6.412 -20.650 -19.457 1.00 78.19 323 ILE A N 1
ATOM 2564 C CA . ILE A 1 323 ? 6.889 -21.676 -20.389 1.00 78.19 323 ILE A CA 1
ATOM 2565 C C . ILE A 1 323 ? 7.296 -20.999 -21.697 1.00 78.19 323 ILE A C 1
ATOM 2567 O O . ILE A 1 323 ? 6.480 -20.350 -22.344 1.00 78.19 323 ILE A O 1
ATOM 2571 N N . SER A 1 324 ? 8.561 -21.160 -22.083 1.00 78.31 324 SER A N 1
ATOM 2572 C CA . SER A 1 324 ? 9.115 -20.668 -23.347 1.00 78.31 324 SER A CA 1
ATOM 2573 C C . SER A 1 324 ? 9.320 -21.809 -24.356 1.00 78.31 324 SER A C 1
ATOM 2575 O O . SER A 1 324 ? 9.152 -22.989 -24.035 1.00 78.31 324 SER A O 1
ATOM 2577 N N . GLY A 1 325 ? 9.678 -21.461 -25.598 1.00 79.50 325 GLY A N 1
ATOM 2578 C CA . GLY A 1 325 ? 9.982 -22.426 -26.663 1.00 79.50 325 GLY A CA 1
ATOM 2579 C C . GLY A 1 325 ? 8.782 -23.185 -27.242 1.00 79.50 325 GLY A C 1
ATOM 2580 O O . GLY A 1 325 ? 8.987 -24.179 -27.927 1.00 79.50 325 GLY A O 1
ATOM 2581 N N . LEU A 1 326 ? 7.550 -22.753 -26.963 1.00 85.94 326 LEU A N 1
ATOM 2582 C CA . LEU A 1 326 ? 6.339 -23.315 -27.563 1.00 85.94 326 LEU A CA 1
ATOM 2583 C C . LEU A 1 326 ? 6.208 -22.940 -29.040 1.00 85.94 326 LEU A C 1
ATOM 2585 O O . LEU A 1 326 ? 6.498 -21.812 -29.445 1.00 85.94 326 LEU A O 1
ATOM 2589 N N . GLU A 1 327 ? 5.725 -23.895 -29.823 1.00 86.88 327 GLU A N 1
ATOM 2590 C CA . GLU A 1 327 ? 5.482 -23.775 -31.254 1.00 86.88 327 GLU A CA 1
ATOM 2591 C C . GLU A 1 327 ? 3.979 -23.751 -31.547 1.00 86.88 327 GLU A C 1
ATOM 2593 O O . GLU A 1 327 ? 3.146 -24.100 -30.714 1.00 86.88 327 GLU A O 1
ATOM 2598 N N . LYS A 1 328 ? 3.607 -23.413 -32.787 1.00 88.50 328 LYS A N 1
ATOM 2599 C CA . LYS A 1 328 ? 2.209 -23.377 -33.252 1.00 88.50 328 LYS A CA 1
ATOM 2600 C C . LYS A 1 328 ? 1.393 -24.632 -32.899 1.00 88.50 328 LYS A C 1
ATOM 2602 O O . LYS A 1 328 ? 0.207 -24.516 -32.606 1.00 88.50 328 LYS A O 1
ATOM 2607 N N . LYS A 1 329 ? 2.019 -25.814 -32.919 1.00 90.38 329 LYS A N 1
ATOM 2608 C CA . LYS A 1 329 ? 1.379 -27.109 -32.617 1.00 90.38 329 LYS A CA 1
ATOM 2609 C C . LYS A 1 329 ? 0.956 -27.265 -31.154 1.00 90.38 329 LYS A C 1
ATOM 2611 O O . LYS A 1 329 ? 0.113 -28.103 -30.861 1.00 90.38 329 LYS A O 1
ATOM 2616 N N . ASP A 1 330 ? 1.531 -26.468 -30.258 1.00 90.88 330 ASP A N 1
ATOM 2617 C CA . ASP A 1 330 ? 1.270 -26.550 -28.825 1.00 90.88 330 ASP A CA 1
ATOM 2618 C C . ASP A 1 330 ? 0.023 -25.755 -28.421 1.00 90.88 330 ASP A C 1
ATOM 2620 O O . ASP A 1 330 ? -0.384 -25.816 -27.264 1.00 90.88 330 ASP A O 1
ATOM 2624 N N . PHE A 1 331 ? -0.601 -25.020 -29.347 1.00 91.88 331 PHE A N 1
ATOM 2625 C CA . PHE A 1 331 ? -1.731 -24.139 -29.065 1.00 91.88 331 PHE A CA 1
ATOM 2626 C C . PHE A 1 331 ? -3.026 -24.609 -29.724 1.00 91.88 331 PHE A C 1
ATOM 2628 O O . PHE A 1 331 ? -3.053 -25.098 -30.852 1.00 91.88 331 PHE A O 1
ATOM 2635 N N . LEU A 1 332 ? -4.131 -24.372 -29.020 1.00 91.69 332 LEU A N 1
ATOM 2636 C CA . LEU A 1 332 ? -5.493 -24.560 -29.497 1.00 91.69 332 LEU A CA 1
ATOM 2637 C C . LEU A 1 332 ? -6.301 -23.291 -29.208 1.00 91.69 332 LEU A C 1
ATOM 2639 O O . LEU A 1 332 ? -6.514 -22.940 -28.048 1.00 91.69 332 LEU A O 1
ATOM 2643 N N . VAL A 1 333 ? -6.773 -22.619 -30.258 1.00 89.88 333 VAL A N 1
ATOM 2644 C CA . VAL A 1 333 ? -7.652 -21.446 -30.145 1.00 89.88 333 VAL A CA 1
ATOM 2645 C C . VAL A 1 333 ? -9.099 -21.884 -30.356 1.00 89.88 333 VAL A C 1
ATOM 2647 O O . VAL A 1 333 ? -9.423 -22.512 -31.363 1.00 89.88 333 VAL A O 1
ATOM 2650 N N . LEU A 1 334 ? -9.963 -21.555 -29.399 1.00 88.38 334 LEU A N 1
ATOM 2651 C CA . LEU A 1 334 ? -11.396 -21.824 -29.416 1.00 88.38 334 LEU A CA 1
ATOM 2652 C C . LEU A 1 334 ? -12.153 -20.498 -29.350 1.00 88.38 334 LEU A C 1
ATOM 2654 O O . LEU A 1 334 ? -11.924 -19.700 -28.447 1.00 88.38 334 LEU A O 1
ATOM 2658 N N . GLU A 1 335 ? -13.094 -20.280 -30.254 1.00 86.88 335 GLU A N 1
ATOM 2659 C CA . GLU A 1 335 ? -13.995 -19.126 -30.241 1.00 86.88 335 GLU A CA 1
ATOM 2660 C C . GLU A 1 335 ? -15.427 -19.654 -30.369 1.00 86.88 335 GLU A C 1
ATOM 2662 O O . GLU A 1 335 ? -15.720 -20.438 -31.272 1.00 86.88 335 GLU A O 1
ATOM 2667 N N . ASP A 1 336 ? -16.289 -19.320 -29.401 1.00 83.69 336 ASP A N 1
ATOM 2668 C CA . ASP A 1 336 ? -17.635 -19.907 -29.250 1.00 83.69 336 ASP A CA 1
ATOM 2669 C C . ASP A 1 336 ? -17.649 -21.447 -29.223 1.00 83.69 336 ASP A C 1
ATOM 2671 O O . ASP A 1 336 ? -18.576 -22.106 -29.688 1.00 83.69 336 ASP A O 1
ATOM 2675 N N . GLY A 1 337 ? -16.590 -22.040 -28.667 1.00 80.56 337 GLY A N 1
ATOM 2676 C CA . GLY A 1 337 ? -16.424 -23.493 -28.600 1.00 80.56 337 GLY A CA 1
ATOM 2677 C C . GLY A 1 337 ? -15.980 -24.144 -29.913 1.00 80.56 337 GLY A C 1
ATOM 2678 O O . GLY A 1 337 ? -15.732 -25.347 -29.921 1.00 80.56 337 GLY A O 1
ATOM 2679 N N . GLN A 1 338 ? -15.817 -23.379 -30.996 1.00 85.56 338 GLN A N 1
ATOM 2680 C CA . GLN A 1 338 ? -15.293 -23.874 -32.267 1.00 85.56 338 GLN A CA 1
ATOM 2681 C C . GLN A 1 338 ? -13.789 -23.629 -32.372 1.00 85.56 338 GLN A C 1
ATOM 2683 O O . GLN A 1 338 ? -13.306 -22.536 -32.073 1.00 85.56 338 GLN A O 1
ATOM 2688 N N . GLN A 1 339 ? -13.049 -24.634 -32.840 1.00 90.12 339 GLN A N 1
ATOM 2689 C CA . GLN A 1 339 ? -11.622 -24.498 -33.108 1.00 90.12 339 GLN A CA 1
ATOM 2690 C C . GLN A 1 339 ? -11.376 -23.539 -34.271 1.00 90.12 339 GLN A C 1
ATOM 2692 O O . GLN A 1 339 ? -11.978 -23.671 -35.337 1.00 90.12 339 GLN A O 1
ATOM 2697 N N . LYS A 1 340 ? -10.478 -22.578 -34.055 1.00 90.19 340 LYS A N 1
ATOM 2698 C CA . LYS A 1 340 ? -10.065 -21.603 -35.063 1.00 90.19 340 LYS A CA 1
ATOM 2699 C C . LYS A 1 340 ? -8.703 -21.947 -35.638 1.00 90.19 340 LYS A C 1
ATOM 2701 O O . LYS A 1 340 ? -7.838 -22.501 -34.957 1.00 90.19 340 LYS A O 1
ATOM 2706 N N . GLU A 1 341 ? -8.530 -21.620 -36.915 1.00 89.06 341 GLU A N 1
ATOM 2707 C CA . GLU A 1 341 ? -7.260 -21.799 -37.605 1.00 89.06 341 GLU A CA 1
ATOM 2708 C C . GLU A 1 341 ? -6.238 -20.811 -37.036 1.00 89.06 341 GLU A C 1
ATOM 2710 O O . GLU A 1 341 ? -6.400 -19.593 -37.143 1.00 89.06 341 GLU A O 1
ATOM 2715 N N . ILE A 1 342 ? -5.171 -21.347 -36.448 1.00 91.38 342 ILE A N 1
ATOM 2716 C CA . ILE A 1 342 ? -4.000 -20.565 -36.061 1.00 91.38 342 ILE A CA 1
ATOM 2717 C C . ILE A 1 342 ? -3.175 -20.329 -37.325 1.00 91.38 342 ILE A C 1
ATOM 2719 O O . ILE A 1 342 ? -2.819 -21.275 -38.023 1.00 91.38 342 ILE A O 1
ATOM 2723 N N . ILE A 1 343 ? -2.843 -19.079 -37.616 1.00 90.12 343 ILE A N 1
ATOM 2724 C CA . ILE A 1 343 ? -1.998 -18.674 -38.741 1.00 90.12 343 ILE A CA 1
ATOM 2725 C C . ILE A 1 343 ? -0.535 -18.732 -38.302 1.00 90.12 343 ILE A C 1
ATOM 2727 O O . ILE A 1 343 ? 0.238 -19.511 -38.864 1.00 90.12 343 ILE A O 1
ATOM 2731 N N . SER A 1 344 ? -0.185 -17.997 -37.246 1.00 87.69 344 SER A N 1
ATOM 2732 C CA . SER A 1 344 ? 1.169 -17.935 -36.692 1.00 87.69 344 SER A CA 1
ATOM 2733 C C . SER A 1 344 ? 1.154 -17.887 -35.166 1.00 87.69 344 SER A C 1
ATOM 2735 O O . SER A 1 344 ? 0.186 -17.438 -34.552 1.00 87.69 344 SER A O 1
ATOM 2737 N N . VAL A 1 345 ? 2.241 -18.375 -34.571 1.00 87.50 345 VAL A N 1
ATOM 2738 C CA . VAL A 1 345 ? 2.564 -18.208 -33.154 1.00 87.50 345 VAL A CA 1
ATOM 2739 C C . VAL A 1 345 ? 3.999 -17.727 -33.093 1.00 87.50 345 VAL A C 1
ATOM 2741 O O . VAL A 1 345 ? 4.899 -18.424 -33.559 1.00 87.50 345 VAL A O 1
ATOM 2744 N N . GLU A 1 346 ? 4.204 -16.545 -32.533 1.00 83.56 346 GLU A N 1
ATOM 2745 C CA . GLU A 1 346 ? 5.521 -15.932 -32.410 1.00 83.56 346 GLU A CA 1
ATOM 2746 C C . GLU A 1 346 ? 5.760 -15.532 -30.954 1.00 83.56 346 GLU A C 1
ATOM 2748 O O . GLU A 1 346 ? 4.856 -14.976 -30.324 1.00 83.56 346 GLU A O 1
ATOM 2753 N N . PRO A 1 347 ? 6.949 -15.786 -30.382 1.00 77.31 347 PRO A N 1
ATOM 2754 C CA . PRO A 1 347 ? 7.318 -15.170 -29.118 1.00 77.31 347 PRO A CA 1
ATOM 2755 C C . PRO A 1 347 ? 7.219 -13.651 -29.250 1.00 77.31 347 PRO A C 1
ATOM 2757 O O . PRO A 1 347 ? 7.674 -13.070 -30.236 1.00 77.31 347 PRO A O 1
ATOM 2760 N N . VAL A 1 348 ? 6.655 -12.986 -28.250 1.00 72.81 348 VAL A N 1
ATOM 2761 C CA . VAL A 1 348 ? 6.627 -11.527 -28.211 1.00 72.81 348 VAL A CA 1
ATOM 2762 C C . VAL A 1 348 ? 8.049 -11.041 -27.938 1.00 72.81 348 VAL A C 1
ATOM 2764 O O . VAL A 1 348 ? 8.504 -11.010 -26.799 1.00 72.81 348 VAL A O 1
ATOM 2767 N N . THR A 1 349 ? 8.759 -10.642 -28.994 1.00 64.56 349 THR A N 1
ATOM 2768 C CA . THR A 1 349 ? 10.113 -10.065 -28.913 1.00 64.56 349 THR A CA 1
ATOM 2769 C C . THR A 1 349 ? 10.106 -8.542 -28.767 1.00 64.56 349 THR A C 1
ATOM 2771 O O . THR A 1 349 ? 11.143 -7.900 -28.953 1.00 64.56 349 THR A O 1
ATOM 2774 N N . ALA A 1 350 ? 8.938 -7.941 -28.520 1.00 66.25 350 ALA A N 1
ATOM 2775 C CA . ALA A 1 350 ? 8.814 -6.503 -28.335 1.00 66.25 350 ALA A CA 1
ATOM 2776 C C . ALA A 1 350 ? 9.633 -6.065 -27.103 1.00 66.25 350 ALA A C 1
ATOM 2778 O O . ALA A 1 350 ? 9.498 -6.694 -26.051 1.00 66.25 350 ALA A O 1
ATOM 2779 N N . PRO A 1 351 ? 10.459 -5.006 -27.218 1.00 73.81 351 PRO A N 1
ATOM 2780 C CA . PRO A 1 351 ? 11.175 -4.434 -26.084 1.00 73.81 351 PRO A CA 1
ATOM 2781 C C . PRO A 1 351 ? 10.231 -4.120 -24.928 1.00 73.81 351 PRO A C 1
ATOM 2783 O O . PRO A 1 351 ? 9.187 -3.494 -25.135 1.00 73.81 351 PRO A O 1
ATOM 2786 N N . MET A 1 352 ? 10.608 -4.519 -23.719 1.00 84.06 352 MET A N 1
ATOM 2787 C CA . MET A 1 352 ? 9.869 -4.148 -22.514 1.00 84.06 352 MET A CA 1
ATOM 2788 C C . MET A 1 352 ? 10.440 -2.877 -21.890 1.00 84.06 352 MET A C 1
ATOM 2790 O O . MET A 1 352 ? 11.630 -2.576 -22.025 1.00 84.06 352 MET A O 1
ATOM 2794 N N . ASN A 1 353 ? 9.582 -2.153 -21.179 1.00 90.56 353 ASN A N 1
ATOM 2795 C CA . ASN A 1 353 ? 10.002 -1.091 -20.277 1.00 90.56 353 ASN A CA 1
ATOM 2796 C C . ASN A 1 353 ? 10.064 -1.663 -18.871 1.00 90.56 353 ASN A C 1
ATOM 2798 O O . ASN A 1 353 ? 9.065 -2.158 -18.354 1.00 90.56 353 ASN A O 1
ATOM 2802 N N . LEU A 1 354 ? 11.229 -1.602 -18.250 1.00 93.69 354 LEU A N 1
ATOM 2803 C CA . LEU A 1 354 ? 11.414 -2.113 -16.909 1.00 93.69 354 LEU A CA 1
ATOM 2804 C C . LEU A 1 354 ? 11.865 -1.006 -15.970 1.00 93.69 354 LEU A C 1
ATOM 2806 O O . LEU A 1 354 ? 12.841 -0.315 -16.245 1.00 93.69 354 LEU A O 1
ATOM 2810 N N . VAL A 1 355 ? 11.176 -0.859 -14.845 1.00 96.94 355 VAL A N 1
ATOM 2811 C CA . VAL A 1 355 ? 11.633 -0.001 -13.754 1.00 96.94 355 VAL A CA 1
ATOM 2812 C C . VAL A 1 355 ? 12.251 -0.878 -12.682 1.00 96.94 355 VAL A C 1
ATOM 2814 O O . VAL A 1 355 ? 11.590 -1.757 -12.129 1.00 96.94 355 VAL A O 1
ATOM 2817 N N . LEU A 1 356 ? 13.528 -0.643 -12.401 1.00 96.88 356 LEU A N 1
ATOM 2818 C CA . LEU A 1 356 ? 14.201 -1.205 -11.245 1.00 96.88 356 LEU A CA 1
ATOM 2819 C C . LEU A 1 356 ? 14.009 -0.236 -10.077 1.00 96.88 356 LEU A C 1
ATOM 2821 O O . LEU A 1 356 ? 14.573 0.860 -10.083 1.00 96.88 356 LEU A O 1
ATOM 2825 N N . LEU A 1 357 ? 13.175 -0.635 -9.119 1.00 96.94 357 LEU A N 1
ATOM 2826 C CA . LEU A 1 357 ? 12.825 0.149 -7.943 1.00 96.94 357 LEU A CA 1
ATOM 2827 C C . LEU A 1 357 ? 13.650 -0.336 -6.746 1.00 96.94 357 LEU A C 1
ATOM 2829 O O . LEU A 1 357 ? 13.457 -1.455 -6.270 1.00 96.94 357 LEU A O 1
ATOM 2833 N N . LEU A 1 358 ? 14.589 0.489 -6.291 1.00 95.19 358 LEU A N 1
ATOM 2834 C CA . LEU A 1 358 ? 15.582 0.126 -5.282 1.00 95.19 358 LEU A CA 1
ATOM 2835 C C . LEU A 1 358 ? 15.330 0.863 -3.968 1.00 95.19 358 LEU A C 1
ATOM 2837 O O . LEU A 1 358 ? 15.296 2.093 -3.929 1.00 95.19 358 LEU A O 1
ATOM 2841 N N . ASP A 1 359 ? 15.214 0.096 -2.894 1.00 93.00 359 ASP A N 1
ATOM 2842 C CA . ASP A 1 359 ? 15.209 0.615 -1.534 1.00 93.00 359 ASP A CA 1
ATOM 2843 C C . ASP A 1 359 ? 16.620 1.048 -1.133 1.00 93.00 359 ASP A C 1
ATOM 2845 O O . ASP A 1 359 ? 17.570 0.263 -1.212 1.00 93.00 359 ASP A O 1
ATOM 2849 N N . VAL A 1 360 ? 16.757 2.311 -0.735 1.00 92.75 360 VAL A N 1
ATOM 2850 C CA . VAL A 1 360 ? 18.008 2.897 -0.236 1.00 92.75 360 VAL A CA 1
ATOM 2851 C C . VAL A 1 360 ? 17.796 3.532 1.141 1.00 92.75 360 VAL A C 1
ATOM 2853 O O . VAL A 1 360 ? 18.442 4.514 1.500 1.00 92.75 360 VAL A O 1
ATOM 2856 N N . SER A 1 361 ? 16.858 2.996 1.919 1.00 88.69 361 SER A N 1
ATOM 2857 C CA . SER A 1 361 ? 16.563 3.452 3.278 1.00 88.69 361 SER A CA 1
ATOM 2858 C C . SER A 1 361 ? 17.671 3.102 4.282 1.00 88.69 361 SER A C 1
ATOM 2860 O O . SER A 1 361 ? 18.628 2.378 3.992 1.00 88.69 361 SER A O 1
ATOM 2862 N N . GLY A 1 362 ? 17.546 3.610 5.512 1.00 83.06 362 GLY A N 1
ATOM 2863 C CA . GLY A 1 362 ? 18.505 3.335 6.586 1.00 83.06 362 GLY A CA 1
ATOM 2864 C C . GLY A 1 362 ? 18.637 1.851 6.958 1.00 83.06 362 GLY A C 1
ATOM 2865 O O . GLY A 1 362 ? 19.660 1.459 7.517 1.00 83.06 362 GLY A O 1
ATOM 2866 N N . SER A 1 363 ? 17.660 0.995 6.624 1.00 77.56 363 SER A N 1
ATOM 2867 C CA . SER A 1 363 ? 17.757 -0.450 6.894 1.00 77.56 363 SER A CA 1
ATOM 2868 C C . SER A 1 363 ? 18.833 -1.141 6.043 1.00 77.56 363 SER A C 1
ATOM 2870 O O . SER A 1 363 ? 19.365 -2.180 6.450 1.00 77.56 363 SER A O 1
ATOM 2872 N N . VAL A 1 364 ? 19.209 -0.540 4.907 1.00 77.88 364 VAL A N 1
ATOM 2873 C CA . VAL A 1 364 ? 20.218 -1.060 3.971 1.00 77.88 364 VAL A CA 1
ATOM 2874 C C . VAL A 1 364 ? 21.512 -0.241 3.937 1.00 77.88 364 VAL A C 1
ATOM 2876 O O . VAL A 1 364 ? 22.386 -0.529 3.120 1.00 77.88 364 VAL A O 1
ATOM 2879 N N . GLU A 1 365 ? 21.679 0.743 4.829 1.00 77.50 365 GLU A N 1
ATOM 2880 C CA . GLU A 1 365 ? 22.809 1.691 4.822 1.00 77.50 365 GLU A CA 1
ATOM 2881 C C . GLU A 1 365 ? 24.180 0.998 4.801 1.00 77.50 365 GLU A C 1
ATOM 2883 O O . GLU A 1 365 ? 25.020 1.287 3.949 1.00 77.50 365 GLU A O 1
ATOM 2888 N N . ASN A 1 366 ? 24.373 -0.013 5.652 1.00 70.69 366 ASN A N 1
ATOM 2889 C CA . ASN A 1 366 ? 25.624 -0.781 5.723 1.00 70.69 366 ASN A CA 1
ATOM 2890 C C . ASN A 1 366 ? 25.838 -1.747 4.544 1.00 70.69 366 ASN A C 1
ATOM 2892 O O . ASN A 1 366 ? 26.834 -2.469 4.505 1.00 70.69 366 ASN A O 1
ATOM 2896 N N . TYR A 1 367 ? 24.897 -1.801 3.604 1.00 77.88 367 TYR A N 1
ATOM 2897 C CA . TYR A 1 367 ? 24.821 -2.837 2.583 1.00 77.88 367 TYR A CA 1
ATOM 2898 C C . TYR A 1 367 ? 24.553 -2.308 1.180 1.00 77.88 367 TYR A C 1
ATOM 2900 O O . TYR A 1 367 ? 24.152 -3.043 0.274 1.00 77.88 367 TYR A O 1
ATOM 2908 N N . ILE A 1 368 ? 24.796 -1.025 0.978 1.00 83.19 368 ILE A N 1
ATOM 2909 C CA . ILE A 1 368 ? 24.554 -0.371 -0.296 1.00 83.19 368 ILE A CA 1
ATOM 2910 C C . ILE A 1 368 ? 25.293 -1.045 -1.462 1.00 83.19 368 ILE A C 1
ATOM 2912 O O . ILE A 1 368 ? 24.733 -1.212 -2.544 1.00 83.19 368 ILE A O 1
ATOM 2916 N N . ASP A 1 369 ? 26.509 -1.548 -1.232 1.00 85.44 369 ASP A N 1
ATOM 2917 C CA . ASP A 1 369 ? 27.283 -2.261 -2.253 1.00 85.44 369 ASP A CA 1
ATOM 2918 C C . ASP A 1 369 ? 26.625 -3.570 -2.681 1.00 85.44 369 ASP A C 1
ATOM 2920 O O . ASP A 1 369 ? 26.712 -3.966 -3.846 1.00 85.44 369 ASP A O 1
ATOM 2924 N N . PHE A 1 370 ? 25.933 -4.240 -1.759 1.00 83.44 370 PHE A N 1
ATOM 2925 C CA . PHE A 1 370 ? 25.140 -5.409 -2.093 1.00 83.44 370 PHE A CA 1
ATOM 2926 C C . PHE A 1 370 ? 23.988 -5.037 -3.033 1.00 83.44 370 PHE A C 1
ATOM 2928 O O . PHE A 1 370 ? 23.819 -5.695 -4.062 1.00 83.44 370 PHE A O 1
ATOM 2935 N N . ILE A 1 371 ? 23.253 -3.959 -2.738 1.00 86.94 371 ILE A N 1
ATOM 2936 C CA . ILE A 1 371 ? 22.165 -3.462 -3.594 1.00 86.94 371 ILE A CA 1
ATOM 2937 C C . ILE A 1 371 ? 22.700 -3.073 -4.979 1.00 86.94 371 ILE A C 1
ATOM 2939 O O . ILE A 1 371 ? 22.150 -3.513 -5.990 1.00 86.94 371 ILE A O 1
ATOM 2943 N N . ARG A 1 372 ? 23.827 -2.350 -5.051 1.00 90.88 372 ARG A N 1
ATOM 2944 C CA . ARG A 1 372 ? 24.486 -1.982 -6.318 1.00 90.88 372 ARG A CA 1
ATOM 2945 C C . ARG A 1 372 ? 24.874 -3.209 -7.145 1.00 90.88 372 ARG A C 1
ATOM 2947 O O . ARG A 1 372 ? 24.549 -3.278 -8.330 1.00 90.88 372 ARG A O 1
ATOM 2954 N N . ARG A 1 373 ? 25.548 -4.201 -6.547 1.00 89.00 373 ARG A N 1
ATOM 2955 C CA . ARG A 1 373 ? 25.943 -5.448 -7.241 1.00 89.00 373 ARG A CA 1
ATOM 2956 C C . ARG A 1 373 ? 24.732 -6.227 -7.750 1.00 89.00 373 ARG A C 1
ATOM 2958 O O . ARG A 1 373 ? 24.729 -6.712 -8.883 1.00 89.00 373 ARG A O 1
ATOM 2965 N N . THR A 1 374 ? 23.703 -6.313 -6.923 1.00 87.44 374 THR A N 1
ATOM 2966 C CA . THR A 1 374 ? 22.457 -7.024 -7.207 1.00 87.44 374 THR A CA 1
ATOM 2967 C C . THR A 1 374 ? 21.705 -6.359 -8.369 1.00 87.44 374 THR A C 1
ATOM 2969 O O . THR A 1 374 ? 21.375 -7.023 -9.352 1.00 87.44 374 THR A O 1
ATOM 2972 N N . ALA A 1 375 ? 21.596 -5.027 -8.361 1.00 92.69 375 ALA A N 1
ATOM 2973 C CA . ALA A 1 375 ? 21.049 -4.239 -9.465 1.00 92.69 375 ALA A CA 1
ATOM 2974 C C . ALA A 1 375 ? 21.840 -4.409 -10.778 1.00 92.69 375 ALA A C 1
ATOM 2976 O O . ALA A 1 375 ? 21.245 -4.629 -11.834 1.00 92.69 375 ALA A O 1
ATOM 2977 N N . ARG A 1 376 ? 23.181 -4.370 -10.732 1.00 94.88 376 ARG A N 1
ATOM 2978 C CA . ARG A 1 376 ? 24.041 -4.599 -11.916 1.00 94.88 376 ARG A CA 1
ATOM 2979 C C . ARG A 1 376 ? 23.819 -5.982 -12.527 1.00 94.88 376 ARG A C 1
ATOM 2981 O O . ARG A 1 376 ? 23.728 -6.114 -13.748 1.00 94.88 376 ARG A O 1
ATOM 2988 N N . THR A 1 377 ? 23.707 -7.000 -11.678 1.00 91.50 377 THR A N 1
ATOM 2989 C CA . THR A 1 377 ? 23.461 -8.388 -12.092 1.00 91.50 377 THR A CA 1
ATOM 2990 C C . THR A 1 377 ? 22.101 -8.525 -12.772 1.00 91.50 377 THR A C 1
ATOM 2992 O O . THR A 1 377 ? 22.000 -9.100 -13.858 1.00 91.50 377 THR A O 1
ATOM 2995 N N . PHE A 1 378 ? 21.067 -7.913 -12.190 1.00 91.94 378 PHE A N 1
ATOM 2996 C CA . PHE A 1 378 ? 19.738 -7.881 -12.784 1.00 91.94 378 PHE A CA 1
ATOM 2997 C C . PHE A 1 378 ? 19.737 -7.214 -14.162 1.00 91.94 378 PHE A C 1
ATOM 2999 O O . PHE A 1 378 ? 19.242 -7.794 -15.129 1.00 91.94 378 PHE A O 1
ATOM 3006 N N . ILE A 1 379 ? 20.353 -6.029 -14.271 1.00 94.44 379 ILE A N 1
ATOM 3007 C CA . ILE A 1 379 ? 20.495 -5.310 -15.541 1.00 94.44 379 ILE A CA 1
ATOM 3008 C C . ILE A 1 379 ? 21.117 -6.248 -16.578 1.00 94.44 379 ILE A C 1
ATOM 3010 O O . ILE A 1 379 ? 20.507 -6.479 -17.619 1.00 94.44 379 ILE A O 1
ATOM 3014 N N . ASN A 1 380 ? 22.260 -6.873 -16.286 1.00 93.25 380 ASN A N 1
ATOM 3015 C CA . ASN A 1 380 ? 22.938 -7.793 -17.210 1.00 93.25 380 ASN A CA 1
ATOM 3016 C C . ASN A 1 380 ? 22.107 -9.014 -17.640 1.00 93.25 380 ASN A C 1
ATOM 3018 O O . ASN A 1 380 ? 22.346 -9.551 -18.719 1.00 93.25 380 ASN A O 1
ATOM 3022 N N . THR A 1 381 ? 21.120 -9.425 -16.845 1.00 90.69 381 THR A N 1
ATOM 3023 C CA . THR A 1 381 ? 20.235 -10.559 -17.161 1.00 90.69 381 THR A CA 1
ATOM 3024 C C . THR A 1 381 ? 19.159 -10.186 -18.202 1.00 90.69 381 THR A C 1
ATOM 3026 O O . THR A 1 381 ? 18.668 -11.039 -18.951 1.00 90.69 381 THR A O 1
ATOM 3029 N N . MET A 1 382 ? 18.798 -8.899 -18.306 1.00 90.38 382 MET A N 1
ATOM 3030 C CA . MET A 1 382 ? 17.789 -8.404 -19.257 1.00 90.38 382 MET A CA 1
ATOM 3031 C C . MET A 1 382 ? 18.307 -8.361 -20.698 1.00 90.38 382 MET A C 1
ATOM 3033 O O . MET A 1 382 ? 19.493 -8.120 -20.939 1.00 90.38 382 MET A O 1
ATOM 3037 N N . ALA A 1 383 ? 17.418 -8.510 -21.687 1.00 87.50 383 ALA A N 1
ATOM 3038 C CA . ALA A 1 383 ? 17.829 -8.531 -23.088 1.00 87.50 383 ALA A CA 1
ATOM 3039 C C . ALA A 1 383 ? 18.382 -7.162 -23.540 1.00 87.50 383 ALA A C 1
ATOM 3041 O O . ALA A 1 383 ? 17.919 -6.121 -23.073 1.00 87.50 383 ALA A O 1
ATOM 3042 N N . PRO A 1 384 ? 19.327 -7.113 -24.501 1.00 88.75 384 PRO A N 1
ATOM 3043 C CA . PRO A 1 384 ? 19.954 -5.855 -24.930 1.00 88.75 384 PRO A CA 1
ATOM 3044 C C . PRO A 1 384 ? 18.985 -4.788 -25.463 1.00 88.75 384 PRO A C 1
ATOM 3046 O O . PRO A 1 384 ? 19.311 -3.606 -25.451 1.00 88.75 384 PRO A O 1
ATOM 3049 N N . LYS A 1 385 ? 17.805 -5.200 -25.944 1.00 88.25 385 LYS A N 1
ATOM 3050 C CA . LYS A 1 385 ? 16.768 -4.297 -26.466 1.00 88.25 385 LYS A CA 1
ATOM 3051 C C . LYS A 1 385 ? 15.832 -3.756 -25.380 1.00 88.25 385 LYS A C 1
ATOM 3053 O O . LYS A 1 385 ? 15.094 -2.819 -25.666 1.00 88.25 385 LYS A O 1
ATOM 3058 N N . ASP A 1 386 ? 15.845 -4.333 -24.180 1.00 89.44 386 ASP A N 1
ATOM 3059 C CA . ASP A 1 386 ? 14.970 -3.916 -23.084 1.00 89.44 386 ASP A CA 1
ATOM 3060 C C . ASP A 1 386 ? 15.421 -2.558 -22.543 1.00 89.44 386 ASP A C 1
ATOM 3062 O O . ASP A 1 386 ? 16.617 -2.320 -22.341 1.00 89.44 386 ASP A O 1
ATOM 3066 N N . ARG A 1 387 ? 14.457 -1.660 -22.320 1.00 93.31 387 ARG A N 1
ATOM 3067 C CA . ARG A 1 387 ? 14.713 -0.330 -21.763 1.00 93.31 387 ARG A CA 1
ATOM 3068 C C . ARG A 1 387 ? 14.534 -0.388 -20.259 1.00 93.31 387 ARG A C 1
ATOM 3070 O O . ARG A 1 387 ? 13.471 -0.787 -19.790 1.00 93.31 387 ARG A O 1
ATOM 3077 N N . ILE A 1 388 ? 15.543 0.047 -19.517 1.00 96.06 388 ILE A N 1
ATOM 3078 C CA . ILE A 1 388 ? 15.528 0.025 -18.055 1.00 96.06 388 ILE A CA 1
ATOM 3079 C C . ILE A 1 388 ? 15.585 1.461 -17.538 1.00 96.06 388 ILE A C 1
ATOM 3081 O O . ILE A 1 388 ? 16.384 2.259 -18.025 1.00 96.06 388 ILE A O 1
ATOM 3085 N N . ALA A 1 389 ? 14.736 1.772 -16.567 1.00 97.25 389 ALA A N 1
ATOM 3086 C CA . ALA A 1 389 ? 14.823 2.955 -15.723 1.00 97.25 389 ALA A CA 1
ATOM 3087 C C . ALA A 1 389 ? 15.200 2.526 -14.297 1.00 97.25 389 ALA A C 1
ATOM 3089 O O . ALA A 1 389 ? 14.846 1.427 -13.864 1.00 97.25 389 ALA A O 1
ATOM 3090 N N . ILE A 1 390 ? 15.913 3.382 -13.567 1.00 97.75 390 ILE A N 1
ATOM 3091 C CA . ILE A 1 390 ? 16.288 3.141 -12.167 1.00 97.75 390 ILE A CA 1
ATOM 3092 C C . ILE A 1 390 ? 1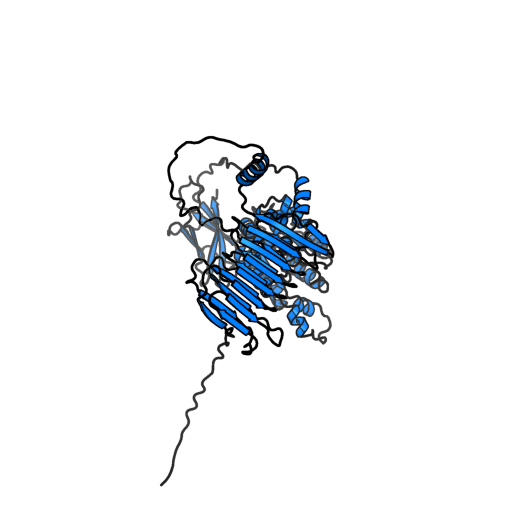5.650 4.221 -11.312 1.00 97.75 390 ILE A C 1
ATOM 3094 O O . ILE A 1 390 ? 15.921 5.411 -11.496 1.00 97.75 390 ILE A O 1
ATOM 3098 N N . VAL A 1 391 ? 14.840 3.786 -10.356 1.00 97.50 391 VAL A N 1
ATOM 3099 C CA . VAL A 1 391 ? 14.216 4.636 -9.346 1.00 97.50 391 VAL A CA 1
ATOM 3100 C C . VAL A 1 391 ? 14.707 4.165 -7.985 1.00 97.50 391 VAL A C 1
ATOM 3102 O O . VAL A 1 391 ? 14.691 2.970 -7.700 1.00 97.50 391 VAL A O 1
ATOM 3105 N N . ILE A 1 392 ? 15.149 5.099 -7.151 1.00 96.31 392 ILE A N 1
ATOM 3106 C CA . ILE A 1 392 ? 15.506 4.830 -5.757 1.00 96.31 392 ILE A CA 1
ATOM 3107 C C . ILE A 1 392 ? 14.492 5.483 -4.830 1.00 96.31 392 ILE A C 1
ATOM 3109 O O . ILE A 1 392 ? 13.893 6.503 -5.191 1.00 96.31 392 ILE A O 1
ATOM 3113 N N . PHE A 1 393 ? 14.323 4.926 -3.637 1.00 95.69 393 PHE A N 1
ATOM 3114 C CA . PHE A 1 393 ? 13.467 5.528 -2.624 1.00 95.69 393 PHE A CA 1
ATOM 3115 C C . PHE A 1 393 ? 14.007 5.360 -1.204 1.00 95.69 393 PHE A C 1
ATOM 3117 O O . PHE A 1 393 ? 14.622 4.350 -0.862 1.00 95.69 393 PHE A O 1
ATOM 3124 N N . ASN A 1 394 ? 13.744 6.375 -0.388 1.00 93.75 394 ASN A N 1
ATOM 3125 C CA . ASN A 1 394 ? 13.956 6.400 1.054 1.00 93.75 394 ASN A CA 1
ATOM 3126 C C . ASN A 1 394 ? 12.879 7.276 1.726 1.00 93.75 394 ASN A C 1
ATOM 3128 O O . ASN A 1 394 ? 11.717 6.886 1.738 1.00 93.75 394 ASN A O 1
ATOM 3132 N N . ASP A 1 395 ? 13.210 8.464 2.247 1.00 91.00 395 ASP A N 1
ATOM 3133 C CA . ASP A 1 395 ? 12.235 9.476 2.676 1.00 91.00 395 ASP A CA 1
ATOM 3134 C C . ASP A 1 395 ? 11.451 10.099 1.510 1.00 91.00 395 ASP A C 1
ATOM 3136 O O . ASP A 1 395 ? 10.349 10.609 1.720 1.00 91.00 395 ASP A O 1
ATOM 3140 N N . ASP A 1 396 ? 12.024 10.078 0.306 1.00 92.88 396 ASP A N 1
ATOM 3141 C CA . ASP A 1 396 ? 11.413 10.531 -0.946 1.00 92.88 396 ASP A CA 1
ATOM 3142 C C . ASP A 1 396 ? 11.830 9.587 -2.089 1.00 92.88 396 ASP A C 1
ATOM 3144 O O . ASP A 1 396 ? 12.571 8.623 -1.882 1.00 92.88 396 ASP A O 1
ATOM 3148 N N . VAL A 1 397 ? 11.356 9.851 -3.303 1.00 95.81 397 VAL A N 1
ATOM 3149 C CA . VAL A 1 397 ? 11.587 9.035 -4.495 1.00 95.81 397 VAL A CA 1
ATOM 3150 C C . VAL A 1 397 ? 12.388 9.838 -5.509 1.00 95.81 397 VAL A C 1
ATOM 3152 O O . VAL A 1 397 ? 12.070 10.991 -5.804 1.00 95.81 397 VAL A O 1
ATOM 3155 N N . LYS A 1 398 ? 13.422 9.223 -6.086 1.00 95.19 398 LYS A N 1
ATOM 3156 C CA . LYS A 1 398 ? 14.288 9.862 -7.081 1.00 95.19 398 LYS A CA 1
ATOM 3157 C C . LYS A 1 398 ? 14.479 8.960 -8.295 1.00 95.19 398 LYS A C 1
ATOM 3159 O O . LYS A 1 398 ? 14.887 7.807 -8.175 1.00 95.19 398 LYS A O 1
ATOM 3164 N N . LEU A 1 399 ? 14.254 9.518 -9.482 1.00 95.94 399 LEU A N 1
ATOM 3165 C CA . LEU A 1 399 ? 14.653 8.901 -10.745 1.00 95.94 399 LEU A CA 1
ATOM 3166 C C . LEU A 1 399 ? 16.164 9.097 -10.940 1.00 95.94 399 LEU A C 1
ATOM 3168 O O . LEU A 1 399 ? 16.620 10.224 -11.132 1.00 95.94 399 LEU A O 1
ATOM 3172 N N . LEU A 1 400 ? 16.943 8.015 -10.879 1.00 95.00 400 LEU A N 1
ATOM 3173 C CA . LEU A 1 400 ? 18.388 8.058 -11.142 1.00 95.00 400 LEU A CA 1
ATOM 3174 C C . LEU A 1 400 ? 18.704 7.968 -12.633 1.00 95.00 400 LEU A C 1
ATOM 3176 O O . LEU A 1 400 ? 19.607 8.638 -13.126 1.00 95.00 400 LEU A O 1
ATOM 3180 N N . SER A 1 401 ? 17.951 7.149 -13.364 1.00 96.31 401 SER A N 1
ATOM 3181 C CA . SER A 1 401 ? 18.055 7.061 -14.816 1.00 96.31 401 SER A CA 1
ATOM 3182 C C . SER A 1 401 ? 16.683 6.826 -15.417 1.00 96.31 401 SER A C 1
ATOM 3184 O O . SER A 1 401 ? 15.983 5.902 -15.011 1.00 96.31 401 SER A O 1
ATOM 3186 N N . ASP A 1 402 ? 16.344 7.624 -16.425 1.00 95.44 402 ASP A N 1
ATOM 3187 C CA . ASP A 1 402 ? 15.201 7.369 -17.300 1.00 95.44 402 ASP A CA 1
ATOM 3188 C C . ASP A 1 402 ? 15.450 6.125 -18.179 1.00 95.44 402 ASP A C 1
ATOM 3190 O O . ASP A 1 402 ? 16.569 5.596 -18.226 1.00 95.44 402 ASP A O 1
ATOM 3194 N N . PHE A 1 403 ? 14.410 5.665 -18.877 1.00 95.25 403 PHE A N 1
ATOM 3195 C CA . PHE A 1 403 ? 14.430 4.491 -19.740 1.00 95.25 403 PHE A CA 1
ATOM 3196 C C . PHE A 1 403 ? 15.541 4.560 -20.787 1.00 95.25 403 PHE A C 1
ATOM 3198 O O . PHE A 1 403 ? 15.523 5.381 -21.704 1.00 95.25 403 PHE A O 1
ATOM 3205 N N . THR A 1 404 ? 16.481 3.623 -20.701 1.00 95.44 404 THR A N 1
ATOM 3206 C CA . THR A 1 404 ? 17.593 3.511 -21.645 1.00 95.44 404 THR A CA 1
ATOM 3207 C C . THR A 1 404 ? 17.964 2.055 -21.906 1.00 95.44 404 THR A C 1
ATOM 3209 O O . THR A 1 404 ? 17.735 1.178 -21.073 1.00 95.44 404 THR A O 1
ATOM 3212 N N . THR A 1 405 ? 18.545 1.788 -23.073 1.00 95.31 405 THR A N 1
ATOM 3213 C CA . THR A 1 405 ? 19.214 0.514 -23.386 1.00 95.31 405 THR A CA 1
ATOM 3214 C C . THR A 1 405 ? 20.717 0.563 -23.081 1.00 95.31 405 THR A C 1
ATOM 3216 O O . THR A 1 405 ? 21.386 -0.467 -23.131 1.00 95.31 405 THR A O 1
ATOM 3219 N N . ASP A 1 406 ? 21.262 1.749 -22.782 1.00 96.69 406 ASP A N 1
ATOM 3220 C CA . ASP A 1 406 ? 22.675 1.967 -22.458 1.00 96.69 406 ASP A CA 1
ATOM 3221 C C . ASP A 1 406 ? 22.992 1.464 -21.043 1.00 96.69 406 ASP A C 1
ATOM 3223 O O . ASP A 1 406 ? 22.619 2.080 -20.041 1.00 96.69 406 ASP A O 1
ATOM 3227 N N . ARG A 1 407 ? 23.692 0.329 -20.969 1.00 95.88 407 ARG A N 1
ATOM 3228 C CA . ARG A 1 407 ? 24.025 -0.333 -19.702 1.00 95.88 407 ARG A CA 1
ATOM 3229 C C . ARG A 1 407 ? 25.100 0.409 -18.918 1.00 95.88 407 ARG A C 1
ATOM 3231 O O . ARG A 1 407 ? 25.026 0.437 -17.695 1.00 95.88 407 ARG A O 1
ATOM 3238 N N . GLU A 1 408 ? 26.023 1.083 -19.597 1.00 95.75 408 GLU A N 1
ATOM 3239 C CA . GLU A 1 408 ? 27.066 1.881 -18.947 1.00 95.75 408 GLU A CA 1
ATOM 3240 C C . GLU A 1 408 ? 26.467 3.096 -18.239 1.00 95.75 408 GLU A C 1
ATOM 3242 O O . GLU A 1 408 ? 26.863 3.431 -17.121 1.00 95.75 408 GLU A O 1
ATOM 3247 N N . ARG A 1 409 ? 25.454 3.731 -18.843 1.00 96.19 409 ARG A N 1
ATOM 3248 C CA . ARG A 1 409 ? 24.711 4.815 -18.187 1.00 96.19 409 ARG A CA 1
ATOM 3249 C C . ARG A 1 409 ? 24.013 4.340 -16.912 1.00 96.19 409 ARG A C 1
ATOM 3251 O O . ARG A 1 409 ? 24.088 5.023 -15.895 1.00 96.19 409 ARG A O 1
ATOM 3258 N N . LEU A 1 410 ? 23.370 3.173 -16.954 1.00 96.69 410 LEU A N 1
ATOM 3259 C CA . LEU A 1 410 ? 22.712 2.581 -15.784 1.00 96.69 410 LEU A CA 1
ATOM 3260 C C . LEU A 1 410 ? 23.723 2.236 -14.684 1.00 96.69 410 LEU A C 1
ATOM 3262 O O . LEU A 1 410 ? 23.478 2.487 -13.510 1.00 96.69 410 LEU A O 1
ATOM 3266 N N . PHE A 1 411 ? 24.878 1.697 -15.066 1.00 96.19 411 PHE A N 1
ATOM 3267 C CA . PHE A 1 411 ? 25.964 1.361 -14.153 1.00 96.19 411 PHE A CA 1
ATOM 3268 C C . PHE A 1 411 ? 26.554 2.573 -13.451 1.00 96.19 411 PHE A C 1
ATOM 3270 O O . PHE A 1 411 ? 26.764 2.500 -12.246 1.00 96.19 411 PHE A O 1
ATOM 3277 N N . LYS A 1 412 ? 26.763 3.682 -14.164 1.00 95.75 412 LYS A N 1
ATOM 3278 C CA . LYS A 1 412 ? 27.202 4.940 -13.549 1.00 95.75 412 LYS A CA 1
ATOM 3279 C C . LYS A 1 412 ? 26.157 5.492 -12.588 1.00 95.75 412 LYS A C 1
ATOM 3281 O O . LYS A 1 412 ? 26.503 5.866 -11.478 1.00 95.75 412 LYS A O 1
ATOM 3286 N N . ALA A 1 413 ? 24.880 5.460 -12.972 1.00 94.62 413 ALA A N 1
ATOM 3287 C CA . ALA A 1 413 ? 23.796 5.922 -12.108 1.00 94.62 413 ALA A CA 1
ATOM 3288 C C . ALA A 1 413 ? 23.738 5.154 -10.771 1.00 94.62 413 ALA A C 1
ATOM 3290 O O . ALA A 1 413 ? 23.412 5.738 -9.741 1.00 94.62 413 ALA A O 1
ATOM 3291 N N . LEU A 1 414 ? 24.098 3.862 -10.758 1.00 94.31 414 LEU A N 1
ATOM 3292 C CA . LEU A 1 414 ? 24.146 3.062 -9.527 1.00 94.31 414 LEU A CA 1
ATOM 3293 C C . LEU A 1 414 ? 25.273 3.463 -8.557 1.00 94.31 414 LEU A C 1
ATOM 3295 O O . LEU A 1 414 ? 25.236 3.059 -7.396 1.00 94.31 414 LEU A O 1
ATOM 3299 N N . ASP A 1 415 ? 26.251 4.249 -9.001 1.00 92.12 415 ASP A N 1
ATOM 3300 C CA . ASP A 1 415 ? 27.346 4.740 -8.157 1.00 92.12 415 ASP A CA 1
ATOM 3301 C C . ASP A 1 415 ? 27.040 6.117 -7.533 1.00 92.12 415 ASP A C 1
ATOM 3303 O O . ASP A 1 415 ? 27.801 6.595 -6.699 1.00 92.12 415 ASP A O 1
ATOM 3307 N N . GLU A 1 416 ? 25.919 6.752 -7.901 1.00 88.00 416 GLU A N 1
ATOM 3308 C CA . GLU A 1 416 ? 25.580 8.147 -7.556 1.00 88.00 416 GLU A CA 1
ATOM 3309 C C . GLU A 1 416 ? 24.572 8.293 -6.397 1.00 88.00 416 GLU A C 1
ATOM 3311 O O . GLU A 1 416 ? 23.945 9.346 -6.236 1.00 88.00 416 GLU A O 1
ATOM 3316 N N . PHE A 1 417 ? 24.371 7.246 -5.595 1.00 88.06 417 PHE A N 1
ATOM 3317 C CA . PHE A 1 417 ? 23.449 7.293 -4.461 1.00 88.06 417 PHE A CA 1
ATOM 3318 C C . PHE A 1 417 ? 24.056 6.719 -3.186 1.00 88.06 417 PHE A C 1
ATOM 3320 O O . PHE A 1 417 ? 24.828 5.762 -3.235 1.00 88.06 417 PHE A O 1
ATOM 3327 N N . ASP A 1 418 ? 23.630 7.288 -2.063 1.00 87.06 418 ASP A N 1
ATOM 3328 C CA . ASP A 1 418 ? 23.879 6.804 -0.709 1.00 87.06 418 ASP A CA 1
ATOM 3329 C C . ASP A 1 418 ? 22.567 6.305 -0.093 1.00 87.06 418 ASP A C 1
ATOM 3331 O O . ASP A 1 418 ? 21.481 6.593 -0.606 1.00 87.06 418 ASP A O 1
ATOM 3335 N N . ALA A 1 419 ? 22.670 5.543 0.994 1.00 87.56 419 ALA A N 1
ATOM 3336 C CA . ALA A 1 419 ? 21.528 4.985 1.701 1.00 87.56 419 ALA A CA 1
ATOM 3337 C C . ALA A 1 419 ? 21.334 5.677 3.052 1.00 87.56 419 ALA A C 1
ATOM 3339 O O . ALA A 1 419 ? 22.285 6.170 3.653 1.00 87.56 419 ALA A O 1
ATOM 3340 N N . GLY A 1 420 ? 20.089 5.739 3.510 1.00 87.12 420 GLY A N 1
ATOM 3341 C CA . GLY A 1 420 ? 19.713 6.415 4.744 1.00 87.12 420 GLY A CA 1
ATOM 3342 C C . GLY A 1 420 ? 18.275 6.916 4.708 1.00 87.12 420 GLY A C 1
ATOM 3343 O O . GLY A 1 420 ? 17.647 6.969 3.652 1.00 87.12 420 GLY A O 1
ATOM 3344 N N . GLY A 1 421 ? 17.762 7.316 5.869 1.00 88.44 421 GLY A N 1
ATOM 3345 C CA . GLY A 1 421 ? 16.406 7.853 5.995 1.00 88.44 421 GLY A CA 1
ATOM 3346 C C . GLY A 1 421 ? 15.320 6.789 6.175 1.00 88.44 421 GLY A C 1
ATOM 3347 O O . GLY A 1 421 ? 15.609 5.632 6.491 1.00 88.44 421 GLY A O 1
ATOM 3348 N N . GLY A 1 422 ? 14.064 7.214 6.030 1.00 87.94 422 GLY A N 1
ATOM 3349 C CA . GLY A 1 422 ? 12.882 6.347 6.109 1.00 87.94 422 GLY A CA 1
ATOM 3350 C C . GLY A 1 422 ? 12.669 5.472 4.869 1.00 87.94 422 GLY A C 1
ATOM 3351 O O . GLY A 1 422 ? 13.484 5.468 3.951 1.00 87.94 422 GLY A O 1
ATOM 3352 N N . THR A 1 423 ? 11.544 4.757 4.840 1.00 90.44 423 THR A N 1
ATOM 3353 C CA . THR A 1 423 ? 11.161 3.842 3.752 1.00 90.44 423 THR A CA 1
ATOM 3354 C C . THR A 1 423 ? 9.773 4.226 3.231 1.00 90.44 423 THR A C 1
ATOM 3356 O O . THR A 1 423 ? 8.762 3.864 3.835 1.00 90.44 423 THR A O 1
ATOM 3359 N N . ALA A 1 424 ? 9.718 5.017 2.153 1.00 93.88 424 ALA A N 1
ATOM 3360 C CA . ALA A 1 424 ? 8.501 5.483 1.475 1.00 93.88 424 ALA A CA 1
ATOM 3361 C C . ALA A 1 424 ? 8.164 4.580 0.274 1.00 93.88 424 ALA A C 1
ATOM 3363 O O . ALA A 1 424 ? 8.107 5.011 -0.879 1.00 93.88 424 ALA A O 1
ATOM 3364 N N . TYR A 1 425 ? 7.997 3.290 0.553 1.00 94.88 425 TYR A N 1
ATOM 3365 C CA . TYR A 1 425 ? 7.823 2.246 -0.449 1.00 94.88 425 TYR A CA 1
ATOM 3366 C C . TYR A 1 425 ? 6.527 2.404 -1.258 1.00 94.88 425 TYR A C 1
ATOM 3368 O O . TYR A 1 425 ? 6.542 2.298 -2.488 1.00 94.88 425 TYR A O 1
ATOM 3376 N N . TYR A 1 426 ? 5.405 2.698 -0.597 1.00 95.38 426 TYR A N 1
ATOM 3377 C CA . TYR A 1 426 ? 4.121 2.868 -1.283 1.00 95.38 426 TYR A CA 1
ATOM 3378 C C . TYR A 1 426 ? 4.083 4.119 -2.154 1.00 95.38 426 TYR A C 1
ATOM 3380 O O . TYR A 1 426 ? 3.633 4.051 -3.300 1.00 95.38 426 TYR A O 1
ATOM 3388 N N . ASP A 1 427 ? 4.642 5.228 -1.673 1.00 96.44 427 ASP A N 1
ATOM 3389 C CA . ASP A 1 427 ? 4.807 6.439 -2.476 1.00 96.44 427 ASP A CA 1
ATOM 3390 C C . ASP A 1 427 ? 5.711 6.177 -3.693 1.00 96.44 427 ASP A C 1
ATOM 3392 O O . ASP A 1 427 ? 5.428 6.672 -4.784 1.00 96.44 427 ASP A O 1
ATOM 3396 N N . ALA A 1 428 ? 6.753 5.350 -3.548 1.00 97.00 428 ALA A N 1
ATOM 3397 C CA . ALA A 1 428 ? 7.657 4.971 -4.633 1.00 97.00 428 ALA A CA 1
ATOM 3398 C C . ALA A 1 428 ? 6.986 4.120 -5.718 1.00 97.00 428 ALA A C 1
ATOM 3400 O O . ALA A 1 428 ? 7.180 4.368 -6.915 1.00 97.00 428 ALA A O 1
ATOM 3401 N N . LEU A 1 429 ? 6.157 3.152 -5.320 1.00 96.31 429 LEU A N 1
ATOM 3402 C CA . LEU A 1 429 ? 5.336 2.380 -6.252 1.00 96.31 429 LEU A CA 1
ATOM 3403 C C . LEU A 1 429 ? 4.337 3.277 -6.985 1.00 96.31 429 LEU A C 1
ATOM 3405 O O . LEU A 1 429 ? 4.295 3.259 -8.215 1.00 96.31 429 LEU A O 1
ATOM 3409 N N . ALA A 1 430 ? 3.579 4.097 -6.255 1.00 96.50 430 ALA A N 1
ATOM 3410 C CA . ALA A 1 430 ? 2.622 5.030 -6.842 1.00 96.50 430 ALA A CA 1
ATOM 3411 C C . ALA A 1 430 ? 3.292 5.993 -7.826 1.00 96.50 430 ALA A C 1
ATOM 3413 O O . ALA A 1 430 ? 2.852 6.100 -8.970 1.00 96.50 430 ALA A O 1
ATOM 3414 N N . TYR A 1 431 ? 4.389 6.635 -7.416 1.00 97.06 431 TYR A N 1
ATOM 3415 C CA . TYR A 1 431 ? 5.191 7.515 -8.264 1.00 97.06 431 TYR A CA 1
ATOM 3416 C C . TYR A 1 431 ? 5.623 6.813 -9.555 1.00 97.06 431 TYR A C 1
ATOM 3418 O O . TYR A 1 431 ? 5.455 7.349 -10.652 1.00 97.06 431 TYR A O 1
ATOM 3426 N N . THR A 1 432 ? 6.123 5.582 -9.441 1.00 96.62 432 THR A N 1
ATOM 3427 C CA . THR A 1 432 ? 6.548 4.789 -10.597 1.00 96.62 432 THR A CA 1
ATOM 3428 C C . THR A 1 432 ? 5.386 4.524 -11.555 1.00 96.62 432 THR A C 1
ATOM 3430 O O . THR A 1 432 ? 5.536 4.685 -12.766 1.00 96.62 432 THR A O 1
ATOM 3433 N N . LEU A 1 433 ? 4.211 4.166 -11.035 1.00 93.38 433 LEU A N 1
ATOM 3434 C CA . LEU A 1 433 ? 3.024 3.878 -11.844 1.00 93.38 433 LEU A CA 1
ATOM 3435 C C . LEU A 1 433 ? 2.507 5.126 -12.578 1.00 93.38 433 LEU A C 1
ATOM 3437 O O . LEU A 1 433 ? 2.199 5.054 -13.771 1.00 93.38 433 LEU A O 1
ATOM 3441 N N . VAL A 1 434 ? 2.425 6.269 -11.890 1.00 92.56 434 VAL A N 1
ATOM 3442 C CA . VAL A 1 434 ? 1.725 7.456 -12.414 1.00 92.56 434 VAL A CA 1
ATOM 3443 C C . VAL A 1 434 ? 2.621 8.480 -13.107 1.00 92.56 434 VAL A C 1
ATOM 3445 O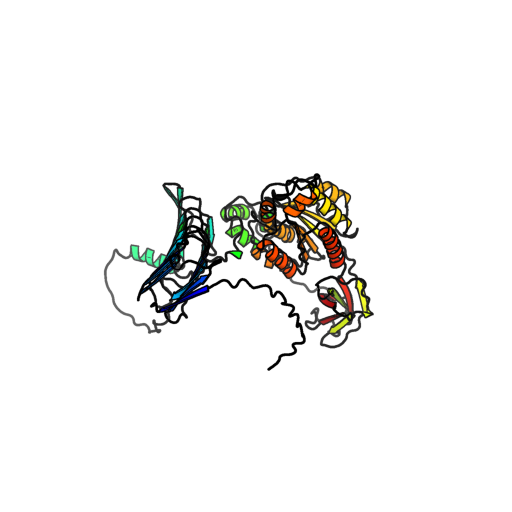 O . VAL A 1 434 ? 2.124 9.207 -13.967 1.00 92.56 434 VAL A O 1
ATOM 3448 N N . GLU A 1 435 ? 3.913 8.540 -12.778 1.00 92.94 435 GLU A N 1
ATOM 3449 C CA . GLU A 1 435 ? 4.870 9.472 -13.394 1.00 92.94 435 GLU A CA 1
ATOM 3450 C C . GLU A 1 435 ? 5.756 8.748 -14.419 1.00 92.94 435 GLU A C 1
ATOM 3452 O O . GLU A 1 435 ? 5.849 9.180 -15.566 1.00 92.94 435 GLU A O 1
ATOM 3457 N N . ILE A 1 436 ? 6.367 7.617 -14.040 1.00 94.06 436 ILE A N 1
ATOM 3458 C CA . ILE A 1 436 ? 7.375 6.937 -14.875 1.00 94.06 436 ILE A CA 1
ATOM 3459 C C . ILE A 1 436 ? 6.733 6.048 -15.942 1.00 94.06 436 ILE A C 1
ATOM 3461 O O . ILE A 1 436 ? 7.139 6.071 -17.104 1.00 94.06 436 ILE A O 1
ATOM 3465 N N . LEU A 1 437 ? 5.712 5.266 -15.580 1.00 90.75 437 LEU A N 1
ATOM 3466 C CA . LEU A 1 437 ? 5.070 4.329 -16.505 1.00 90.75 437 LEU A CA 1
ATOM 3467 C C . LEU A 1 437 ? 3.938 4.945 -17.326 1.00 90.75 437 LEU A C 1
ATOM 3469 O O . LEU A 1 437 ? 3.622 4.422 -18.397 1.00 90.75 437 LEU A O 1
ATOM 3473 N N . LYS A 1 438 ? 3.355 6.069 -16.901 1.00 84.06 438 LYS A N 1
ATOM 3474 C CA . LYS A 1 438 ? 2.246 6.725 -17.614 1.00 84.06 438 LYS A CA 1
ATOM 3475 C C . LYS A 1 438 ? 2.556 7.057 -19.089 1.00 84.06 438 LYS A C 1
ATOM 3477 O O . LYS A 1 438 ? 1.697 6.766 -19.925 1.00 84.06 438 LYS A O 1
ATOM 3482 N N . PRO A 1 439 ? 3.754 7.552 -19.469 1.00 82.88 439 PRO A N 1
ATOM 3483 C CA . PRO A 1 439 ? 4.132 7.744 -20.877 1.00 82.88 439 PRO A CA 1
ATOM 3484 C C . PRO A 1 439 ? 4.250 6.437 -21.675 1.00 82.88 439 PRO A C 1
ATOM 3486 O O . PRO A 1 439 ? 4.275 6.452 -22.902 1.00 82.88 439 PRO A O 1
ATOM 3489 N N . THR A 1 440 ? 4.331 5.296 -20.987 1.00 76.94 440 THR A N 1
ATOM 3490 C CA . THR A 1 440 ? 4.567 3.973 -21.575 1.00 76.94 440 THR A CA 1
ATOM 3491 C C . THR A 1 440 ? 3.324 3.088 -21.642 1.00 76.94 440 THR A C 1
ATOM 3493 O O . THR A 1 440 ? 3.460 1.921 -21.989 1.00 76.94 440 THR A O 1
ATOM 3496 N N . LYS A 1 441 ? 2.118 3.615 -21.368 1.00 63.72 441 LYS A N 1
ATOM 3497 C CA . LYS A 1 441 ? 0.853 2.848 -21.271 1.00 63.72 441 LYS A CA 1
ATOM 3498 C C . LYS A 1 441 ? 0.525 1.923 -22.456 1.00 63.72 441 LYS A C 1
ATOM 3500 O O . LYS A 1 441 ? -0.284 1.020 -22.304 1.00 63.72 441 LYS A O 1
ATOM 3505 N N . GLN A 1 442 ? 1.109 2.145 -23.635 1.00 61.41 442 GLN A N 1
ATOM 3506 C CA . GLN A 1 442 ? 0.897 1.301 -24.822 1.00 61.41 442 GLN A CA 1
ATOM 3507 C C . GLN A 1 442 ? 1.888 0.130 -24.937 1.00 61.41 442 GLN A C 1
ATOM 3509 O O . GLN A 1 442 ? 1.749 -0.713 -25.823 1.00 61.41 442 GLN A O 1
ATOM 3514 N N . ASN A 1 443 ? 2.885 0.068 -24.055 1.00 69.19 443 ASN A N 1
ATOM 3515 C CA . ASN A 1 443 ? 3.964 -0.906 -24.084 1.00 69.19 443 ASN A CA 1
ATOM 3516 C C . ASN A 1 443 ? 3.905 -1.796 -22.841 1.00 69.19 443 ASN A C 1
ATOM 3518 O O . ASN A 1 443 ? 3.437 -1.392 -21.781 1.00 69.19 443 ASN A O 1
ATOM 3522 N N . ARG A 1 444 ? 4.453 -3.008 -22.963 1.00 75.38 444 ARG A N 1
ATOM 3523 C CA . ARG A 1 444 ? 4.600 -3.924 -21.830 1.00 75.38 444 ARG A CA 1
ATOM 3524 C C . ARG A 1 444 ? 5.576 -3.321 -20.822 1.00 75.38 444 ARG A C 1
ATOM 3526 O O . ARG A 1 444 ? 6.741 -3.083 -21.161 1.00 75.38 444 ARG A O 1
ATOM 3533 N N . SER A 1 445 ? 5.090 -3.111 -19.605 1.00 87.25 445 SER A N 1
ATOM 3534 C CA . SER A 1 445 ? 5.853 -2.504 -18.522 1.00 87.25 445 SER A CA 1
ATOM 3535 C C . SER A 1 445 ? 5.902 -3.418 -17.303 1.00 87.25 445 SER A C 1
ATOM 3537 O O . SER A 1 445 ? 4.919 -4.079 -16.963 1.00 87.25 445 SER A O 1
ATOM 3539 N N . ALA A 1 446 ? 7.060 -3.465 -16.652 1.00 91.19 446 ALA A N 1
ATOM 3540 C CA . ALA A 1 446 ? 7.267 -4.220 -15.426 1.00 91.19 446 ALA A CA 1
ATOM 3541 C C . ALA A 1 446 ? 8.028 -3.390 -14.391 1.00 91.19 446 ALA A C 1
ATOM 3543 O O . ALA A 1 446 ? 8.891 -2.584 -14.738 1.00 91.19 446 ALA A O 1
ATOM 3544 N N . ILE A 1 447 ? 7.724 -3.615 -13.119 1.00 95.38 447 ILE A N 1
ATOM 3545 C CA . ILE A 1 447 ? 8.425 -3.045 -11.973 1.00 95.38 447 ILE A CA 1
ATOM 3546 C C . ILE A 1 447 ? 9.069 -4.202 -11.219 1.00 95.38 447 ILE A C 1
ATOM 3548 O O . ILE A 1 447 ? 8.383 -5.136 -10.806 1.00 95.38 447 ILE A O 1
ATOM 3552 N N . VAL A 1 448 ? 10.382 -4.143 -11.025 1.00 95.50 448 VAL A N 1
ATOM 3553 C CA . VAL A 1 448 ? 11.109 -5.065 -10.148 1.00 95.50 448 VAL A CA 1
ATOM 3554 C C . VAL A 1 448 ? 11.505 -4.292 -8.908 1.00 95.50 448 VAL A C 1
ATOM 3556 O O . VAL A 1 448 ? 12.241 -3.312 -9.004 1.00 95.50 448 VAL A O 1
ATOM 3559 N N . VAL A 1 449 ? 10.994 -4.716 -7.756 1.00 95.00 449 VAL A N 1
ATOM 3560 C CA . VAL A 1 449 ? 11.235 -4.049 -6.475 1.00 95.00 449 VAL A CA 1
ATOM 3561 C C . VAL A 1 449 ? 12.275 -4.827 -5.696 1.00 95.00 449 VAL A C 1
ATOM 3563 O O . VAL A 1 449 ? 12.093 -6.022 -5.492 1.00 95.00 449 VAL A O 1
ATOM 3566 N N . ILE A 1 450 ? 13.307 -4.148 -5.203 1.00 91.56 450 ILE A N 1
ATOM 3567 C CA . ILE A 1 450 ? 14.278 -4.701 -4.256 1.00 91.56 450 ILE A CA 1
ATOM 3568 C C . ILE A 1 450 ? 14.154 -3.920 -2.950 1.00 91.56 450 ILE A C 1
ATOM 3570 O O . ILE A 1 450 ? 14.503 -2.745 -2.915 1.00 91.56 450 ILE A O 1
ATOM 3574 N N . SER A 1 451 ? 13.622 -4.559 -1.907 1.00 88.12 451 SER A N 1
ATOM 3575 C CA . SER A 1 451 ? 13.343 -3.948 -0.596 1.00 88.12 451 SER A CA 1
ATOM 3576 C C . SER A 1 451 ? 13.200 -5.033 0.482 1.00 88.12 451 SER A C 1
ATOM 3578 O O . SER A 1 451 ? 13.131 -6.219 0.158 1.00 88.12 451 SER A O 1
ATOM 3580 N N . ASP A 1 452 ? 13.138 -4.650 1.755 1.00 78.31 452 ASP A N 1
ATOM 3581 C CA . ASP A 1 452 ? 12.641 -5.506 2.841 1.00 78.31 452 ASP A CA 1
ATOM 3582 C C . ASP A 1 452 ? 11.100 -5.443 2.986 1.00 78.31 452 ASP A C 1
ATOM 3584 O O . ASP A 1 452 ? 10.501 -6.281 3.663 1.00 78.31 452 ASP A O 1
ATOM 3588 N N . GLY A 1 453 ? 10.443 -4.518 2.278 1.00 77.75 453 GLY A N 1
ATOM 3589 C CA . GLY A 1 453 ? 8.990 -4.411 2.162 1.00 77.75 453 GLY A CA 1
ATOM 3590 C C . GLY A 1 453 ? 8.294 -3.693 3.320 1.00 77.75 453 GLY A C 1
ATOM 3591 O O . GLY A 1 453 ? 7.063 -3.632 3.317 1.00 77.75 453 GLY A O 1
ATOM 3592 N N . ASP A 1 454 ? 9.034 -3.147 4.288 1.00 83.88 454 ASP A N 1
ATOM 3593 C CA . ASP A 1 454 ? 8.459 -2.483 5.461 1.00 83.88 454 ASP A CA 1
ATOM 3594 C C . ASP A 1 454 ? 8.386 -0.956 5.282 1.00 83.88 454 ASP A C 1
ATOM 3596 O O . ASP A 1 454 ? 9.313 -0.205 5.586 1.00 83.88 454 ASP A O 1
ATOM 3600 N N . ASP A 1 455 ? 7.223 -0.472 4.841 1.00 89.25 455 ASP A N 1
ATOM 3601 C CA . ASP A 1 455 ? 6.955 0.964 4.731 1.00 89.25 455 ASP A CA 1
ATOM 3602 C C . ASP A 1 455 ? 6.792 1.642 6.102 1.00 89.25 455 ASP A C 1
ATOM 3604 O O . ASP A 1 455 ? 5.982 1.218 6.935 1.00 89.25 455 ASP A O 1
ATOM 3608 N N . ASN A 1 456 ? 7.490 2.760 6.310 1.00 87.38 456 ASN A N 1
ATOM 3609 C CA . ASN A 1 456 ? 7.348 3.600 7.505 1.00 87.38 456 ASN A CA 1
ATOM 3610 C C . ASN A 1 456 ? 7.213 5.100 7.202 1.00 87.38 456 ASN A C 1
ATOM 3612 O O . ASN A 1 456 ? 7.095 5.908 8.130 1.00 87.38 456 ASN A O 1
ATOM 3616 N N . ARG A 1 457 ? 7.244 5.479 5.921 1.00 90.25 457 ARG A N 1
ATOM 3617 C CA . ARG A 1 457 ? 7.386 6.874 5.511 1.00 90.25 457 ARG A CA 1
ATOM 3618 C C . ARG A 1 457 ? 6.481 7.276 4.359 1.00 90.25 457 ARG A C 1
ATOM 3620 O O . ARG A 1 457 ? 6.569 8.438 3.975 1.00 90.25 457 ARG A O 1
ATOM 3627 N N . SER A 1 458 ? 5.606 6.418 3.842 1.00 92.75 458 SER A N 1
ATOM 3628 C CA . SER A 1 458 ? 4.678 6.819 2.777 1.00 92.75 458 SER A CA 1
ATOM 3629 C C . SER A 1 458 ? 3.518 7.672 3.286 1.00 92.75 458 SER A C 1
ATOM 3631 O O . SER A 1 458 ? 3.096 7.566 4.439 1.00 92.75 458 SER A O 1
ATOM 3633 N N . PHE A 1 459 ? 3.006 8.557 2.429 1.00 92.56 459 PHE A N 1
ATOM 3634 C CA . PHE A 1 459 ? 1.679 9.153 2.608 1.00 92.56 459 PHE A CA 1
ATOM 3635 C C . PHE A 1 459 ? 0.574 8.158 2.258 1.00 92.56 459 PHE A C 1
ATOM 3637 O O . PHE A 1 459 ? -0.516 8.241 2.812 1.00 92.56 459 PHE A O 1
ATOM 3644 N N . LEU A 1 460 ? 0.852 7.237 1.340 1.00 93.25 460 LEU A N 1
ATOM 3645 C CA . LEU A 1 460 ? -0.088 6.215 0.904 1.00 93.25 460 LEU A CA 1
ATOM 3646 C C . LEU A 1 460 ? -0.048 4.979 1.804 1.00 93.25 460 LEU A C 1
ATOM 3648 O O . LEU A 1 460 ? 0.985 4.635 2.381 1.00 93.25 460 LEU A O 1
ATOM 3652 N N . SER A 1 461 ? -1.176 4.281 1.886 1.00 91.75 461 SER A N 1
ATOM 3653 C CA . SER A 1 461 ? -1.256 2.919 2.405 1.00 91.75 461 SER A CA 1
ATOM 3654 C C . SER A 1 461 ? -1.163 1.896 1.270 1.00 91.75 461 SER A C 1
ATOM 3656 O O . SER A 1 461 ? -1.340 2.211 0.093 1.00 91.75 461 SER A O 1
ATOM 3658 N N . PHE A 1 462 ? -0.960 0.629 1.630 1.00 91.00 462 PHE A N 1
ATOM 3659 C CA . PHE A 1 462 ? -0.975 -0.481 0.679 1.00 91.00 462 PHE A CA 1
ATOM 3660 C C . PHE A 1 462 ? -2.256 -0.528 -0.171 1.00 91.00 462 PHE A C 1
ATOM 3662 O O . PHE A 1 462 ? -2.210 -0.763 -1.378 1.00 91.00 462 PHE A O 1
ATOM 3669 N N . ASN A 1 463 ? -3.418 -0.330 0.462 1.00 89.25 463 ASN A N 1
ATOM 3670 C CA . ASN A 1 463 ? -4.704 -0.481 -0.216 1.00 89.25 463 ASN A CA 1
ATOM 3671 C C . ASN A 1 463 ? -4.979 0.651 -1.208 1.00 89.25 463 ASN A C 1
ATOM 3673 O O . ASN A 1 463 ? -5.663 0.410 -2.201 1.00 89.25 463 ASN A O 1
ATOM 3677 N N . ASP A 1 464 ? -4.401 1.835 -0.988 1.00 91.06 464 ASP A N 1
ATOM 3678 C CA . ASP A 1 464 ? -4.537 2.970 -1.907 1.00 91.06 464 ASP A CA 1
ATOM 3679 C C . ASP A 1 464 ? -3.903 2.676 -3.276 1.00 91.06 464 ASP A C 1
ATOM 3681 O O . ASP A 1 464 ? -4.326 3.231 -4.284 1.00 91.06 464 ASP A O 1
ATOM 3685 N N . LEU A 1 465 ? -2.924 1.763 -3.334 1.00 92.12 465 LEU A N 1
ATOM 3686 C CA . LEU A 1 465 ? -2.238 1.387 -4.573 1.00 92.12 465 LEU A CA 1
ATOM 3687 C C . LEU A 1 465 ? -3.046 0.437 -5.458 1.00 92.12 465 LEU A C 1
ATOM 3689 O O . LEU A 1 465 ? -2.806 0.382 -6.664 1.00 92.12 465 LEU A O 1
ATOM 3693 N N . ILE A 1 466 ? -3.966 -0.343 -4.881 1.00 88.88 466 ILE A N 1
ATOM 3694 C CA . ILE A 1 466 ? -4.641 -1.445 -5.585 1.00 88.88 466 ILE A CA 1
ATOM 3695 C C . ILE A 1 466 ? -5.336 -0.971 -6.873 1.00 88.88 466 ILE A C 1
ATOM 3697 O O . ILE A 1 466 ? -5.080 -1.586 -7.914 1.00 88.88 466 ILE A O 1
ATOM 3701 N N . PRO A 1 467 ? -6.156 0.102 -6.860 1.00 85.94 467 PRO A N 1
ATOM 3702 C CA . PRO A 1 467 ? -6.827 0.574 -8.070 1.00 85.94 467 PRO A CA 1
ATOM 3703 C C . PRO A 1 467 ? -5.826 0.995 -9.150 1.00 85.94 467 PRO A C 1
ATOM 3705 O O . PRO A 1 467 ? -5.912 0.538 -10.288 1.00 85.94 467 PRO A O 1
ATOM 3708 N N . THR A 1 468 ? -4.815 1.788 -8.783 1.00 88.19 468 THR A N 1
ATOM 3709 C CA . THR A 1 468 ? -3.807 2.291 -9.726 1.00 88.19 468 THR A CA 1
ATOM 3710 C C . THR A 1 468 ? -2.962 1.161 -10.322 1.00 88.19 468 THR A C 1
ATOM 3712 O O . THR A 1 468 ? -2.643 1.193 -11.511 1.00 88.19 468 THR A O 1
ATOM 3715 N N . ILE A 1 469 ? -2.623 0.126 -9.542 1.00 86.81 469 ILE A N 1
ATOM 3716 C CA . ILE A 1 469 ? -1.908 -1.056 -10.049 1.00 86.81 469 ILE A CA 1
ATOM 3717 C C . ILE A 1 469 ? -2.747 -1.763 -11.115 1.00 86.81 469 ILE A C 1
ATOM 3719 O O . ILE A 1 469 ? -2.242 -2.023 -12.208 1.00 86.81 469 ILE A O 1
ATOM 3723 N N . GLN A 1 470 ? -4.023 -2.024 -10.827 1.00 80.62 470 GLN A N 1
ATOM 3724 C CA . GLN A 1 470 ? -4.933 -2.687 -11.765 1.00 80.62 470 GLN A CA 1
ATOM 3725 C C . GLN A 1 470 ? -5.126 -1.872 -13.049 1.00 80.62 470 GLN A C 1
ATOM 3727 O O . GLN A 1 470 ? -5.070 -2.431 -14.143 1.00 80.62 470 GLN A O 1
ATOM 3732 N N . GLU A 1 471 ? -5.291 -0.553 -12.936 1.00 79.19 471 GLU A N 1
ATOM 3733 C CA . GLU A 1 471 ? -5.432 0.345 -14.088 1.00 79.19 471 GLU A CA 1
ATOM 3734 C C . GLU A 1 471 ? -4.152 0.464 -14.926 1.00 79.19 471 GLU A C 1
ATOM 3736 O O . GLU A 1 471 ? -4.220 0.698 -16.135 1.00 79.19 471 GLU A O 1
ATOM 3741 N N . SER A 1 472 ? -2.978 0.322 -14.305 1.00 81.56 472 SER A N 1
ATOM 3742 C CA . SER A 1 472 ? -1.694 0.440 -15.003 1.00 81.56 472 SER A CA 1
ATOM 3743 C C . SER A 1 472 ? -1.392 -0.739 -15.931 1.00 81.56 472 SER A C 1
ATOM 3745 O O . SER A 1 472 ? -0.671 -0.564 -16.913 1.00 81.56 472 SER A O 1
ATOM 3747 N N . GLY A 1 473 ? -1.889 -1.938 -15.601 1.00 74.94 473 GLY A N 1
ATOM 3748 C CA . GLY A 1 473 ? -1.512 -3.191 -16.263 1.00 74.94 473 GLY A CA 1
ATOM 3749 C C . GLY A 1 473 ? -0.024 -3.559 -16.140 1.00 74.94 473 GLY A C 1
ATOM 3750 O O . GLY A 1 473 ? 0.444 -4.438 -16.862 1.00 74.94 473 GLY A O 1
ATOM 3751 N N . ALA A 1 474 ? 0.741 -2.886 -15.273 1.00 84.88 474 ALA A N 1
ATOM 3752 C CA . ALA A 1 474 ? 2.161 -3.156 -15.081 1.00 84.88 474 ALA A CA 1
ATOM 3753 C C . ALA A 1 474 ? 2.374 -4.416 -14.231 1.00 84.88 474 ALA A C 1
ATOM 3755 O O . ALA A 1 474 ? 1.750 -4.577 -13.185 1.00 84.88 474 ALA A O 1
ATOM 3756 N N . LEU A 1 475 ? 3.307 -5.280 -14.642 1.00 88.00 475 LEU A N 1
ATOM 3757 C CA . LEU A 1 475 ? 3.689 -6.465 -13.866 1.00 88.00 475 LEU A CA 1
ATOM 3758 C C . LEU A 1 475 ? 4.596 -6.051 -12.704 1.00 88.00 475 LEU A C 1
ATOM 3760 O O . LEU A 1 475 ? 5.625 -5.422 -12.944 1.00 88.00 475 LEU A O 1
ATOM 3764 N N . ILE A 1 476 ? 4.277 -6.432 -11.468 1.00 92.62 476 ILE A N 1
ATOM 3765 C CA . ILE A 1 476 ? 5.096 -6.094 -10.296 1.00 92.62 476 ILE A CA 1
ATOM 3766 C C . ILE A 1 476 ? 5.751 -7.364 -9.754 1.00 92.62 476 ILE A C 1
ATOM 3768 O O . ILE A 1 476 ? 5.078 -8.350 -9.459 1.00 92.62 476 ILE A O 1
ATOM 3772 N N . TYR A 1 477 ? 7.074 -7.328 -9.607 1.00 93.88 477 TYR A N 1
ATOM 3773 C CA . TYR A 1 477 ? 7.892 -8.408 -9.058 1.00 93.88 477 TYR A CA 1
ATOM 3774 C C . TYR A 1 477 ? 8.560 -7.942 -7.766 1.00 93.88 477 TYR A C 1
ATOM 3776 O O . TYR A 1 477 ? 9.642 -7.344 -7.812 1.00 93.88 477 TYR A O 1
ATOM 3784 N N . PRO A 1 478 ? 7.930 -8.179 -6.605 1.00 93.31 478 PRO A N 1
ATOM 3785 C CA . PRO A 1 478 ? 8.542 -7.879 -5.325 1.00 93.31 478 PRO A CA 1
ATOM 3786 C C . PRO A 1 478 ? 9.601 -8.936 -4.996 1.00 93.31 478 PRO A C 1
ATOM 3788 O O . PRO A 1 478 ? 9.286 -10.116 -4.812 1.00 93.31 478 PRO A O 1
ATOM 3791 N N . LEU A 1 479 ? 10.857 -8.498 -4.939 1.00 91.12 479 LEU A N 1
ATOM 3792 C CA . LEU A 1 479 ? 12.010 -9.274 -4.506 1.00 91.12 479 LEU A CA 1
ATOM 3793 C C . LEU A 1 479 ? 12.377 -8.837 -3.091 1.00 91.12 479 LEU A C 1
ATOM 3795 O O . LEU A 1 479 ? 13.112 -7.867 -2.893 1.00 91.12 479 LEU A O 1
ATOM 3799 N N . TYR A 1 480 ? 11.817 -9.533 -2.104 1.00 88.31 480 TYR A N 1
ATOM 3800 C CA . TYR A 1 480 ? 11.984 -9.138 -0.712 1.00 88.31 480 TYR A CA 1
ATOM 3801 C C . TYR A 1 480 ? 13.194 -9.819 -0.100 1.00 88.31 480 TYR A C 1
ATOM 3803 O O . TYR A 1 480 ? 13.247 -11.051 -0.011 1.00 88.31 480 TYR A O 1
ATOM 3811 N N . VAL A 1 481 ? 14.161 -9.001 0.313 1.00 81.06 481 VAL A N 1
ATOM 3812 C CA . VAL A 1 481 ? 15.443 -9.450 0.850 1.00 81.06 481 VAL A CA 1
ATOM 3813 C C . VAL A 1 481 ? 15.511 -9.083 2.337 1.00 81.06 481 VAL A C 1
ATOM 3815 O O . VAL A 1 481 ? 15.531 -7.901 2.665 1.00 81.06 481 VAL A O 1
ATOM 3818 N N . PRO A 1 482 ? 15.548 -10.064 3.259 1.00 76.69 482 PRO A N 1
ATOM 3819 C CA . PRO A 1 482 ? 15.670 -9.799 4.687 1.00 76.69 482 PRO A CA 1
ATOM 3820 C C . PRO A 1 482 ? 16.964 -9.042 4.986 1.00 76.69 482 PRO A C 1
ATOM 3822 O O . PRO A 1 482 ? 18.034 -9.475 4.552 1.00 76.69 482 PRO A O 1
ATOM 3825 N N . SER A 1 483 ? 16.907 -7.988 5.800 1.00 71.00 483 SER A N 1
ATOM 3826 C CA . SER A 1 483 ? 18.086 -7.178 6.146 1.00 71.00 483 SER A CA 1
ATOM 3827 C C . SER A 1 483 ? 19.206 -8.018 6.786 1.00 71.00 483 SER A C 1
ATOM 3829 O O . SER A 1 483 ? 20.386 -7.730 6.607 1.00 71.00 483 SER A O 1
ATOM 3831 N N . SER A 1 484 ? 18.852 -9.113 7.471 1.00 67.56 484 SER A N 1
ATOM 3832 C CA . SER A 1 484 ? 19.795 -10.116 7.995 1.00 67.56 484 SER A CA 1
ATOM 3833 C C . SER A 1 484 ? 20.609 -10.809 6.901 1.00 67.56 484 SER A C 1
ATOM 3835 O O . SER A 1 484 ? 21.820 -10.956 7.031 1.00 67.56 484 SER A O 1
ATOM 3837 N N . LEU A 1 485 ? 19.973 -11.219 5.804 1.00 66.31 485 LEU A N 1
ATOM 3838 C CA . LEU A 1 485 ? 20.656 -11.850 4.676 1.00 66.31 485 LEU A CA 1
ATOM 3839 C C . LEU A 1 485 ? 21.629 -10.878 4.019 1.00 66.31 485 LEU A C 1
ATOM 3841 O O . LEU A 1 485 ? 22.762 -11.240 3.695 1.00 66.31 485 LEU A O 1
ATOM 3845 N N . ILE A 1 486 ? 21.185 -9.633 3.874 1.00 64.12 486 ILE A N 1
ATOM 3846 C CA . ILE A 1 486 ? 22.010 -8.556 3.353 1.00 64.12 486 ILE A CA 1
ATOM 3847 C C . ILE A 1 486 ? 23.249 -8.361 4.258 1.00 64.12 486 ILE A C 1
ATOM 3849 O O . ILE A 1 486 ? 24.373 -8.284 3.749 1.00 64.12 486 ILE A O 1
ATOM 3853 N N . ALA A 1 487 ? 23.062 -8.415 5.582 1.00 63.31 487 ALA A N 1
ATOM 3854 C CA . ALA A 1 487 ? 24.138 -8.385 6.571 1.00 63.31 487 ALA A CA 1
ATOM 3855 C C . ALA A 1 487 ? 25.163 -9.503 6.402 1.00 63.31 487 ALA A C 1
ATOM 3857 O O . ALA A 1 487 ? 26.357 -9.226 6.288 1.00 63.31 487 ALA A O 1
ATOM 3858 N N . PHE A 1 488 ? 24.703 -10.753 6.325 1.00 62.78 488 PHE A N 1
ATOM 3859 C CA . PHE A 1 488 ? 25.583 -11.906 6.138 1.00 62.78 488 PHE A CA 1
ATOM 3860 C C . PHE A 1 488 ? 26.378 -11.823 4.832 1.00 62.78 488 PHE A C 1
ATOM 3862 O O . PHE A 1 488 ? 27.561 -12.143 4.811 1.00 62.78 488 PHE A O 1
ATOM 3869 N N . SER A 1 489 ? 25.759 -11.352 3.746 1.00 60.38 489 SER A N 1
ATOM 3870 C CA . SER A 1 489 ? 26.421 -11.242 2.438 1.00 60.38 489 SER A CA 1
ATOM 3871 C C . SER A 1 489 ? 27.478 -10.134 2.345 1.00 60.38 489 SER A C 1
ATOM 3873 O O . SER A 1 489 ? 28.274 -10.121 1.405 1.00 60.38 489 SER A O 1
ATOM 3875 N N . SER A 1 490 ? 27.471 -9.197 3.296 1.00 59.06 490 SER A N 1
ATOM 3876 C CA . SER A 1 490 ? 28.352 -8.024 3.307 1.00 59.06 490 SER A CA 1
ATOM 3877 C C . SER A 1 490 ? 29.477 -8.127 4.345 1.00 59.06 490 SER A C 1
ATOM 3879 O O . SER A 1 490 ? 30.347 -7.261 4.383 1.00 59.06 490 SER A O 1
ATOM 3881 N N . GLN A 1 491 ? 29.490 -9.177 5.176 1.00 61.16 491 GLN A N 1
ATOM 3882 C CA . GLN A 1 491 ? 30.557 -9.432 6.145 1.00 61.16 491 GLN A CA 1
ATOM 3883 C C . GLN A 1 491 ? 31.747 -10.150 5.496 1.00 61.16 491 GLN A C 1
ATOM 3885 O O . GLN A 1 491 ? 31.595 -11.146 4.794 1.00 61.16 491 GLN A O 1
ATOM 3890 N N . THR A 1 492 ? 32.952 -9.650 5.764 1.00 51.38 492 THR A N 1
ATOM 3891 C CA . THR A 1 492 ? 34.234 -10.222 5.316 1.00 51.38 492 THR A CA 1
ATOM 3892 C C . THR A 1 492 ? 34.847 -11.220 6.305 1.00 51.38 492 THR A C 1
ATOM 3894 O O . THR A 1 492 ? 35.853 -11.841 5.971 1.00 51.38 492 THR A O 1
ATOM 3897 N N . ASP A 1 493 ? 34.260 -11.395 7.495 1.00 50.19 493 ASP A N 1
ATOM 3898 C CA . ASP A 1 493 ? 34.787 -12.242 8.573 1.00 50.19 493 ASP A CA 1
ATOM 3899 C C . ASP A 1 493 ? 33.751 -13.314 8.990 1.00 50.19 493 ASP A C 1
ATOM 3901 O O . ASP A 1 493 ? 32.732 -12.964 9.592 1.00 50.19 493 ASP A O 1
ATOM 3905 N N . PRO A 1 494 ? 33.965 -14.602 8.653 1.00 51.34 494 PRO A N 1
ATOM 3906 C CA . PRO A 1 494 ? 32.999 -15.681 8.880 1.00 51.34 494 PRO A CA 1
ATOM 3907 C C . PRO A 1 494 ? 32.808 -16.081 10.356 1.00 51.34 494 PRO A C 1
ATOM 3909 O O . PRO A 1 494 ? 31.848 -16.792 10.654 1.00 51.34 494 PRO A O 1
ATOM 3912 N N . ASP A 1 495 ? 33.663 -15.621 11.280 1.00 51.78 495 ASP A N 1
ATOM 3913 C CA . ASP A 1 495 ? 33.648 -16.050 12.691 1.00 51.78 495 ASP A CA 1
ATOM 3914 C C . ASP A 1 495 ? 32.861 -15.118 13.639 1.00 51.78 495 ASP A C 1
ATOM 3916 O O . ASP A 1 495 ? 32.659 -15.440 14.815 1.00 51.78 495 ASP A O 1
ATOM 3920 N N . LYS A 1 496 ? 32.346 -13.977 13.158 1.00 52.56 496 LYS A N 1
ATOM 3921 C CA . LYS A 1 496 ? 31.427 -13.129 13.940 1.00 52.56 496 LYS A CA 1
ATOM 3922 C C . LYS A 1 496 ? 29.980 -13.555 13.719 1.00 52.56 496 LYS A C 1
ATOM 3924 O O . LYS A 1 496 ? 29.266 -12.993 12.895 1.00 52.56 496 LYS A O 1
ATOM 3929 N N . ALA A 1 497 ? 29.528 -14.533 14.499 1.00 51.56 497 ALA A N 1
ATOM 3930 C CA . ALA A 1 497 ? 28.121 -14.920 14.525 1.00 51.56 497 ALA A CA 1
ATOM 3931 C C . ALA A 1 497 ? 27.228 -13.710 14.872 1.00 51.56 497 ALA A C 1
ATOM 3933 O O . ALA A 1 497 ? 27.377 -13.094 15.928 1.00 51.56 497 ALA A O 1
ATOM 3934 N N . VAL A 1 498 ? 26.294 -13.373 13.978 1.00 54.28 498 VAL A N 1
ATOM 3935 C CA . VAL A 1 498 ? 25.231 -12.397 14.253 1.00 54.28 498 VAL A CA 1
ATOM 3936 C C . VAL A 1 498 ? 24.344 -12.960 15.360 1.00 54.28 498 VAL A C 1
ATOM 3938 O O . VAL A 1 498 ? 23.905 -14.109 15.284 1.00 54.28 498 VAL A O 1
ATOM 3941 N N . ASP A 1 499 ? 24.069 -12.154 16.386 1.00 54.22 499 ASP A N 1
ATOM 3942 C CA . ASP A 1 499 ? 23.245 -12.568 17.520 1.00 54.22 499 ASP A CA 1
ATOM 3943 C C . ASP A 1 499 ? 21.888 -13.134 17.032 1.00 54.22 499 ASP A C 1
ATOM 3945 O O . ASP A 1 499 ? 21.173 -12.472 16.263 1.00 54.22 499 ASP A O 1
ATOM 3949 N N . PRO A 1 500 ? 21.469 -14.337 17.468 1.00 52.28 500 PRO A N 1
ATOM 3950 C CA . PRO A 1 500 ? 20.231 -14.965 16.995 1.00 52.28 500 PRO A CA 1
ATOM 3951 C C . PRO A 1 500 ? 18.973 -14.161 17.361 1.00 52.28 500 PRO A C 1
ATOM 3953 O O . PRO A 1 500 ? 17.960 -14.225 16.664 1.00 52.28 500 PRO A O 1
ATOM 3956 N N . VAL A 1 501 ? 19.042 -13.346 18.418 1.00 46.31 501 VAL A N 1
ATOM 3957 C CA . VAL A 1 501 ? 17.986 -12.388 18.775 1.00 46.31 501 VAL A CA 1
ATOM 3958 C C . VAL A 1 501 ? 17.912 -11.251 17.753 1.00 46.31 501 VAL A C 1
ATOM 3960 O O . VAL A 1 501 ? 16.818 -10.881 17.338 1.00 46.31 501 VAL A O 1
ATOM 3963 N N . TRP A 1 502 ? 19.059 -10.745 17.299 1.00 48.19 502 TRP A N 1
ATOM 3964 C CA . TRP A 1 502 ? 19.167 -9.669 16.310 1.00 48.19 502 TRP A CA 1
ATOM 3965 C C . TRP A 1 502 ? 18.647 -10.110 14.933 1.00 48.19 502 TRP A C 1
ATOM 3967 O O . TRP A 1 502 ? 17.881 -9.398 14.289 1.00 48.19 502 TRP A O 1
ATOM 3977 N N . THR A 1 503 ? 18.948 -11.352 14.546 1.00 55.19 503 THR A N 1
ATOM 3978 C CA . THR A 1 503 ? 18.494 -11.968 13.285 1.00 55.19 503 THR A CA 1
ATOM 3979 C C . THR A 1 503 ? 16.965 -12.020 13.169 1.00 55.19 503 THR A C 1
ATOM 3981 O O . THR A 1 503 ? 16.414 -11.803 12.091 1.00 55.19 503 THR A O 1
ATOM 3984 N N . LYS A 1 504 ? 16.252 -12.247 14.282 1.00 46.44 504 LYS A N 1
ATOM 3985 C CA . LYS A 1 504 ? 14.781 -12.282 14.305 1.00 46.44 504 LYS A CA 1
ATOM 3986 C C . LYS A 1 504 ? 14.152 -10.918 13.992 1.00 46.44 504 LYS A C 1
ATOM 3988 O O . LYS A 1 504 ? 13.122 -10.876 13.325 1.00 46.44 504 LYS A O 1
ATOM 3993 N N . TYR A 1 505 ? 14.770 -9.822 14.437 1.00 47.22 505 TYR A N 1
ATOM 3994 C CA . TYR A 1 505 ? 14.291 -8.457 14.174 1.00 47.22 505 TYR A CA 1
ATOM 3995 C C . TYR A 1 505 ? 14.615 -7.957 12.759 1.00 47.22 505 TYR A C 1
ATOM 3997 O O . TYR A 1 505 ? 14.023 -6.981 12.322 1.00 47.22 505 TYR A O 1
ATOM 4005 N N . MET A 1 506 ? 15.516 -8.635 12.042 1.00 57.56 506 MET A N 1
ATOM 4006 C CA . MET A 1 506 ? 15.921 -8.317 10.664 1.00 57.56 506 MET A CA 1
ATOM 4007 C C . MET A 1 506 ? 15.373 -9.331 9.642 1.00 57.56 506 MET A C 1
ATOM 4009 O O . MET A 1 506 ? 15.950 -9.534 8.566 1.00 57.56 506 MET A O 1
ATOM 4013 N N . SER A 1 507 ? 14.309 -10.043 10.019 1.00 62.12 507 SER A N 1
ATOM 4014 C CA . SER A 1 507 ? 13.562 -10.938 9.138 1.00 62.12 507 SER A CA 1
ATOM 4015 C C . SER A 1 507 ? 12.345 -10.205 8.579 1.00 62.12 507 SER A C 1
ATOM 4017 O O . SER A 1 507 ? 11.801 -9.328 9.246 1.00 62.12 507 SER A O 1
ATOM 4019 N N . LEU A 1 508 ? 11.928 -10.559 7.360 1.00 71.25 508 LEU A N 1
ATOM 4020 C CA . LEU A 1 508 ? 10.751 -9.961 6.724 1.00 71.25 508 LEU A CA 1
ATOM 4021 C C . LEU A 1 508 ? 9.531 -10.093 7.637 1.00 71.25 508 LEU A C 1
ATOM 4023 O O . LEU A 1 508 ? 9.237 -11.190 8.128 1.00 71.25 508 LEU A O 1
ATOM 4027 N N . THR A 1 509 ? 8.799 -8.999 7.836 1.00 75.12 509 THR A N 1
ATOM 4028 C CA . THR A 1 509 ? 7.576 -9.050 8.633 1.00 75.12 509 THR A CA 1
ATOM 4029 C C . THR A 1 509 ? 6.511 -9.888 7.925 1.00 75.12 509 THR A C 1
ATOM 4031 O O . THR A 1 509 ? 6.432 -9.948 6.695 1.00 75.12 509 THR A O 1
ATOM 4034 N N . SER A 1 510 ? 5.627 -10.527 8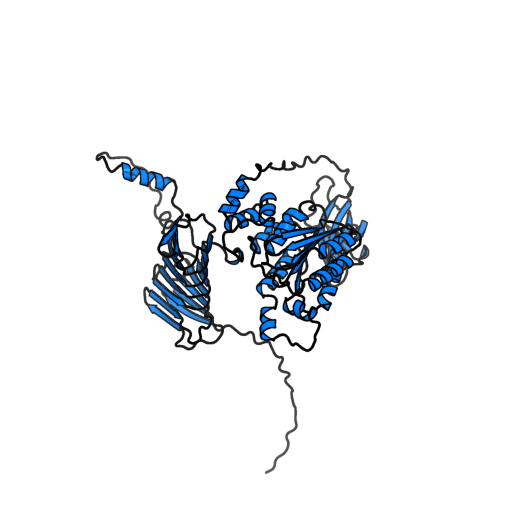.700 1.00 78.88 510 SER A N 1
ATOM 4035 C CA . SER A 1 510 ? 4.470 -11.231 8.125 1.00 78.88 510 SER A CA 1
ATOM 4036 C C . SER A 1 510 ? 3.573 -10.287 7.321 1.00 78.88 510 SER A C 1
ATOM 4038 O O . SER A 1 510 ? 2.938 -10.716 6.364 1.00 78.88 510 SER A O 1
ATOM 4040 N N . LYS A 1 511 ? 3.538 -9.000 7.696 1.00 82.12 511 LYS A N 1
ATOM 4041 C CA . LYS A 1 511 ? 2.820 -7.958 6.961 1.00 82.12 511 LYS A CA 1
ATOM 4042 C C . LYS A 1 511 ? 3.436 -7.764 5.572 1.00 82.12 511 LYS A C 1
ATOM 4044 O O . LYS A 1 511 ? 2.726 -7.967 4.591 1.00 82.12 511 LYS A O 1
ATOM 4049 N N . ALA A 1 512 ? 4.742 -7.496 5.497 1.00 84.25 512 ALA A N 1
ATOM 4050 C CA . ALA A 1 512 ? 5.455 -7.333 4.233 1.00 84.25 512 ALA A CA 1
ATOM 4051 C C . ALA A 1 512 ? 5.272 -8.557 3.323 1.00 84.25 512 ALA A C 1
ATOM 4053 O O . ALA A 1 512 ? 4.927 -8.413 2.155 1.00 84.25 512 ALA A O 1
ATOM 4054 N N . GLN A 1 513 ? 5.410 -9.779 3.847 1.00 85.56 513 GLN A N 1
ATOM 4055 C CA . GLN A 1 513 ? 5.211 -11.002 3.054 1.00 85.56 513 GLN A CA 1
ATOM 4056 C C . GLN A 1 513 ? 3.811 -11.096 2.430 1.00 85.56 513 GLN A C 1
ATOM 4058 O O . GLN A 1 513 ? 3.683 -11.399 1.243 1.00 85.56 513 GLN A O 1
ATOM 4063 N N . LEU A 1 514 ? 2.762 -10.828 3.214 1.00 88.00 514 LEU A N 1
ATOM 4064 C CA . LEU A 1 514 ? 1.377 -10.870 2.735 1.00 88.00 514 LEU A CA 1
ATOM 4065 C C . LEU A 1 514 ? 1.102 -9.774 1.700 1.00 88.00 514 LEU A C 1
ATOM 4067 O O . LEU A 1 514 ? 0.465 -10.033 0.680 1.00 88.00 514 LEU A O 1
ATOM 4071 N N . GLU A 1 515 ? 1.593 -8.563 1.949 1.00 90.38 515 GLU A N 1
ATOM 4072 C CA . GLU A 1 515 ? 1.439 -7.418 1.052 1.00 90.38 515 GLU A CA 1
ATOM 4073 C C . GLU A 1 515 ? 2.209 -7.629 -0.261 1.00 90.38 515 GLU A C 1
ATOM 4075 O O . GLU A 1 515 ? 1.642 -7.453 -1.338 1.00 90.38 515 GLU A O 1
ATOM 4080 N N . GLY A 1 516 ? 3.451 -8.118 -0.203 1.00 89.69 516 GLY A N 1
ATOM 4081 C CA . GLY A 1 516 ? 4.250 -8.476 -1.377 1.00 89.69 516 GLY A CA 1
ATOM 4082 C C . GLY A 1 516 ? 3.597 -9.570 -2.227 1.00 89.69 516 GLY A C 1
ATOM 4083 O O . GLY A 1 516 ? 3.474 -9.422 -3.443 1.00 89.69 516 GLY A O 1
ATOM 4084 N N . ALA A 1 517 ? 3.097 -10.639 -1.599 1.00 89.62 517 ALA A N 1
ATOM 4085 C CA . ALA A 1 517 ? 2.358 -11.687 -2.304 1.00 89.62 517 ALA A CA 1
ATOM 4086 C C . ALA A 1 517 ? 1.109 -11.132 -3.007 1.00 89.62 517 ALA A C 1
ATOM 4088 O O . ALA A 1 517 ? 0.880 -11.415 -4.184 1.00 89.62 517 ALA A O 1
ATOM 4089 N N . LYS A 1 518 ? 0.348 -10.279 -2.315 1.00 90.06 518 LYS A N 1
ATOM 4090 C CA . LYS A 1 518 ? -0.858 -9.648 -2.855 1.00 90.06 518 LYS A CA 1
ATOM 4091 C C . LYS A 1 518 ? -0.551 -8.662 -3.994 1.00 90.06 518 LYS A C 1
ATOM 4093 O O . LYS A 1 518 ? -1.312 -8.611 -4.955 1.00 90.06 518 LYS A O 1
ATOM 4098 N N . LEU A 1 519 ? 0.564 -7.920 -3.948 1.00 91.19 519 LEU A N 1
ATOM 4099 C CA . LEU A 1 519 ? 1.008 -7.056 -5.061 1.00 91.19 519 LEU A CA 1
ATOM 4100 C C . LEU A 1 519 ? 1.306 -7.860 -6.322 1.00 91.19 519 LEU A C 1
ATOM 4102 O O . LEU A 1 519 ? 0.867 -7.494 -7.414 1.00 91.19 519 LEU A O 1
ATOM 4106 N N . ALA A 1 520 ? 2.049 -8.956 -6.174 1.00 88.56 520 ALA A N 1
ATOM 4107 C CA . ALA A 1 520 ? 2.363 -9.841 -7.286 1.00 88.56 520 ALA A CA 1
ATOM 4108 C C . ALA A 1 520 ? 1.088 -10.457 -7.880 1.00 88.56 520 ALA A C 1
ATOM 4110 O O . ALA A 1 520 ? 0.913 -10.443 -9.094 1.00 88.56 520 ALA A O 1
ATOM 4111 N N . GLU A 1 521 ? 0.169 -10.922 -7.032 1.00 85.25 521 GLU A N 1
ATOM 4112 C CA . GLU A 1 521 ? -1.109 -11.494 -7.460 1.00 85.25 521 GLU A CA 1
ATOM 4113 C C . GLU A 1 521 ? -1.961 -10.487 -8.245 1.00 85.25 521 GLU A C 1
ATOM 4115 O O . GLU A 1 521 ? -2.383 -10.780 -9.363 1.00 85.25 521 GLU A O 1
ATOM 4120 N N . ILE A 1 522 ? -2.168 -9.282 -7.701 1.00 81.56 522 ILE A N 1
ATOM 4121 C CA . ILE A 1 522 ? -3.008 -8.245 -8.324 1.00 81.56 522 ILE A CA 1
ATOM 4122 C C . ILE A 1 522 ? -2.414 -7.762 -9.652 1.00 81.56 522 ILE A C 1
ATOM 4124 O O . ILE A 1 522 ? -3.157 -7.500 -10.595 1.00 81.56 522 ILE A O 1
ATOM 4128 N N . SER A 1 523 ? -1.087 -7.650 -9.734 1.00 84.88 523 SER A N 1
ATOM 4129 C CA . SER A 1 523 ? -0.392 -7.213 -10.951 1.00 84.88 523 SER A CA 1
ATOM 4130 C C . SER A 1 523 ? -0.173 -8.327 -11.983 1.00 84.88 523 SER A C 1
ATOM 4132 O O . SER A 1 523 ? 0.255 -8.044 -13.097 1.00 84.88 523 SER A O 1
ATOM 4134 N N . GLY A 1 524 ? -0.412 -9.599 -11.639 1.00 78.75 524 GLY A N 1
ATOM 4135 C CA . GLY A 1 524 ? -0.066 -10.749 -12.487 1.00 78.75 524 GLY A CA 1
ATOM 4136 C C . GLY A 1 524 ? 1.440 -11.064 -12.554 1.00 78.75 524 GLY A C 1
ATOM 4137 O O . GLY A 1 524 ? 1.885 -11.814 -13.439 1.00 78.75 524 GLY A O 1
ATOM 4138 N N . GLY A 1 525 ? 2.226 -10.477 -11.649 1.00 85.25 525 GLY A N 1
ATOM 4139 C CA . GLY A 1 525 ? 3.636 -10.776 -11.424 1.00 85.25 525 GLY A CA 1
ATOM 4140 C C . GLY A 1 525 ? 3.851 -11.978 -10.499 1.00 85.25 525 GLY A C 1
ATOM 4141 O O . GLY A 1 525 ? 2.969 -12.814 -10.314 1.00 85.25 525 GLY A O 1
ATOM 4142 N N . THR A 1 526 ? 5.053 -12.075 -9.931 1.00 87.94 526 THR A N 1
ATOM 4143 C CA . THR A 1 526 ? 5.454 -13.185 -9.051 1.00 87.94 526 THR A CA 1
ATOM 4144 C C . THR A 1 526 ? 6.188 -12.633 -7.835 1.00 87.94 526 THR A C 1
ATOM 4146 O O . THR A 1 526 ? 7.083 -11.799 -7.978 1.00 87.94 526 THR A O 1
ATOM 4149 N N . TYR A 1 527 ? 5.810 -13.100 -6.645 1.00 89.25 527 TYR A N 1
ATOM 4150 C CA . TYR A 1 527 ? 6.468 -12.750 -5.390 1.00 89.25 527 TYR A CA 1
ATOM 4151 C C . TYR A 1 527 ? 7.649 -13.683 -5.126 1.00 89.25 527 TYR A C 1
ATOM 4153 O O . TYR A 1 527 ? 7.491 -14.906 -5.143 1.00 89.25 527 TYR A O 1
ATOM 4161 N N . TYR A 1 528 ? 8.816 -13.106 -4.845 1.00 87.19 528 TYR A N 1
ATOM 4162 C CA . TYR A 1 528 ? 10.024 -13.851 -4.513 1.00 87.19 528 TYR A CA 1
ATOM 4163 C C . TYR A 1 528 ? 10.453 -13.528 -3.084 1.00 87.19 528 TYR A C 1
ATOM 4165 O O . TYR A 1 528 ? 10.988 -12.455 -2.799 1.00 87.19 528 TYR A O 1
ATOM 4173 N N . GLN A 1 529 ? 10.245 -14.490 -2.186 1.00 83.12 529 GLN A N 1
ATOM 4174 C CA . GLN A 1 529 ? 10.826 -14.448 -0.851 1.00 83.12 529 GLN A CA 1
ATOM 4175 C C . GLN A 1 529 ? 12.262 -14.964 -0.913 1.00 83.12 529 GLN A C 1
ATOM 4177 O O . GLN A 1 529 ? 12.489 -16.151 -1.152 1.00 83.12 529 GLN A O 1
ATOM 4182 N N . ILE A 1 530 ? 13.228 -14.081 -0.677 1.00 82.94 530 ILE A N 1
ATOM 4183 C CA . ILE A 1 530 ? 14.643 -14.427 -0.751 1.00 82.94 530 ILE A CA 1
ATOM 4184 C C . ILE A 1 530 ? 15.161 -14.799 0.633 1.00 82.94 530 ILE A C 1
ATOM 4186 O O . ILE A 1 530 ? 15.195 -13.985 1.546 1.00 82.94 530 ILE A O 1
ATOM 4190 N N . THR A 1 531 ? 15.602 -16.043 0.788 1.00 77.81 531 THR A N 1
ATOM 4191 C CA . THR A 1 531 ? 16.244 -16.551 2.009 1.00 77.81 531 THR A CA 1
ATOM 4192 C C . THR A 1 531 ? 17.710 -16.922 1.796 1.00 77.81 531 THR A C 1
ATOM 4194 O O . THR A 1 531 ? 18.387 -17.288 2.752 1.00 77.81 531 THR A O 1
ATOM 4197 N N . SER A 1 532 ? 18.215 -16.851 0.560 1.00 76.56 532 SER A N 1
ATOM 4198 C CA . SER A 1 532 ? 19.633 -17.056 0.226 1.00 76.56 532 SER A CA 1
ATOM 4199 C C . SER A 1 532 ? 20.028 -16.276 -1.033 1.00 76.56 532 SER A C 1
ATOM 4201 O O . SER A 1 532 ? 19.177 -15.954 -1.858 1.00 76.56 532 SER A O 1
ATOM 4203 N N . LEU A 1 533 ? 21.324 -16.002 -1.206 1.00 73.62 533 LEU A N 1
ATOM 4204 C CA . LEU A 1 533 ? 21.846 -15.280 -2.375 1.00 73.62 533 LEU A CA 1
ATOM 4205 C C . LEU A 1 533 ? 21.585 -16.004 -3.703 1.00 73.62 533 LEU A C 1
ATOM 4207 O O . LEU A 1 533 ? 21.269 -15.365 -4.702 1.00 73.62 533 LEU A O 1
ATOM 4211 N N . GLU A 1 534 ? 21.656 -17.334 -3.717 1.00 79.25 534 GLU A N 1
ATOM 4212 C CA . GLU A 1 534 ? 21.411 -18.144 -4.920 1.00 79.25 534 GLU A CA 1
ATOM 4213 C C . GLU A 1 534 ? 19.985 -17.965 -5.461 1.00 79.25 534 GLU A C 1
ATOM 4215 O O . GLU A 1 534 ? 19.754 -17.989 -6.671 1.00 79.25 534 GLU A O 1
ATOM 4220 N N . GLN A 1 535 ? 19.018 -17.728 -4.570 1.00 84.56 535 GLN A N 1
ATOM 4221 C CA . GLN A 1 535 ? 17.631 -17.486 -4.962 1.00 84.56 535 GLN A CA 1
ATOM 4222 C C . GLN A 1 535 ? 17.445 -16.142 -5.669 1.00 84.56 535 GLN A C 1
ATOM 4224 O O . GLN A 1 535 ? 16.508 -16.023 -6.450 1.00 84.56 535 GLN A O 1
ATOM 4229 N N . ILE A 1 536 ? 18.321 -15.156 -5.442 1.00 84.81 536 ILE A N 1
ATOM 4230 C CA . ILE A 1 536 ? 18.260 -13.861 -6.137 1.00 84.81 536 ILE A CA 1
ATOM 4231 C C . ILE A 1 536 ? 18.556 -14.057 -7.617 1.00 84.81 536 ILE A C 1
ATOM 4233 O O . ILE A 1 536 ? 17.765 -13.638 -8.457 1.00 84.81 536 ILE A O 1
ATOM 4237 N N . GLN A 1 537 ? 19.658 -14.746 -7.934 1.00 85.00 537 GLN A N 1
ATOM 4238 C CA . GLN A 1 537 ? 20.019 -15.022 -9.324 1.00 85.00 537 GLN A CA 1
ATOM 4239 C C . GLN A 1 537 ? 18.916 -15.821 -10.017 1.00 85.00 537 GLN A C 1
ATOM 4241 O O . GLN A 1 537 ? 18.474 -15.461 -11.104 1.00 85.00 537 GLN A O 1
ATOM 4246 N N . LYS A 1 538 ? 18.404 -16.854 -9.343 1.00 87.50 538 LYS A N 1
ATOM 4247 C CA . LYS A 1 538 ? 17.290 -17.643 -9.863 1.00 87.50 538 LYS A CA 1
ATOM 4248 C C . LYS A 1 538 ? 16.041 -16.792 -10.112 1.00 87.50 538 LYS A C 1
ATOM 4250 O O . LYS A 1 538 ? 15.418 -16.936 -11.156 1.00 87.50 538 LYS A O 1
ATOM 4255 N N . ALA A 1 539 ? 15.687 -15.898 -9.187 1.00 88.81 539 ALA A N 1
ATOM 4256 C CA . ALA A 1 539 ? 14.556 -14.992 -9.363 1.00 88.81 539 ALA A CA 1
ATOM 4257 C C . ALA A 1 539 ? 14.757 -14.074 -10.577 1.00 88.81 539 ALA A C 1
ATOM 4259 O O . ALA A 1 539 ? 13.814 -13.833 -11.321 1.00 88.81 539 ALA A O 1
ATOM 4260 N N . TYR A 1 540 ? 15.977 -13.596 -10.823 1.00 89.94 540 TYR A N 1
ATOM 4261 C CA . TYR A 1 540 ? 16.291 -12.774 -11.993 1.00 89.94 540 TYR A CA 1
ATOM 4262 C C . TYR A 1 540 ? 16.146 -13.522 -13.305 1.00 89.94 540 TYR A C 1
ATOM 4264 O O . TYR A 1 540 ? 15.533 -12.993 -14.235 1.00 89.94 540 TYR A O 1
ATOM 4272 N N . ASP A 1 541 ? 16.647 -14.751 -13.361 1.00 87.44 541 ASP A N 1
ATOM 4273 C CA . ASP A 1 541 ? 16.504 -15.607 -14.533 1.00 87.44 541 ASP A CA 1
ATOM 4274 C C . ASP A 1 541 ? 15.023 -15.940 -14.784 1.00 87.44 541 ASP A C 1
ATOM 4276 O O . ASP A 1 541 ? 14.537 -15.800 -15.911 1.00 87.44 541 ASP A O 1
ATOM 4280 N N . ASP A 1 542 ? 14.278 -16.279 -13.725 1.00 86.56 542 ASP A N 1
ATOM 4281 C CA . ASP A 1 542 ? 12.843 -16.569 -13.781 1.00 86.56 542 ASP A CA 1
ATOM 4282 C C . ASP A 1 542 ? 12.041 -15.332 -14.246 1.00 86.56 542 ASP A C 1
ATOM 4284 O O . ASP A 1 542 ? 11.190 -15.445 -15.132 1.00 86.56 542 ASP A O 1
ATOM 4288 N N . ILE A 1 543 ? 12.339 -14.132 -13.725 1.00 87.56 543 ILE A N 1
ATOM 4289 C CA . ILE A 1 543 ? 11.720 -12.862 -14.152 1.00 87.56 543 ILE A CA 1
ATOM 4290 C C . ILE A 1 543 ? 12.036 -12.586 -15.625 1.00 87.56 543 ILE A C 1
ATOM 4292 O O . ILE A 1 543 ? 11.126 -12.318 -16.414 1.00 87.56 543 ILE A O 1
ATOM 4296 N N . ALA A 1 544 ? 13.305 -12.684 -16.028 1.00 84.69 544 ALA A N 1
ATOM 4297 C CA . ALA A 1 544 ? 13.721 -12.454 -17.408 1.00 84.69 544 ALA A CA 1
ATOM 4298 C C . ALA A 1 544 ? 13.026 -13.421 -18.376 1.00 84.69 544 ALA A C 1
ATOM 4300 O O . ALA A 1 544 ? 12.617 -13.026 -19.471 1.00 84.69 544 ALA A O 1
ATOM 4301 N N . GLN A 1 545 ? 12.866 -14.685 -17.977 1.00 80.25 545 GLN A N 1
ATOM 4302 C CA . GLN A 1 545 ? 12.138 -15.687 -18.746 1.00 80.25 545 GLN A CA 1
ATOM 4303 C C . GLN A 1 545 ? 10.640 -15.378 -18.801 1.00 80.25 545 GLN A C 1
ATOM 4305 O O . GLN A 1 545 ? 10.038 -15.452 -19.875 1.00 80.25 545 GLN A O 1
ATOM 4310 N N . GLN A 1 546 ? 10.037 -14.983 -17.679 1.00 78.25 546 GLN A N 1
ATOM 4311 C CA . GLN A 1 546 ? 8.618 -14.650 -17.601 1.00 78.25 546 GLN A CA 1
ATOM 4312 C C . GLN A 1 546 ? 8.258 -13.471 -18.494 1.00 78.25 546 GLN A C 1
ATOM 4314 O O . GLN A 1 546 ? 7.285 -13.539 -19.250 1.00 78.25 546 GLN A O 1
ATOM 4319 N N . LEU A 1 547 ? 9.090 -12.436 -18.506 1.00 77.44 547 LEU A N 1
ATOM 4320 C CA . LEU A 1 547 ? 8.881 -11.272 -19.357 1.00 77.44 547 LEU A CA 1
ATOM 4321 C C . LEU A 1 547 ? 8.971 -11.615 -20.861 1.00 77.44 547 LEU A C 1
ATOM 4323 O O . LEU A 1 547 ? 8.259 -11.014 -21.674 1.00 77.44 547 LEU A O 1
ATOM 4327 N N . LYS A 1 548 ? 9.742 -12.650 -21.225 1.00 74.88 548 LYS A N 1
ATOM 4328 C CA . LYS A 1 548 ? 9.906 -13.167 -22.600 1.00 74.88 548 LYS A CA 1
ATOM 4329 C C . LYS A 1 548 ? 8.863 -14.214 -23.029 1.00 74.88 548 LYS A C 1
ATOM 4331 O O . LYS A 1 548 ? 8.857 -14.615 -24.187 1.00 74.88 548 LYS A O 1
ATOM 4336 N N . SER A 1 549 ? 7.997 -14.673 -22.125 1.00 72.12 549 SER A N 1
ATOM 4337 C CA . SER A 1 549 ? 7.109 -15.835 -22.346 1.00 72.12 549 SER A CA 1
ATOM 4338 C C . SER A 1 549 ? 5.715 -15.529 -22.899 1.00 72.12 549 SER A C 1
ATOM 4340 O O . SER A 1 549 ? 4.864 -16.416 -22.965 1.00 72.12 549 SER A O 1
ATOM 4342 N N . ALA A 1 550 ? 5.458 -14.279 -23.281 1.00 77.19 550 ALA A N 1
ATOM 4343 C CA . ALA A 1 550 ? 4.233 -13.950 -23.993 1.00 77.19 550 ALA A CA 1
ATOM 4344 C C . ALA A 1 550 ? 4.350 -14.399 -25.454 1.00 77.19 550 ALA A C 1
ATOM 4346 O O . ALA A 1 550 ? 5.396 -14.237 -26.082 1.00 77.19 550 ALA A O 1
ATOM 4347 N N . TYR A 1 551 ? 3.261 -14.931 -25.995 1.00 83.44 551 TYR A N 1
ATOM 4348 C CA . TYR A 1 551 ? 3.138 -15.367 -27.378 1.00 83.44 551 TYR A CA 1
ATOM 4349 C C . TYR A 1 551 ? 2.114 -14.509 -28.101 1.00 83.44 551 TYR A C 1
ATOM 4351 O O . TYR A 1 551 ? 1.017 -14.285 -27.601 1.00 83.44 551 TYR A O 1
ATOM 4359 N N . SER A 1 552 ? 2.469 -14.056 -29.293 1.00 85.69 552 SER A N 1
ATOM 4360 C CA . SER A 1 552 ? 1.545 -13.458 -30.237 1.00 85.69 552 SER A CA 1
ATOM 4361 C C . SER A 1 552 ? 0.971 -14.559 -31.122 1.00 85.69 552 SER A C 1
ATOM 4363 O O . SER A 1 552 ? 1.695 -15.189 -31.894 1.00 85.69 552 SER A O 1
ATOM 4365 N N . ILE A 1 553 ? -0.325 -14.826 -30.977 1.00 87.75 553 ILE A N 1
ATOM 4366 C CA . ILE A 1 553 ? -1.053 -15.845 -31.731 1.00 87.75 553 ILE A CA 1
ATOM 4367 C C . ILE A 1 553 ? -1.964 -15.149 -32.730 1.00 87.75 553 ILE A C 1
ATOM 4369 O O . ILE A 1 553 ? -2.965 -14.543 -32.350 1.00 87.75 553 ILE A O 1
ATOM 4373 N N . THR A 1 554 ? -1.648 -15.274 -34.014 1.00 88.62 554 THR A N 1
ATOM 4374 C CA . THR A 1 554 ? -2.519 -14.798 -35.092 1.00 88.62 554 THR A CA 1
ATOM 4375 C C . THR A 1 554 ? -3.451 -15.929 -35.507 1.00 88.62 554 THR A C 1
ATOM 4377 O O . THR A 1 554 ? -2.980 -17.021 -35.821 1.00 88.62 554 THR A O 1
ATOM 4380 N N . PHE A 1 555 ? -4.761 -15.697 -35.530 1.00 89.94 555 PHE A N 1
ATOM 4381 C CA . PHE A 1 555 ? -5.779 -16.690 -35.883 1.00 89.94 555 PHE A CA 1
ATOM 4382 C C . PHE A 1 555 ? -6.899 -16.066 -36.723 1.00 89.94 555 PHE A C 1
ATOM 4384 O O . PHE A 1 555 ? -7.099 -14.853 -36.686 1.00 89.94 555 PHE A O 1
ATOM 4391 N N . ARG A 1 556 ? -7.644 -16.884 -37.475 1.00 87.69 556 ARG A N 1
ATOM 4392 C CA . ARG A 1 556 ? -8.865 -16.421 -38.161 1.00 87.69 556 ARG A CA 1
ATOM 4393 C C . ARG A 1 556 ? -10.061 -16.463 -37.215 1.00 87.69 556 ARG A C 1
ATOM 4395 O O . ARG A 1 556 ? -10.417 -17.534 -36.720 1.00 87.69 556 ARG A O 1
ATOM 4402 N N . SER A 1 557 ? -10.683 -15.317 -36.971 1.00 81.75 557 SER A N 1
ATOM 4403 C CA . SER A 1 557 ? -11.938 -15.210 -36.223 1.00 81.75 557 SER A CA 1
ATOM 4404 C C . SER A 1 557 ? -13.128 -15.477 -37.144 1.00 81.75 557 SER A C 1
ATOM 4406 O O . SER A 1 557 ? -13.093 -15.173 -38.332 1.00 81.75 557 SER A O 1
ATOM 4408 N N . GLY A 1 558 ? -14.185 -16.076 -36.591 1.00 72.19 558 GLY A N 1
ATOM 4409 C CA . GLY A 1 558 ? -15.461 -16.250 -37.289 1.00 72.19 558 GLY A CA 1
ATOM 4410 C C . GLY A 1 558 ? -16.436 -15.087 -37.095 1.00 72.19 558 GLY A C 1
ATOM 4411 O O . GLY A 1 558 ? -17.568 -15.187 -37.559 1.00 72.19 558 GLY A O 1
ATOM 4412 N N . LEU A 1 559 ? -16.045 -14.033 -36.370 1.00 67.00 559 LEU A N 1
ATOM 4413 C CA . LEU A 1 559 ? -16.879 -12.851 -36.157 1.00 67.00 559 LEU A CA 1
ATOM 4414 C C . LEU A 1 559 ? -16.877 -11.942 -37.388 1.00 67.00 559 LEU A C 1
ATOM 4416 O O . LEU A 1 559 ? -15.829 -11.690 -37.981 1.00 67.00 559 LEU A O 1
ATOM 4420 N N . ASP A 1 560 ? -18.056 -11.416 -37.727 1.00 55.19 560 ASP A N 1
ATOM 4421 C CA . ASP A 1 560 ? -18.227 -10.509 -38.857 1.00 55.19 560 ASP A CA 1
ATOM 4422 C C . ASP A 1 560 ? -17.414 -9.213 -38.665 1.00 55.19 560 ASP A C 1
ATOM 4424 O O . ASP A 1 560 ? -17.348 -8.618 -37.584 1.00 55.19 560 ASP A O 1
ATOM 4428 N N . THR A 1 561 ? -16.772 -8.801 -39.753 1.00 51.16 561 THR A N 1
ATOM 4429 C CA . THR A 1 561 ? -15.710 -7.785 -39.871 1.00 51.16 561 THR A CA 1
ATOM 4430 C C . THR A 1 561 ? -16.116 -6.366 -39.457 1.00 51.16 561 THR A C 1
ATOM 4432 O O . THR A 1 561 ? -15.268 -5.492 -39.289 1.00 51.16 561 THR A O 1
ATOM 4435 N N . SER A 1 562 ? -17.408 -6.132 -39.248 1.00 45.41 562 SER A N 1
ATOM 4436 C CA . SER A 1 562 ? -18.018 -4.817 -39.043 1.00 45.41 562 SER A CA 1
ATOM 4437 C C . SER A 1 562 ? -18.037 -4.346 -37.584 1.00 45.41 562 SER A C 1
ATOM 4439 O O . SER A 1 562 ? -18.302 -3.173 -37.318 1.00 45.41 562 SER A O 1
ATOM 4441 N N . VAL A 1 563 ? -17.714 -5.214 -36.618 1.00 48.03 563 VAL A N 1
ATOM 4442 C CA . VAL A 1 563 ? -17.752 -4.865 -35.193 1.00 48.03 563 VAL A CA 1
ATOM 4443 C C . VAL A 1 563 ? -16.388 -5.137 -34.564 1.00 48.03 563 VAL A C 1
ATOM 4445 O O . VAL A 1 563 ? -15.978 -6.279 -34.374 1.00 48.03 563 VAL A O 1
ATOM 4448 N N . GLY A 1 564 ? -15.666 -4.082 -34.183 1.00 51.25 564 GLY A N 1
ATOM 4449 C CA . GLY A 1 564 ? -14.383 -4.155 -33.465 1.00 51.25 564 GLY A CA 1
ATOM 4450 C C . GLY A 1 564 ? -14.456 -4.766 -32.054 1.00 51.25 564 GLY A C 1
ATOM 4451 O O . GLY A 1 564 ? -13.611 -4.460 -31.221 1.00 51.25 564 GLY A O 1
ATOM 4452 N N . LYS A 1 565 ? -15.461 -5.597 -31.752 1.00 55.22 565 LYS A N 1
ATOM 4453 C CA . LYS A 1 565 ? -15.645 -6.253 -30.456 1.00 55.22 565 LYS A CA 1
ATOM 4454 C C . LYS A 1 565 ? -14.895 -7.585 -30.421 1.00 55.22 565 LYS A C 1
ATOM 4456 O O . LYS A 1 565 ? -15.043 -8.419 -31.308 1.00 55.22 565 LYS A O 1
ATOM 4461 N N . VAL A 1 566 ? -14.104 -7.771 -29.367 1.00 61.25 566 VAL A N 1
ATOM 4462 C CA . VAL A 1 566 ? -13.452 -9.041 -29.023 1.00 61.25 566 VAL A CA 1
ATOM 4463 C C . VAL A 1 566 ? -14.516 -10.037 -28.553 1.00 61.25 566 VAL A C 1
ATOM 4465 O O . VAL A 1 566 ? -15.415 -9.660 -27.799 1.00 61.25 566 VAL A O 1
ATOM 4468 N N . ASN A 1 567 ? -14.427 -11.301 -28.980 1.00 67.88 567 ASN A N 1
ATOM 4469 C CA . ASN A 1 567 ? -15.343 -12.340 -28.513 1.00 67.88 567 ASN A CA 1
ATOM 4470 C C . ASN A 1 567 ? -15.089 -12.645 -27.021 1.00 67.88 567 ASN A C 1
ATOM 4472 O O . ASN A 1 567 ? -14.007 -13.140 -26.695 1.00 67.88 567 ASN A O 1
ATOM 4476 N N . PRO A 1 568 ? -16.059 -12.442 -26.109 1.00 69.38 568 PRO A N 1
ATOM 4477 C CA . PRO A 1 568 ? -15.885 -12.767 -24.690 1.00 69.38 568 PRO A CA 1
ATOM 4478 C C . PRO A 1 568 ? -15.718 -14.275 -24.424 1.00 69.38 568 PRO A C 1
ATOM 4480 O O . PRO A 1 568 ? -15.376 -14.674 -23.314 1.00 69.38 568 PRO A O 1
ATOM 4483 N N . ARG A 1 569 ? -15.964 -15.132 -25.424 1.00 79.00 569 ARG A N 1
ATOM 4484 C CA . ARG A 1 569 ? -15.787 -16.589 -25.356 1.00 79.00 569 ARG A CA 1
ATOM 4485 C C . ARG A 1 569 ? -14.552 -17.087 -26.106 1.00 79.00 569 ARG A C 1
ATOM 4487 O O . ARG A 1 569 ? -14.450 -18.290 -26.357 1.00 79.00 569 ARG A O 1
ATOM 4494 N N . LEU A 1 570 ? -13.614 -16.204 -26.450 1.00 83.00 570 LEU A N 1
ATOM 4495 C CA . LEU A 1 570 ? -12.304 -16.623 -26.937 1.00 83.00 570 LEU A CA 1
ATOM 4496 C C . LEU A 1 570 ? -11.534 -17.329 -25.812 1.00 83.00 570 LEU A C 1
ATOM 4498 O O . LEU A 1 570 ? -11.394 -16.810 -24.706 1.00 83.00 570 LEU A O 1
ATOM 4502 N N . ARG A 1 571 ? -11.021 -18.524 -26.094 1.00 85.56 571 ARG A N 1
ATOM 4503 C CA . ARG A 1 571 ? -10.179 -19.305 -25.188 1.00 85.56 571 ARG A CA 1
ATOM 4504 C C . ARG A 1 571 ? -8.963 -19.812 -25.939 1.00 85.56 571 ARG A C 1
ATOM 4506 O O . ARG A 1 571 ? -9.094 -20.399 -27.008 1.00 85.56 571 ARG A O 1
ATOM 4513 N N . VAL A 1 572 ? -7.792 -19.653 -25.340 1.00 87.75 572 VAL A N 1
ATOM 4514 C CA . VAL A 1 572 ? -6.557 -20.270 -25.825 1.00 87.75 572 VAL A CA 1
ATOM 4515 C C . VAL A 1 572 ? -6.149 -21.347 -24.834 1.00 87.75 572 VAL A C 1
ATOM 4517 O O . VAL A 1 572 ? -6.115 -21.110 -23.630 1.00 87.75 572 VAL A O 1
ATOM 4520 N N . ARG A 1 573 ? -5.882 -22.551 -25.334 1.00 88.25 573 ARG A N 1
ATOM 4521 C CA . ARG A 1 573 ? -5.381 -23.683 -24.553 1.00 88.25 573 ARG A CA 1
ATOM 4522 C C . ARG A 1 573 ? -4.001 -24.063 -25.056 1.00 88.25 573 ARG A C 1
ATOM 4524 O O . ARG A 1 573 ? -3.728 -23.953 -26.248 1.00 88.25 573 ARG A O 1
ATOM 4531 N N . VAL A 1 574 ? -3.171 -24.550 -24.144 1.00 89.25 574 VAL A N 1
ATOM 4532 C CA . VAL A 1 574 ? -1.868 -25.127 -24.465 1.00 89.25 574 VAL A CA 1
ATOM 4533 C C . VAL A 1 574 ? -1.971 -26.635 -24.277 1.00 89.25 574 VAL A C 1
ATOM 4535 O O . VAL A 1 574 ? -2.515 -27.101 -23.279 1.00 89.25 574 VAL A O 1
ATOM 4538 N N . LEU A 1 575 ? -1.514 -27.397 -25.265 1.00 87.50 575 LEU A N 1
ATOM 4539 C CA . LEU A 1 575 ? -1.635 -28.857 -25.332 1.00 87.50 575 LEU A CA 1
ATOM 4540 C C . LEU A 1 575 ? -0.528 -29.592 -24.557 1.00 87.50 575 LEU A C 1
ATOM 4542 O O . LEU A 1 575 ? -0.415 -30.811 -24.635 1.00 87.50 575 LEU A O 1
ATOM 4546 N N . ARG A 1 576 ? 0.291 -28.854 -23.805 1.00 84.12 576 ARG A N 1
ATOM 4547 C CA . ARG A 1 576 ? 1.368 -29.384 -22.971 1.00 84.12 576 ARG A CA 1
ATOM 4548 C C . ARG A 1 576 ? 0.850 -29.683 -21.568 1.00 84.12 576 ARG A C 1
ATOM 4550 O O . ARG A 1 576 ? 0.193 -28.838 -20.957 1.00 84.12 576 ARG A O 1
ATOM 4557 N N . ASP A 1 577 ? 1.175 -30.855 -21.037 1.00 79.56 577 ASP A N 1
ATOM 4558 C CA . ASP A 1 577 ? 0.684 -31.272 -19.724 1.00 79.56 577 ASP A CA 1
ATOM 4559 C C . ASP A 1 577 ? 1.104 -30.304 -18.612 1.00 79.56 577 ASP A C 1
ATOM 4561 O O . ASP A 1 577 ? 2.246 -29.843 -18.552 1.00 79.56 577 ASP A O 1
ATOM 4565 N N . GLY A 1 578 ? 0.159 -29.991 -17.723 1.00 78.12 578 GLY A N 1
ATOM 4566 C CA . GLY A 1 578 ? 0.388 -29.084 -16.596 1.00 78.12 578 GLY A CA 1
ATOM 4567 C C . GLY A 1 578 ? 0.568 -27.613 -16.980 1.00 78.12 578 GLY A C 1
ATOM 4568 O O . GLY A 1 578 ? 1.033 -26.845 -16.137 1.00 78.12 578 GLY A O 1
ATOM 4569 N N . SER A 1 579 ? 0.218 -27.220 -18.211 1.00 83.25 579 SER A N 1
ATOM 4570 C CA . SER A 1 579 ? 0.293 -25.831 -18.669 1.00 83.25 579 SER A CA 1
ATOM 4571 C C . SER A 1 579 ? -1.086 -25.178 -18.794 1.00 83.25 579 SER A C 1
ATOM 4573 O O . SER A 1 579 ? -2.099 -25.841 -19.030 1.00 83.25 579 SER A O 1
ATOM 4575 N N . PHE A 1 580 ? -1.129 -23.857 -18.636 1.00 83.25 580 PHE A N 1
ATOM 4576 C CA . PHE A 1 580 ? -2.306 -23.038 -18.908 1.00 83.25 580 PHE A CA 1
ATOM 4577 C C . PHE A 1 580 ? -1.923 -21.747 -19.632 1.00 83.25 580 PHE A C 1
ATOM 4579 O O . PHE A 1 580 ? -0.821 -21.222 -19.473 1.00 83.25 580 PHE A O 1
ATOM 4586 N N . ALA A 1 581 ? -2.857 -21.249 -20.442 1.00 83.69 581 ALA A N 1
ATOM 4587 C CA . ALA A 1 581 ? -2.732 -20.003 -21.185 1.00 83.69 581 ALA A CA 1
ATOM 4588 C C . ALA A 1 581 ? -3.743 -18.975 -20.678 1.00 83.69 581 ALA A C 1
ATOM 4590 O O . ALA A 1 581 ? -4.907 -19.305 -20.442 1.00 83.69 581 ALA A O 1
ATOM 4591 N N . VAL A 1 582 ? -3.301 -17.725 -20.567 1.00 80.44 582 VAL A N 1
ATOM 4592 C CA . VAL A 1 582 ? -4.145 -16.564 -20.275 1.00 80.44 582 VAL A CA 1
ATOM 4593 C C . VAL A 1 582 ? -4.039 -15.602 -21.451 1.00 80.44 582 VAL A C 1
ATOM 4595 O O . VAL A 1 582 ? -2.934 -15.248 -21.859 1.00 80.44 582 VAL A O 1
ATOM 4598 N N . VAL A 1 583 ? -5.180 -15.212 -22.019 1.00 77.12 583 VAL A N 1
ATOM 4599 C CA . VAL A 1 583 ? -5.243 -14.206 -23.088 1.00 77.12 583 VAL A CA 1
ATOM 4600 C C . VAL A 1 583 ? -5.217 -12.826 -22.436 1.00 77.12 583 VAL A C 1
ATOM 4602 O O . VAL A 1 583 ? -6.118 -12.510 -21.665 1.00 77.12 583 VAL A O 1
ATOM 4605 N N . GLU A 1 584 ? -4.191 -12.031 -22.728 1.00 71.00 584 GLU A N 1
ATOM 4606 C CA . GLU A 1 584 ? -4.025 -10.675 -22.186 1.00 71.00 584 GLU A CA 1
ATOM 4607 C C . GLU A 1 584 ? -4.729 -9.633 -23.060 1.00 71.00 584 GLU A C 1
ATOM 4609 O O . GLU A 1 584 ? -5.399 -8.736 -22.560 1.00 71.00 584 GLU A O 1
ATOM 4614 N N . GLU A 1 585 ? -4.603 -9.760 -24.381 1.00 72.56 585 GLU A N 1
ATOM 4615 C CA . GLU A 1 585 ? -5.113 -8.772 -25.328 1.00 72.56 585 GLU A CA 1
ATOM 4616 C C . GLU A 1 585 ? -5.497 -9.434 -26.653 1.00 72.56 585 GLU A C 1
ATOM 4618 O O . GLU A 1 585 ? -4.879 -10.419 -27.053 1.00 72.56 585 GLU A O 1
ATOM 4623 N N . VAL A 1 586 ? -6.497 -8.884 -27.355 1.00 76.88 586 VAL A N 1
ATOM 4624 C CA . VAL A 1 586 ? -6.873 -9.299 -28.715 1.00 76.88 586 VAL A CA 1
ATOM 4625 C C . VAL A 1 586 ? -7.091 -8.069 -29.591 1.00 76.88 586 VAL A C 1
ATOM 4627 O O . VAL A 1 586 ? -7.915 -7.213 -29.273 1.00 76.88 586 VAL A O 1
ATOM 4630 N N . LYS A 1 587 ? -6.393 -8.003 -30.726 1.00 78.00 587 LYS A N 1
ATOM 4631 C CA . LYS A 1 587 ? -6.459 -6.900 -31.695 1.00 78.00 587 LYS A CA 1
ATOM 4632 C C . LYS A 1 587 ? -6.760 -7.416 -33.111 1.00 78.00 587 LYS A C 1
ATOM 4634 O O . LYS A 1 587 ? -6.401 -8.549 -33.436 1.00 78.00 587 LYS A O 1
ATOM 4639 N N . PRO A 1 588 ? -7.450 -6.637 -33.965 1.00 73.81 588 PRO A N 1
ATOM 4640 C CA . PRO A 1 588 ? -7.519 -6.929 -35.397 1.00 73.81 588 PRO A CA 1
ATOM 4641 C C . PRO A 1 588 ? -6.141 -6.790 -36.057 1.00 73.81 588 PRO A C 1
ATOM 4643 O O . PRO A 1 588 ? -5.343 -5.953 -35.637 1.00 73.81 588 PRO A O 1
ATOM 4646 N N . VAL A 1 589 ? -5.876 -7.606 -37.078 1.00 70.69 589 VAL A N 1
ATOM 4647 C CA . VAL A 1 589 ? -4.653 -7.538 -37.893 1.00 70.69 589 VAL A CA 1
ATOM 4648 C C . VAL A 1 589 ? -5.047 -7.160 -39.307 1.00 70.69 589 VAL A C 1
ATOM 4650 O O . VAL A 1 589 ? -5.826 -7.887 -39.920 1.00 70.69 589 VAL A O 1
ATOM 4653 N N . ASN A 1 590 ? -4.507 -6.051 -39.806 1.00 57.12 590 ASN A N 1
ATOM 4654 C CA . ASN A 1 590 ? -4.712 -5.611 -41.187 1.00 57.12 590 ASN A CA 1
ATOM 4655 C C . ASN A 1 590 ? -3.930 -6.471 -42.180 1.00 57.12 590 ASN A C 1
ATOM 4657 O O . ASN A 1 590 ? -2.772 -6.834 -41.862 1.00 57.12 590 ASN A O 1
#

Secondary structure (DSSP, 8-state):
------------------------EEEEEEEE--TT-EEEEEESEEEEEEEEESSS-SEEEEEEEESSPPPTTTEEEEEETTEEEEEE--TT---EEEEEEEETTEEEEEE-SEEEEEEEE-EEEEEEEESS-EEEEE---TTEEEEEEESSSS--EEESS--PPPEEETTTEEEEEEEE---HHHHHHHHHHHHTTS--------------TTTTTSS-PPEEEEEEESS--EEES--GGGS-S--S--PPPHHHHHHHHHT-HHHHHHHHHH-HHHHHHHHHHSPP---PPP-------------EEEEEEEEEETTS-B-----GGGEEEEETTEEPPEEEEEE--PPPEEEEEEE-SGGGGGGHHHHHHHHHHHHHHS-TT-EEEEEEESSSEEEEEEEES-HHHHHHHTTS----S---HHHHHHHIIIIISGGGTTS-EEEEEEE----SS-SS-TTTHHHHHHHHT-EEEEEE--HHHHHHHH-S-TT-PPPHHHHHHTSPPHHHHHHHHHHHHHHT---EE-SSHHHHHHHHHHHHHHHH-EEEEEEE--S-TT--PPPTT-EEEE-STTEEEEEEEEEE--

Sequence (590 aa):
MLRLAFYSLVFICLVASIPSQVRAQQLQIKKELPEASEVEIENFYGKIAIFGDRDTDKNVLIDIAFEKNPSDDDIRAFVNKNRAVVIVNPREKKRVDLTIKVPAYSKVRIKSRDGEVRISGYFSSCEVTTETGTISTDVPTENVRYSFLWTSSYPRFLSSVPLEEVKEKAAGKFLIAGRLGEDEREVKKNSERIDRNKSKTTDKDAIGVSENPTEALQEKREIKLDFKTARGIVLFNINPSEVPSDLRERPLTEAAKAIIRSGDSFLMEAIRRVSPRFFGDYAKTLPPRKAEPGLSYLQQGLSEGSDKRQAIVKVMDFRGRAISGLEKKDFLVLEDGQQKEIISVEPVTAPMNLVLLLDVSGSVENYIDFIRRTARTFINTMAPKDRIAIVIFNDDVKLLSDFTTDRERLFKALDEFDAGGGTAYYDALAYTLVEILKPTKQNRSAIVVISDGDDNRSFLSFNDLIPTIQESGALIYPLYVPSSLIAFSSQTDPDKAVDPVWTKYMSLTSKAQLEGAKLAEISGGTYYQITSLEQIQKAYDDIAQQLKSAYSITFRSGLDTSVGKVNPRLRVRVLRDGSFAVVEEVKPVN

Foldseek 3Di:
DDDDDDDDDDDPPPPDPDPPPPPFDKDKDKDAEAPQAEEEEEDAAAAAAEEADQPDPNMKIKIKTFPDDADPVQWDWDDDHRYTYIHGHGPVSGYMHIYMYHHAQYAYAYEYAAEEYEYEEHHLEYAYEYAAYEYAYAYDQQWEWEKAKAQADDAQEFAPDDWDDWDADPNRMIITTDIGNDDPVVVVVVVVVVVPPPDDDDDDDDDDDDDPPPPVVVPHRYYYYHYYYHRYYYYHNDDPLFDALDLDQDADFPLLLLLVVLVPPLSLVLLCRRHVVNSVVSVVVDDDDPPPPPPPPPVDDPDPFDLKKKFKKFKAFPVLFGDDDDFPVQKWKAFPNDTFFWPGKDFPPDAEEEEEEEEQEPLCQLQLVVSLVLVLLLLVLADLRHWYWYWYDALHIDTLGATDSDSVSVNVSSVPDGGYHHGQPVSHLSSCLRPRCVVVQVGAYEYEYEELQDHNRHSGGLVSCLVSLLVSLYAYEYAHDQSLQSVVVSDPDPPPDDDPVVSVVRHRDPVSQVSQCVSNVSSVHDYHDDPHPVSSSVSSNSRNSSSRRIMIIMTRHPDDRPDQDDRPRIAMAGNDPRMGMDTDDMGDDD

Radius of gyration: 31.46 Å; chains: 1; bounding box: 91×116×84 Å